Protein AF-A0AAV2RZF0-F1 (afdb_monomer)

Mean predicted aligned error: 20.47 Å

InterPro domains:
  IPR000504 RNA recognition motif domain [PF00076] (10-71)
  IPR000504 RNA recognition motif domain [PF00076] (107-175)
  IPR000504 RNA recognition motif domain [PS50102] (8-84)
  IPR000504 RNA recognition motif domain [PS50102] (105-182)
  IPR000504 RNA recognition motif domain [SM00360] (9-81)
  IPR000504 RNA recognition motif domain [SM00360] (106-178)
  IPR001296 Glycosyl transferase, family 1 [PF00534] (540-657)
  IPR012677 Nucleotide-binding alpha-beta plait domain superfamily [G3DSA:3.30.70.330] (6-86)
  IPR012677 Nucleotide-binding alpha-beta plait domain superfamily [G3DSA:3.30.70.330] (102-191)
  IPR022701 tRNA-queuosine alpha-mannosyltransferase, N-terminal [PF12038] (355-526)
  IPR035979 RNA-binding domain superfamily [SSF54928] (6-91)
  IPR035979 RNA-binding domain superfamily [SSF54928] (98-195)
  IPR051862 Glycosyltransferase-like domain-containing protein 1 [PTHR13615] (354-534)

Sequence (709 aa):
MWAPIHMRKIFVGGIDYTTSDDSLKTHFSQWGEVVDAVVKKDPSTSRSRGFGFVTFMNPDHVDAVQRARPHKVDGSLVETKRAVPRCDTNASILPPNNHPDGTHTRIFVGGLPQDVKEDDLESYFGHFGKVTCVNIMYDKNTGRHRGFAFVDFNDYDPVDKILLTHNHSIKGRPIDVKKAISKSDISKIKTLMTGVVGGQETAFLSSPGGSGSNADAPATTLIPPGSTATITTSNAGGSTNIVSPVTPLPHPFFAHLPLAGLPGFSAQLGSGWQYSVSGNAEVLRNTAGAVSSRPSGAPVITAASPVIAATKIVGSIESDGDSDASAEDAVMDTEDSVAWGVSGVEDNCPPGAHLLIIEPFYGGSHKQLIQAIRNDESLIENSSTAILTLPSKKWHWRARTAALYFYQKVPKTHEFKVLFASSTLNLCELMGLRPDLLPLRKILYFHENQLVYPIRKQKDRDFQYGYNQIMSSLAADVIVFNSQYNLDSFLREIPRYLKLQPDHRPDTLSIVETIRDKSKVLYFPIYISHLTRSPKDALEPLQIIWPHRWEHDKDPDTFFQVLFQLAEAGLNFRLTVLGEQYQDNPPIFNEASQKLANFITHWGFCENKDKYWELLHSGDVVVSTAHHEFFGVAMLEAVGAGCYPLCPNRLVYPEIFPQECLYNTTNQLQKSLAQWCSRPQVVRSKKVNLDLNTFSWKSLKQHYASLLT

pLDDT: mean 73.72, std 27.09, range [22.06, 98.69]

Solvent-accessible surface area (backbone atoms only — not comparable to full-atom values): 44119 Å² total; per-residue (Å²): 138,76,70,60,65,62,65,19,22,33,33,38,36,48,42,49,69,82,62,43,40,64,58,53,39,59,64,55,38,81,50,39,64,59,76,46,45,46,56,46,49,38,94,91,75,69,45,49,69,30,32,30,38,41,30,38,64,47,43,67,32,51,58,44,48,70,68,56,62,82,42,73,50,100,85,29,69,33,50,78,45,71,36,71,77,89,72,88,75,70,67,83,78,57,76,96,69,96,61,96,76,81,67,59,30,34,36,31,40,34,62,51,62,98,83,72,53,61,69,60,50,48,60,61,52,43,78,60,35,62,65,72,47,71,47,74,44,61,36,92,88,76,75,46,65,72,32,36,33,38,41,32,38,82,47,41,66,32,51,52,56,50,65,73,45,84,80,44,68,60,97,89,40,67,45,49,74,44,80,50,76,51,74,72,52,54,48,51,55,46,54,70,65,52,77,81,70,81,86,86,88,83,80,92,88,87,87,89,84,86,91,87,87,86,86,88,83,85,89,85,89,90,82,85,85,88,80,90,89,85,87,83,89,87,83,88,89,82,90,87,81,90,88,87,89,91,85,88,87,88,89,89,91,89,89,82,89,91,91,87,82,89,87,87,84,87,87,87,88,79,90,87,84,86,88,87,81,91,81,89,82,88,87,84,84,80,89,82,89,80,89,83,82,87,83,91,88,84,87,88,87,86,84,84,86,81,91,83,91,82,84,93,76,92,78,86,67,78,56,86,84,79,80,93,73,83,80,62,93,74,80,59,71,76,93,76,94,74,91,74,79,85,79,68,75,57,83,69,64,44,81,75,15,33,37,37,38,44,34,46,49,46,35,75,69,53,35,50,50,55,48,55,60,60,72,36,63,92,66,41,57,77,63,31,45,23,57,48,65,34,65,64,60,66,61,80,51,25,49,74,44,35,32,76,54,43,62,74,67,53,70,97,71,78,61,55,48,28,35,40,31,39,52,51,38,30,48,40,59,29,41,72,74,30,70,86,58,60,84,32,50,32,34,36,35,30,84,65,60,65,67,73,58,88,63,99,47,83,83,79,55,71,67,60,60,40,47,34,38,53,46,19,48,68,65,31,63,36,35,36,18,37,25,66,50,42,46,54,48,40,56,64,36,48,55,61,54,55,60,69,48,92,66,90,62,72,71,47,62,65,51,40,50,63,38,51,80,33,46,44,71,53,65,62,67,48,80,69,67,84,75,81,64,75,90,72,66,69,82,52,59,26,26,40,29,35,62,47,52,48,42,72,52,38,27,57,61,67,48,49,57,42,52,50,56,38,52,76,70,69,50,53,47,35,33,36,37,40,24,58,78,65,92,83,49,53,70,60,58,65,55,43,58,64,78,41,48,95,30,55,78,46,80,42,64,64,95,48,68,66,61,45,48,55,55,30,37,62,28,40,34,34,50,48,61,48,77,60,59,43,74,53,64,54,58,53,42,27,40,53,34,62,16,44,61,40,32,45,69,50,71,32,43,66,80,72,45,55,70,94,32,43,32,88,46,71,69,50,50,42,50,53,50,51,54,27,34,78,37,30,50,64,53,71,67,57,79,79,90,62,74,64,61,74,37,20,46,88,64,41,46,66,60,53,33,70,67,71,107

Secondary structure (DSSP, 8-state):
-PPPGGGSEEEEES--TT--HHHHHHHHGGGS-EEEEEEEE-TTT--EEEEEEEEESSHHHHHHHHHSPSEEETTEEEEEEE------SSGGGS-----S-----EEEEE---TT--HHHHHHHHHTTS-EEEEEEEE-TTT-SEEEEEEEEESSSHHHHHHHT---EEETTEEEEEEEPPPHHHHHHHHHHHHTT-----------------------------------------------------------------------------PPP------------------------------------------------SS----------------------PPTT--EEEEEEEESHHHHHHHHHHHH-TTT--GGGEEEEEEESS-HHHHHHHHHHHHHHHS-SS----EEEEETTS-HHHHHHH-GGGTTSEEEEEES--TTS---SSGGG--HHHHHHHHHHHHH-SEEEESSHHHHHHHHHHHHHHGGGSSSS---HHHHHHHHHHTEEE-PPPB------PPPPPTTSPEEEEE---SSGGG-HHHHHHHHHHHHHTT--EEEEE-----SS--THHHHHHHHTGGGEEEES--SSHHHHHHHHHT-SEEE---S--SS-HHHHHHHHTTPEEEEESSTTHHHHS-GGGEESSHHHHHHHHHHHHH-HHHHHT------GGGGBHHHHHHHHHHHH-

Radius of gyration: 36.19 Å; Cα contacts (8 Å, |Δi|>4): 977; chains: 1; bounding box: 106×86×114 Å

Organism: Meganyctiphanes norvegica (NCBI:txid48144)

Foldseek 3Di:
DFDDQLLQKKKKAQADQPDDQVLQLVQLCVLHAWPGKDFDADPVPRTGPRMIMTGHRHSVSVVSVVVPPQDAGPRTTMDMDRNQPDDPPPPVVDDPDPDPDPQLQKKKKAQADQPDDQVQVCVQLVVLAHWPDKAFDADPPPRTTPRMIMIGGPGSRSVSVVSVVCFDDGPRHTMDMDRDDDPVVVVVVVVVVPVPDDDDDDDDDDDDDDDDDDDDDDDDDDDDDDDDDDDDDDDDDDDDDDDDDDDDDDDDDDDDDDDDDDDDDDDDDDDDDDDDDDDDDDDDDDDDDDDDDDDDDDDDDDDDDDDDDDDDDDDDDWDDDDDDLPDDDDGDDDDDDDDDDCPDFPLDDAAQAAEEEEELACDDLNVVQVCLCQVPCVQDPNNHYDHGYDYRPPLVCSLPCVLVVVLVSPDLDGNYQAYEYELSDLQLSNCVSCVVCLNHQFEYEYPAAPLPDDDPDPVSDDLSSNVSSLNNLLSHQAYEYQAPLRLCSNLVRQVVSLPVPPDPRDPSVVSSVSSVVRYDYFHRAADADPDDQDDDDQPDFAEEEEAEAQDVQQPVVLVLVLVLVLVVVVFAHAYAYEHAYDPDGDPVLVVSCVSCVVRYDYDYYDPDVVVVLVSLLVHAAYETPGNDDRHPNRQLRSVSSPHQAAYAPDRCCVVAFPPVNYDPDSVRVSVVSSVCSVGVVVSSPDDTPGDSVSNHSVNRVVVVSVVRD

Structure (mmCIF, N/CA/C/O backbone):
data_AF-A0AAV2RZF0-F1
#
_entry.id   AF-A0AAV2RZF0-F1
#
loop_
_atom_site.group_PDB
_atom_site.id
_atom_site.type_symbol
_atom_site.label_atom_id
_atom_site.label_alt_id
_atom_site.label_comp_id
_atom_site.label_asym_id
_atom_site.label_entity_id
_atom_site.label_seq_id
_atom_site.pdbx_PDB_ins_code
_atom_site.Cartn_x
_atom_site.Cartn_y
_atom_site.Cartn_z
_atom_site.occupancy
_atom_site.B_iso_or_equiv
_atom_site.auth_seq_id
_atom_site.auth_comp_id
_atom_site.auth_asym_id
_atom_site.auth_atom_id
_atom_site.pdbx_PDB_model_num
ATOM 1 N N . MET A 1 1 ? -29.059 -18.189 12.328 1.00 44.75 1 MET A N 1
ATOM 2 C CA . MET A 1 1 ? -27.593 -18.132 12.141 1.00 44.75 1 MET A CA 1
ATOM 3 C C . MET A 1 1 ? -27.118 -19.558 11.917 1.00 44.75 1 MET A C 1
ATOM 5 O O . MET A 1 1 ? -27.482 -20.406 12.719 1.00 44.75 1 MET A O 1
ATOM 9 N N . TRP A 1 2 ? -26.419 -19.850 10.819 1.00 45.06 2 TRP A N 1
ATOM 10 C CA . TRP A 1 2 ? -25.909 -21.202 10.539 1.00 45.06 2 TRP A CA 1
ATOM 11 C C . TRP A 1 2 ? -24.512 -21.399 11.132 1.00 45.06 2 TRP A C 1
ATOM 13 O O . TRP A 1 2 ? -23.759 -20.436 11.267 1.00 45.06 2 TRP A O 1
ATOM 23 N N . ALA A 1 3 ? -24.150 -22.647 11.437 1.00 59.59 3 ALA A N 1
ATOM 24 C CA . ALA A 1 3 ? -22.780 -22.985 11.811 1.00 59.59 3 ALA A CA 1
ATOM 25 C C . ALA A 1 3 ? -21.808 -22.788 10.620 1.00 59.59 3 ALA A C 1
ATOM 27 O O . ALA A 1 3 ? -22.224 -22.937 9.459 1.00 59.59 3 ALA A O 1
ATOM 28 N N . PRO A 1 4 ? -20.516 -22.497 10.875 1.00 70.12 4 PRO A N 1
ATOM 29 C CA . PRO A 1 4 ? -19.495 -22.408 9.832 1.00 70.12 4 PRO A CA 1
ATOM 30 C C . PRO A 1 4 ? -19.451 -23.660 8.950 1.00 70.12 4 PRO A C 1
ATOM 32 O O . PRO A 1 4 ? -19.607 -24.780 9.439 1.00 70.12 4 PRO A O 1
ATOM 35 N N . ILE A 1 5 ? -19.212 -23.483 7.645 1.00 71.50 5 ILE A N 1
ATOM 36 C CA . ILE A 1 5 ? -19.307 -24.567 6.648 1.00 71.50 5 ILE A CA 1
ATOM 37 C C . ILE A 1 5 ? -18.414 -25.763 7.023 1.00 71.50 5 ILE A C 1
ATOM 39 O O . ILE A 1 5 ? -18.870 -26.900 6.953 1.00 71.50 5 ILE A O 1
ATOM 43 N N . HIS A 1 6 ? -17.196 -25.525 7.520 1.00 71.00 6 HIS A N 1
ATOM 44 C CA . HIS A 1 6 ? -16.270 -26.582 7.956 1.00 71.00 6 HIS A CA 1
ATOM 45 C C . HIS A 1 6 ? -16.772 -27.423 9.149 1.00 71.00 6 HIS A C 1
ATOM 47 O O . HIS A 1 6 ? -16.322 -28.551 9.324 1.00 71.00 6 HIS A O 1
ATOM 53 N N . MET A 1 7 ? -17.719 -26.927 9.957 1.00 73.00 7 MET A N 1
ATOM 54 C CA . MET A 1 7 ? -18.328 -27.698 11.056 1.00 73.00 7 MET A CA 1
ATOM 55 C C . MET A 1 7 ? -19.499 -28.578 10.595 1.00 73.00 7 MET A C 1
ATOM 57 O O . MET A 1 7 ? -19.859 -29.527 11.286 1.00 73.00 7 MET A O 1
ATOM 61 N N . ARG A 1 8 ? -20.089 -28.271 9.431 1.00 84.44 8 ARG A N 1
ATOM 62 C CA . ARG A 1 8 ? -21.244 -28.973 8.843 1.00 84.44 8 ARG A CA 1
ATOM 63 C C . ARG A 1 8 ? -20.928 -29.678 7.516 1.00 84.44 8 ARG A C 1
ATOM 65 O O . ARG A 1 8 ? -21.843 -30.125 6.830 1.00 84.44 8 ARG A O 1
ATOM 72 N N . LYS A 1 9 ? -19.645 -29.796 7.156 1.00 86.94 9 LYS A N 1
ATOM 73 C CA . LYS A 1 9 ? -19.163 -30.460 5.936 1.00 86.94 9 LYS A CA 1
ATOM 74 C C . LYS A 1 9 ? -18.389 -31.735 6.271 1.00 86.94 9 LYS A C 1
ATOM 76 O O . LYS A 1 9 ? -17.581 -31.773 7.200 1.00 86.94 9 LYS A O 1
ATOM 81 N N . ILE A 1 10 ? -18.637 -32.784 5.497 1.00 88.38 10 ILE A N 1
ATOM 82 C CA . ILE A 1 10 ? -18.018 -34.103 5.623 1.00 88.38 10 ILE A CA 1
ATOM 83 C C . ILE A 1 10 ? -17.345 -34.476 4.294 1.00 88.38 10 ILE A C 1
ATOM 85 O O . ILE A 1 10 ? -17.828 -34.127 3.218 1.00 88.38 10 ILE A O 1
ATOM 89 N N . PHE A 1 11 ? -16.207 -35.153 4.375 1.00 87.88 11 PHE A N 1
ATOM 90 C CA . PHE A 1 11 ? -15.528 -35.821 3.270 1.00 87.88 11 PHE A CA 1
ATOM 91 C C . PHE A 1 11 ? -16.028 -37.266 3.179 1.00 87.88 11 PHE A C 1
ATOM 93 O O . PHE A 1 11 ? -16.171 -37.934 4.207 1.00 87.88 11 PHE A O 1
ATOM 100 N N . VAL A 1 12 ? -16.251 -37.745 1.955 1.00 87.75 12 VAL A N 1
ATOM 101 C CA . VAL A 1 12 ? -16.672 -39.118 1.656 1.00 87.75 12 VAL A CA 1
ATOM 102 C C . VAL A 1 12 ? -15.684 -39.726 0.660 1.00 87.75 12 VAL A C 1
ATOM 104 O O . VAL A 1 12 ? -15.615 -39.283 -0.483 1.00 87.75 12 VAL A O 1
ATOM 107 N N . GLY A 1 13 ? -14.905 -40.720 1.085 1.00 85.75 13 GLY A N 1
ATOM 108 C CA . GLY A 1 13 ? -13.943 -41.445 0.245 1.00 85.75 13 GLY A CA 1
ATOM 109 C C . GLY A 1 13 ? -14.394 -42.876 -0.047 1.00 85.75 13 GLY A C 1
ATOM 110 O O . GLY A 1 13 ? -15.144 -43.455 0.733 1.00 85.75 13 GLY A O 1
ATOM 111 N N . GLY A 1 14 ? -13.937 -43.461 -1.156 1.00 82.19 14 GLY A N 1
ATOM 112 C CA . GLY A 1 14 ? -14.291 -44.837 -1.540 1.00 82.19 14 GLY A CA 1
ATOM 113 C C . GLY A 1 14 ? -15.643 -44.974 -2.253 1.00 82.19 14 GLY A C 1
ATOM 114 O O . GLY A 1 14 ? -16.168 -46.079 -2.358 1.00 82.19 14 GLY A O 1
ATOM 115 N N . ILE A 1 15 ? -16.210 -43.867 -2.744 1.00 87.94 15 ILE A N 1
ATOM 116 C CA . ILE A 1 15 ? -17.364 -43.898 -3.659 1.00 87.94 15 ILE A CA 1
ATOM 117 C C . ILE A 1 15 ? -16.970 -44.528 -5.002 1.00 87.94 15 ILE A C 1
ATOM 119 O O . ILE A 1 15 ? -15.806 -44.455 -5.405 1.00 87.94 15 ILE A O 1
ATOM 123 N N . ASP A 1 16 ? -17.936 -45.118 -5.708 1.00 85.00 16 ASP A N 1
ATOM 124 C CA . ASP A 1 16 ? -17.670 -45.711 -7.019 1.00 85.00 16 ASP A CA 1
ATOM 125 C C . ASP A 1 16 ? -17.422 -44.628 -8.089 1.00 85.00 16 ASP A C 1
ATOM 127 O O . ASP A 1 16 ? -17.812 -43.464 -7.958 1.00 85.00 16 ASP A O 1
ATOM 131 N N . TYR A 1 17 ? -16.784 -45.013 -9.192 1.00 83.06 17 TYR A N 1
ATOM 132 C CA . TYR A 1 17 ? -16.523 -44.135 -10.329 1.00 83.06 17 TYR A CA 1
ATOM 133 C C . TYR A 1 17 ? -17.802 -43.657 -11.031 1.00 83.06 17 TYR A C 1
ATOM 135 O O . TYR A 1 17 ? -17.755 -42.641 -11.725 1.00 83.06 17 TYR A O 1
ATOM 143 N N . THR A 1 18 ? -18.920 -44.365 -10.842 1.00 82.50 18 THR A N 1
ATOM 144 C CA . THR A 1 18 ? -20.258 -44.029 -11.356 1.00 82.50 18 THR A CA 1
ATOM 145 C C . THR A 1 18 ? -21.150 -43.300 -10.348 1.00 82.50 18 THR A C 1
ATOM 147 O O . THR A 1 18 ? -22.243 -42.884 -10.727 1.00 82.50 18 THR A O 1
ATOM 150 N N . THR A 1 19 ? -20.725 -43.129 -9.088 1.00 83.69 19 THR A N 1
ATOM 151 C CA . THR A 1 19 ? -21.487 -42.359 -8.090 1.00 83.69 19 THR A CA 1
ATOM 152 C C . THR A 1 19 ? -21.633 -40.909 -8.546 1.00 83.69 19 THR A C 1
ATOM 154 O O . THR A 1 19 ? -20.660 -40.257 -8.934 1.00 83.69 19 THR A O 1
ATOM 157 N N . SER A 1 20 ? -22.865 -40.411 -8.489 1.00 86.69 20 SER A N 1
ATOM 158 C CA . SER A 1 20 ? -23.236 -39.059 -8.903 1.00 86.69 20 SER A CA 1
ATOM 159 C C . SER A 1 20 ? -23.397 -38.134 -7.701 1.00 86.69 20 SER A C 1
ATOM 161 O O . SER A 1 20 ? -23.531 -38.572 -6.558 1.00 86.69 20 SER A O 1
ATOM 163 N N . ASP A 1 21 ? -23.412 -36.836 -7.972 1.00 88.06 21 ASP A N 1
ATOM 164 C CA . ASP A 1 21 ? -23.657 -35.797 -6.975 1.00 88.06 21 ASP A CA 1
ATOM 165 C C . ASP A 1 21 ? -25.058 -35.970 -6.339 1.00 88.06 21 ASP A C 1
ATOM 167 O O . ASP A 1 21 ? -25.208 -35.881 -5.117 1.00 88.06 21 ASP A O 1
ATOM 171 N N . ASP A 1 22 ? -26.054 -36.372 -7.140 1.00 86.44 22 ASP A N 1
ATOM 172 C CA . ASP A 1 22 ? -27.421 -36.676 -6.700 1.00 86.44 22 ASP A CA 1
ATOM 173 C C . ASP A 1 22 ? -27.548 -37.983 -5.902 1.00 86.44 22 ASP A C 1
ATOM 175 O O . ASP A 1 22 ? -28.279 -38.015 -4.908 1.00 86.44 22 ASP A O 1
ATOM 179 N N . SER A 1 23 ? -26.847 -39.065 -6.276 1.00 87.38 23 SER A N 1
ATOM 180 C CA . SER A 1 23 ? -26.878 -40.315 -5.491 1.00 87.38 23 SER A CA 1
ATOM 181 C C . SER A 1 23 ? -26.192 -40.129 -4.136 1.00 87.38 23 SER A C 1
ATOM 183 O O . SER A 1 23 ? -26.718 -40.571 -3.109 1.00 87.38 23 SER A O 1
ATOM 185 N N . LEU A 1 24 ? -25.101 -39.354 -4.099 1.00 88.62 24 LEU A N 1
ATOM 186 C CA . LEU A 1 24 ? -24.447 -38.928 -2.865 1.00 88.62 24 LEU A CA 1
ATOM 187 C C . LEU A 1 24 ? -25.386 -38.069 -1.994 1.00 88.62 24 LEU A C 1
ATOM 189 O O . LEU A 1 24 ? -25.558 -38.361 -0.807 1.00 88.62 24 LEU A O 1
ATOM 193 N N . LYS A 1 25 ? -26.054 -37.058 -2.575 1.00 90.00 25 LYS A N 1
ATOM 194 C CA . LYS A 1 25 ? -27.036 -36.213 -1.868 1.00 90.00 25 LYS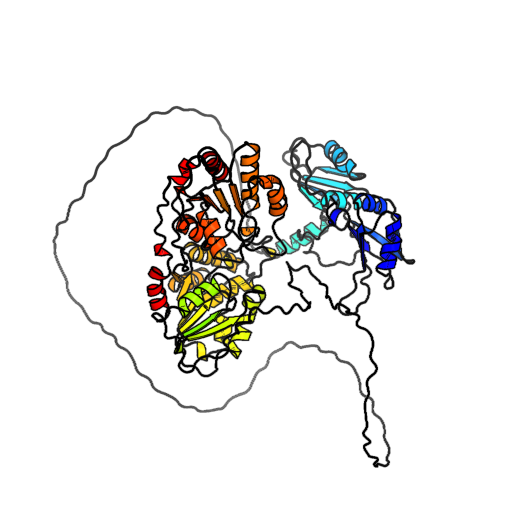 A CA 1
ATOM 195 C C . LYS A 1 25 ? -28.200 -37.031 -1.308 1.00 90.00 25 LYS A C 1
ATOM 197 O O . LYS A 1 25 ? -28.558 -36.872 -0.139 1.00 90.00 25 LYS A O 1
ATOM 202 N N . THR A 1 26 ? -28.753 -37.933 -2.114 1.00 89.62 26 THR A N 1
ATOM 203 C CA . THR A 1 26 ? -29.881 -38.800 -1.744 1.00 89.62 26 THR A CA 1
ATOM 204 C C . THR A 1 26 ? -29.509 -39.726 -0.589 1.00 89.62 26 THR A C 1
ATOM 206 O O . THR A 1 26 ? -30.248 -39.801 0.391 1.00 89.62 26 THR A O 1
ATOM 209 N N . HIS A 1 27 ? -28.341 -40.378 -0.648 1.00 88.00 27 HIS A N 1
ATOM 210 C CA . HIS A 1 27 ? -27.893 -41.275 0.419 1.00 88.00 27 HIS A CA 1
ATOM 211 C C . HIS A 1 27 ? -27.688 -40.540 1.749 1.00 88.00 27 HIS A C 1
ATOM 213 O O . HIS A 1 27 ? -28.144 -41.016 2.788 1.00 88.00 27 HIS A O 1
ATOM 219 N N . PHE A 1 28 ? -27.029 -39.379 1.743 1.00 89.62 28 PHE A N 1
ATOM 220 C CA . PHE A 1 28 ? -26.703 -38.676 2.987 1.00 89.62 28 PHE A CA 1
ATOM 221 C C . PHE A 1 28 ? -27.865 -37.872 3.590 1.00 89.62 28 PHE A C 1
ATOM 223 O O . PHE A 1 28 ? -27.852 -37.615 4.794 1.00 89.62 28 PHE A O 1
ATOM 230 N N . SER A 1 29 ? -28.914 -37.573 2.814 1.00 89.19 29 SER A N 1
ATOM 231 C CA . SER A 1 29 ? -30.120 -36.882 3.305 1.00 89.19 29 SER A CA 1
ATOM 232 C C . SER A 1 29 ? -30.884 -37.647 4.399 1.00 89.19 29 SER A C 1
ATOM 234 O O . SER A 1 29 ? -31.645 -37.039 5.149 1.00 89.19 29 SER A O 1
ATOM 236 N N . GLN A 1 30 ? -30.666 -38.961 4.557 1.00 88.94 30 GLN A N 1
ATOM 237 C CA . GLN A 1 30 ? -31.332 -39.765 5.596 1.00 88.94 30 GLN A CA 1
ATOM 238 C C . GLN A 1 30 ? -30.905 -39.416 7.040 1.00 88.94 30 GLN A C 1
ATOM 240 O O . GLN A 1 30 ? -31.610 -39.772 7.982 1.00 88.94 30 GLN A O 1
ATOM 245 N N . TRP A 1 31 ? -29.781 -38.710 7.228 1.00 87.19 31 TRP A N 1
ATOM 246 C CA . TRP A 1 31 ? -29.303 -38.243 8.544 1.00 87.19 31 TRP A CA 1
ATOM 247 C C . TRP A 1 31 ? -29.543 -36.748 8.801 1.00 87.19 31 TRP A C 1
ATOM 249 O O . TRP A 1 31 ? -29.134 -36.229 9.841 1.00 87.19 31 TRP A O 1
ATOM 259 N N . GLY A 1 32 ? -30.212 -36.058 7.875 1.00 87.00 32 GLY A N 1
ATOM 260 C CA . GLY A 1 32 ? -30.580 -34.650 7.992 1.00 87.00 32 GLY A CA 1
ATOM 261 C C . GLY A 1 32 ? -30.388 -33.878 6.689 1.00 87.00 32 GLY A C 1
ATOM 262 O O . GLY A 1 32 ? -29.783 -34.361 5.736 1.00 87.00 32 GLY A O 1
ATOM 263 N N . GLU A 1 33 ? -30.902 -32.650 6.656 1.00 87.06 33 GLU A N 1
ATOM 264 C CA . GLU A 1 33 ? -30.939 -31.823 5.447 1.00 87.06 33 GLU A CA 1
ATOM 265 C C . GLU A 1 33 ? -29.536 -31.541 4.875 1.00 87.06 33 GLU A C 1
ATOM 267 O O . GLU A 1 33 ? -28.674 -30.955 5.547 1.00 87.06 33 GLU A O 1
ATOM 272 N N . VAL A 1 34 ? -29.332 -31.964 3.621 1.00 88.88 34 VAL A N 1
ATOM 273 C CA . VAL A 1 34 ? -28.126 -31.741 2.815 1.00 88.88 34 VAL A CA 1
ATOM 274 C C . VAL A 1 34 ? -28.330 -30.520 1.923 1.00 88.88 34 VAL A C 1
ATOM 276 O O . VAL A 1 34 ? -29.128 -30.539 0.985 1.00 88.88 34 VAL A O 1
ATOM 279 N N . VAL A 1 35 ? -27.548 -29.473 2.177 1.00 86.56 35 VAL A N 1
ATOM 280 C CA . VAL A 1 35 ? -27.512 -28.263 1.346 1.00 86.56 35 VAL A CA 1
ATOM 281 C C . VAL A 1 35 ? -26.830 -28.584 0.013 1.00 86.56 35 VAL A C 1
ATOM 283 O O . VAL A 1 35 ? -27.401 -28.376 -1.056 1.00 86.56 35 VAL A O 1
ATOM 286 N N . ASP A 1 36 ? -25.641 -29.178 0.083 1.00 85.81 36 ASP A N 1
ATOM 287 C CA . ASP A 1 36 ? -24.705 -29.346 -1.033 1.00 85.81 36 ASP A CA 1
ATOM 288 C C . ASP A 1 36 ? -24.035 -30.734 -0.986 1.00 85.81 36 ASP A C 1
ATOM 290 O O . ASP A 1 36 ? -23.783 -31.265 0.096 1.00 85.81 36 ASP A O 1
ATOM 294 N N . ALA A 1 37 ? -23.756 -31.327 -2.148 1.00 89.19 37 ALA A N 1
ATOM 295 C CA . ALA A 1 37 ? -23.027 -32.586 -2.291 1.00 89.19 37 ALA A CA 1
ATOM 296 C C . ALA A 1 37 ? -22.276 -32.593 -3.632 1.00 89.19 37 ALA A C 1
ATOM 298 O O . ALA A 1 37 ? -22.890 -32.379 -4.672 1.00 89.19 37 ALA A O 1
ATOM 299 N N . VAL A 1 38 ? -20.962 -32.844 -3.609 1.00 88.75 38 VAL A N 1
ATOM 300 C CA . VAL A 1 38 ? -20.092 -32.761 -4.799 1.00 88.75 38 VAL A CA 1
ATOM 301 C C . VAL A 1 38 ? -19.105 -33.921 -4.842 1.00 88.75 38 VAL A C 1
ATOM 303 O O . VAL A 1 38 ? -18.230 -34.040 -3.980 1.00 88.75 38 VAL A O 1
ATOM 306 N N . VAL A 1 39 ? -19.187 -34.731 -5.894 1.00 87.81 39 VAL A N 1
ATOM 307 C CA . VAL A 1 39 ? -18.194 -35.734 -6.294 1.00 87.81 39 VAL A CA 1
ATOM 308 C C . VAL A 1 39 ? -17.072 -35.030 -7.053 1.00 87.81 39 VAL A C 1
ATOM 310 O O . VAL A 1 39 ? -17.281 -34.488 -8.142 1.00 87.81 39 VAL A O 1
ATOM 313 N N . LYS A 1 40 ? -15.846 -35.036 -6.513 1.00 87.12 40 LYS A N 1
ATOM 314 C CA . LYS A 1 40 ? -14.719 -34.381 -7.190 1.00 87.12 40 LYS A CA 1
ATOM 315 C C . LYS A 1 40 ? -14.214 -35.265 -8.332 1.00 87.12 40 LYS A C 1
ATOM 317 O O . LYS A 1 40 ? -13.674 -36.352 -8.128 1.00 87.12 40 LYS A O 1
ATOM 322 N N . LYS A 1 41 ? -14.392 -34.762 -9.551 1.00 85.62 41 LYS A N 1
ATOM 323 C CA . LYS A 1 41 ? -13.906 -35.347 -10.805 1.00 85.62 41 LYS A CA 1
ATOM 324 C C . LYS A 1 41 ? -12.531 -34.760 -11.164 1.00 85.62 41 LYS A C 1
ATOM 326 O O . LYS A 1 41 ? -12.094 -33.771 -10.575 1.00 85.62 41 LYS A O 1
ATOM 331 N N . ASP A 1 42 ? -11.809 -35.416 -12.060 1.00 77.12 42 ASP A N 1
ATOM 332 C CA . ASP A 1 42 ? -10.567 -34.919 -12.661 1.00 77.12 42 ASP A CA 1
ATOM 333 C C . ASP A 1 42 ? -10.904 -33.871 -13.743 1.00 77.12 42 ASP A C 1
ATOM 335 O O . ASP A 1 42 ? -11.635 -34.216 -14.674 1.00 77.12 42 ASP A O 1
ATOM 339 N N . PRO A 1 43 ? -10.395 -32.623 -13.669 1.00 72.19 43 PRO A N 1
ATOM 340 C CA . PRO A 1 43 ? -10.673 -31.591 -14.673 1.00 72.19 43 PRO A CA 1
ATOM 341 C C . PRO A 1 43 ? -10.272 -31.975 -16.105 1.00 72.19 43 PRO A C 1
ATOM 343 O O . PRO A 1 43 ? -10.870 -31.484 -17.055 1.00 72.19 43 PRO A O 1
ATOM 346 N N . SER A 1 44 ? -9.277 -32.854 -16.270 1.00 71.25 44 SER A N 1
ATOM 347 C CA . SER A 1 44 ? -8.723 -33.226 -17.579 1.00 71.25 44 SER A CA 1
ATOM 348 C C . SER A 1 44 ? -9.407 -34.426 -18.242 1.00 71.25 44 SER A C 1
ATOM 350 O O . SER A 1 44 ? -9.363 -34.555 -19.464 1.00 71.25 44 SER A O 1
ATOM 352 N N . THR A 1 45 ? -10.053 -35.300 -17.460 1.00 78.75 45 THR A N 1
ATOM 353 C CA . THR A 1 45 ? -10.706 -36.530 -17.962 1.00 78.75 45 THR A CA 1
ATOM 354 C C . THR A 1 45 ? -12.186 -36.653 -17.587 1.00 78.75 45 THR A C 1
ATOM 356 O O . THR A 1 45 ? -12.834 -37.628 -17.963 1.00 78.75 45 THR A O 1
ATOM 359 N N . SER A 1 46 ? -12.719 -35.710 -16.801 1.00 73.69 46 SER A N 1
ATOM 360 C CA . SER A 1 46 ? -14.066 -35.706 -16.198 1.00 73.69 46 SER A CA 1
ATOM 361 C C . SER A 1 46 ? -14.427 -36.945 -15.358 1.00 73.69 46 SER A C 1
ATOM 363 O O . SER A 1 46 ? -15.549 -37.054 -14.862 1.00 73.69 46 SER A O 1
ATOM 365 N N . ARG A 1 47 ? -13.486 -37.871 -15.133 1.00 77.00 47 ARG A N 1
ATOM 366 C CA . ARG A 1 47 ? -13.695 -39.098 -14.359 1.00 77.00 47 ARG A CA 1
ATOM 367 C C . ARG A 1 47 ? -13.727 -38.798 -12.858 1.00 77.00 47 ARG A C 1
ATOM 369 O O . ARG A 1 47 ? -12.919 -38.014 -12.364 1.00 77.00 47 ARG A O 1
ATOM 376 N N . SER A 1 48 ? -14.625 -39.450 -12.114 1.00 81.06 48 SER A N 1
ATOM 377 C CA . SER A 1 48 ? -14.649 -39.389 -10.642 1.00 81.06 48 SER A CA 1
ATOM 378 C C . SER A 1 48 ? -13.288 -39.776 -10.046 1.00 81.06 48 SER A C 1
ATOM 380 O O . SER A 1 48 ? -12.663 -40.747 -10.478 1.00 81.06 48 SER A O 1
ATOM 382 N N . ARG A 1 49 ? -12.832 -39.038 -9.026 1.00 80.38 49 ARG A N 1
ATOM 383 C CA . ARG A 1 49 ? -11.582 -39.322 -8.298 1.00 80.38 49 ARG A CA 1
ATOM 384 C C . ARG A 1 49 ? -11.777 -40.300 -7.130 1.00 80.38 49 ARG A C 1
ATOM 386 O O . ARG A 1 49 ? -10.855 -40.474 -6.339 1.00 80.38 49 ARG A O 1
ATOM 393 N N . GLY A 1 50 ? -12.959 -40.913 -6.998 1.00 82.44 50 GLY A N 1
ATOM 394 C CA . GLY A 1 50 ? -13.287 -41.841 -5.906 1.00 82.44 50 GLY A CA 1
ATOM 395 C C . GLY A 1 50 ? -13.546 -41.162 -4.553 1.00 82.44 50 GLY A C 1
ATOM 396 O O . GLY A 1 50 ? -13.522 -41.824 -3.514 1.00 82.44 50 GLY A O 1
ATOM 397 N N . PHE A 1 51 ? -13.777 -39.843 -4.541 1.00 87.75 51 PHE A N 1
ATOM 398 C CA . PHE A 1 51 ? -14.171 -39.100 -3.342 1.00 87.75 51 PHE A CA 1
ATOM 399 C C . PHE A 1 51 ? -15.068 -37.895 -3.657 1.00 87.75 51 PHE A C 1
ATOM 401 O O . PHE A 1 51 ? -15.058 -37.343 -4.760 1.00 87.75 51 PHE A O 1
ATOM 408 N N . GLY A 1 52 ? -15.814 -37.459 -2.648 1.00 89.19 52 GLY A N 1
ATOM 409 C CA . GLY A 1 52 ? -16.648 -36.267 -2.680 1.00 89.19 52 GLY A CA 1
ATOM 410 C C . GLY A 1 52 ? -16.766 -35.602 -1.312 1.00 89.19 52 GLY A C 1
ATOM 411 O O . GLY A 1 52 ? -16.126 -36.002 -0.337 1.00 89.19 52 GLY A O 1
ATOM 412 N N . PHE A 1 53 ? -17.604 -34.575 -1.244 1.00 91.31 53 PHE A N 1
ATOM 413 C CA . PHE A 1 53 ? -17.961 -33.879 -0.014 1.00 91.31 53 PHE A CA 1
ATOM 414 C C . PHE A 1 53 ? -19.474 -33.715 0.085 1.00 91.31 53 PHE A C 1
ATOM 416 O O . PHE A 1 53 ? -20.139 -33.561 -0.936 1.00 91.31 53 PHE A O 1
ATOM 423 N N . VAL A 1 54 ? -20.000 -33.682 1.308 1.00 90.38 54 VAL A N 1
ATOM 424 C CA . VAL A 1 54 ? -21.409 -33.375 1.591 1.00 90.38 54 VAL A CA 1
ATOM 425 C C . VAL A 1 54 ? -21.480 -32.291 2.665 1.00 90.38 54 VAL A C 1
ATOM 427 O O . VAL A 1 54 ? -20.772 -32.358 3.670 1.00 90.38 54 VAL A O 1
ATOM 430 N N . THR A 1 55 ? -22.316 -31.280 2.450 1.00 88.44 55 THR A N 1
ATOM 431 C CA . THR A 1 55 ? -22.500 -30.122 3.329 1.00 88.44 55 THR A CA 1
ATOM 432 C C . THR A 1 55 ? -23.937 -30.107 3.857 1.00 88.44 55 THR A C 1
ATOM 434 O O . THR A 1 55 ? -24.888 -29.889 3.107 1.00 88.44 55 THR A O 1
ATOM 437 N N . PHE A 1 56 ? -24.104 -30.312 5.161 1.00 88.75 56 PHE A N 1
ATOM 438 C CA . PHE A 1 56 ? -25.395 -30.309 5.850 1.00 88.75 56 PHE A CA 1
ATOM 439 C C . PHE A 1 56 ? -25.827 -28.900 6.273 1.00 88.75 56 PHE A C 1
ATOM 441 O O . PHE A 1 56 ? -25.023 -27.963 6.300 1.00 88.75 56 PHE A O 1
ATOM 448 N N . MET A 1 57 ? -27.099 -28.743 6.645 1.00 82.50 57 MET A N 1
ATOM 449 C CA . MET A 1 57 ? -27.606 -27.505 7.249 1.00 82.50 57 MET A CA 1
ATOM 450 C C . MET A 1 57 ? -27.074 -27.293 8.679 1.00 82.50 57 MET A C 1
ATOM 452 O O . MET A 1 57 ? -26.598 -26.203 9.000 1.00 82.50 57 MET A O 1
ATOM 456 N N . ASN A 1 58 ? -27.086 -28.345 9.508 1.00 81.00 58 ASN A N 1
ATOM 457 C CA . ASN A 1 58 ? -26.689 -28.310 10.922 1.00 81.00 58 ASN A CA 1
ATOM 458 C C . ASN A 1 58 ? -25.471 -29.216 11.192 1.00 81.00 58 ASN A C 1
ATOM 460 O O . ASN A 1 58 ? -25.333 -30.256 10.540 1.00 81.00 58 ASN A O 1
ATOM 464 N N . PRO A 1 59 ? -24.602 -28.879 12.166 1.00 82.75 59 PRO A N 1
ATOM 465 C CA . PRO A 1 59 ? -23.458 -29.718 12.533 1.00 82.75 59 PRO A CA 1
ATOM 466 C C . PRO A 1 59 ? -23.889 -31.046 13.181 1.00 82.75 59 PRO A C 1
ATOM 468 O O . PRO A 1 59 ? -23.206 -32.055 13.021 1.00 82.75 59 PRO A O 1
ATOM 471 N N . ASP A 1 60 ? -25.052 -31.088 13.837 1.00 84.50 60 ASP A N 1
ATOM 472 C CA . ASP A 1 60 ? -25.581 -32.292 14.494 1.00 84.50 60 ASP A CA 1
ATOM 473 C C . ASP A 1 60 ? -25.876 -33.431 13.504 1.00 84.50 60 ASP A C 1
ATOM 475 O O . ASP A 1 60 ? -25.791 -34.608 13.858 1.00 84.50 60 ASP A O 1
ATOM 479 N N . HIS A 1 61 ? -26.151 -33.094 12.237 1.00 87.38 61 HIS A N 1
ATOM 480 C CA . HIS A 1 61 ? -26.316 -34.075 11.161 1.00 87.38 61 HIS A CA 1
ATOM 481 C C . HIS A 1 61 ? -24.978 -34.785 10.861 1.00 87.38 61 HIS A C 1
ATOM 483 O O . HIS A 1 61 ? -24.956 -35.994 10.642 1.00 87.38 61 HIS A O 1
ATOM 489 N N . VAL A 1 62 ? -23.839 -34.079 10.943 1.00 84.75 62 VAL A N 1
ATOM 490 C CA . VAL A 1 62 ? -22.497 -34.683 10.797 1.00 84.75 62 VAL A CA 1
ATOM 491 C C . VAL A 1 62 ? -22.209 -35.639 11.959 1.00 84.75 62 VAL A C 1
ATOM 493 O O . VAL A 1 62 ? -21.714 -36.741 11.735 1.00 84.75 62 VAL A O 1
ATOM 496 N N . ASP A 1 63 ? -22.579 -35.266 13.187 1.00 83.88 63 ASP A N 1
ATOM 497 C CA . ASP A 1 63 ? -22.495 -36.145 14.362 1.00 83.88 63 ASP A CA 1
ATOM 498 C C . ASP A 1 63 ? -23.405 -37.385 14.237 1.00 83.88 63 ASP A C 1
ATOM 500 O O . ASP A 1 63 ? -23.050 -38.460 14.725 1.00 83.88 63 ASP A O 1
ATOM 504 N N . ALA A 1 64 ? -24.558 -37.274 13.568 1.00 84.81 64 ALA A N 1
ATOM 505 C CA . ALA A 1 64 ? -25.427 -38.410 13.260 1.00 84.81 64 ALA A CA 1
ATOM 506 C C . ALA A 1 64 ? -24.805 -39.352 12.213 1.00 84.81 64 ALA A C 1
ATOM 508 O O . ALA A 1 64 ? -24.719 -40.556 12.462 1.00 84.81 64 ALA A O 1
ATOM 509 N N . VAL A 1 65 ? -24.288 -38.814 11.101 1.00 87.38 65 VAL A N 1
ATOM 510 C CA . VAL A 1 65 ? -23.575 -39.591 10.068 1.00 87.38 65 VAL A CA 1
ATOM 511 C C . VAL A 1 65 ? -22.359 -40.305 10.657 1.00 87.38 65 VAL A C 1
ATOM 513 O O . VAL A 1 65 ? -22.179 -41.504 10.444 1.00 87.38 65 VAL A O 1
ATOM 516 N N . GLN A 1 66 ? -21.535 -39.616 11.449 1.00 84.75 66 GLN A N 1
ATOM 517 C CA . GLN A 1 66 ? -20.324 -40.208 12.029 1.00 84.75 66 GLN A CA 1
ATOM 518 C C . GLN A 1 66 ? -20.628 -41.287 13.081 1.00 84.75 66 GLN A C 1
ATOM 520 O O . GLN A 1 66 ? -19.802 -42.179 13.284 1.00 84.75 66 GLN A O 1
ATOM 525 N N . ARG A 1 67 ? -21.820 -41.276 13.692 1.00 82.56 67 ARG A N 1
ATOM 526 C CA . ARG A 1 67 ? -22.313 -42.353 14.569 1.00 82.56 67 ARG A CA 1
ATOM 527 C C . ARG A 1 67 ? -22.858 -43.563 13.798 1.00 82.56 67 ARG A C 1
ATOM 529 O O . ARG A 1 67 ? -22.873 -44.658 14.346 1.00 82.56 67 ARG A O 1
ATOM 536 N N . ALA A 1 68 ? -23.284 -43.373 12.550 1.00 84.00 68 ALA A N 1
ATOM 537 C CA . ALA A 1 68 ? -23.894 -44.400 11.701 1.00 84.00 68 ALA A CA 1
ATOM 538 C C . ALA A 1 68 ? -22.906 -45.127 10.759 1.00 84.00 68 ALA A C 1
ATOM 540 O O . ALA A 1 68 ? -23.337 -45.905 9.912 1.00 84.00 68 ALA A O 1
ATOM 541 N N . ARG A 1 69 ? -21.589 -44.902 10.899 1.00 84.75 69 ARG A N 1
ATOM 542 C CA . ARG A 1 69 ? -20.548 -45.664 10.178 1.00 84.75 69 ARG A CA 1
ATOM 543 C C . ARG A 1 69 ? -20.634 -47.171 10.513 1.00 84.75 69 ARG A C 1
ATOM 545 O O . ARG A 1 69 ? -20.893 -47.504 11.670 1.00 84.75 69 ARG A O 1
ATOM 552 N N . PRO A 1 70 ? -20.313 -48.083 9.572 1.00 81.81 70 PRO A N 1
ATOM 553 C CA . PRO A 1 70 ? -19.835 -47.829 8.211 1.00 81.81 70 PRO A CA 1
ATOM 554 C C . PRO A 1 70 ? -20.967 -47.567 7.204 1.00 81.81 70 PRO A C 1
ATOM 556 O O . PRO A 1 70 ? -22.046 -48.147 7.293 1.00 81.81 70 PRO A O 1
ATOM 559 N N . HIS A 1 71 ? -20.683 -46.731 6.204 1.00 84.25 71 HIS A N 1
ATOM 560 C CA . HIS A 1 71 ? -21.647 -46.302 5.183 1.00 84.25 71 HIS A CA 1
ATOM 561 C C . HIS A 1 71 ? -21.495 -47.080 3.875 1.00 84.25 71 HIS A C 1
ATOM 563 O O . HIS A 1 71 ? -20.408 -47.568 3.557 1.00 84.25 71 HIS A O 1
ATOM 569 N N . LYS A 1 72 ? -22.576 -47.174 3.089 1.00 85.75 72 LYS A N 1
ATOM 570 C CA . LYS A 1 72 ? -22.582 -47.899 1.809 1.00 85.75 72 LYS A CA 1
ATOM 571 C C . LYS A 1 72 ? -23.363 -47.148 0.725 1.00 85.75 72 LYS A C 1
ATOM 573 O O . LYS A 1 72 ? -24.591 -47.190 0.712 1.00 85.75 72 LYS A O 1
ATOM 578 N N . VAL A 1 73 ? -22.645 -46.503 -0.194 1.00 84.75 73 VAL A N 1
ATOM 579 C CA . VAL A 1 73 ? -23.193 -45.697 -1.303 1.00 84.75 73 VAL A CA 1
ATOM 580 C C . VAL A 1 73 ? -23.069 -46.490 -2.601 1.00 84.75 73 VAL A C 1
ATOM 582 O O . VAL A 1 73 ? -22.008 -47.038 -2.878 1.00 84.75 73 VAL A O 1
ATOM 585 N N . ASP A 1 74 ? -24.152 -46.583 -3.375 1.00 80.50 74 ASP A N 1
ATOM 586 C CA . ASP A 1 74 ? -24.214 -47.208 -4.712 1.00 80.50 74 ASP A CA 1
ATOM 587 C C . ASP A 1 74 ? -23.652 -48.648 -4.821 1.00 80.50 74 ASP A C 1
ATOM 589 O O . ASP A 1 74 ? -23.375 -49.146 -5.905 1.00 80.50 74 ASP A O 1
ATOM 593 N N . GLY A 1 75 ? -23.518 -49.353 -3.691 1.00 77.00 75 GLY A N 1
ATOM 594 C CA . GLY A 1 75 ? -22.934 -50.698 -3.608 1.00 77.00 75 GLY A CA 1
ATOM 595 C C . GLY A 1 75 ? -21.527 -50.746 -2.998 1.00 77.00 75 GLY A C 1
ATOM 596 O O . GLY A 1 75 ? -21.150 -51.789 -2.457 1.00 77.00 75 GLY A O 1
ATOM 597 N N . SER A 1 76 ? -20.807 -49.625 -2.983 1.00 80.62 76 SER A N 1
ATOM 598 C CA . SER A 1 76 ? -19.452 -49.480 -2.438 1.00 80.62 76 SER A CA 1
ATOM 599 C C . SER A 1 76 ? -19.450 -49.077 -0.962 1.00 80.62 76 SER A C 1
ATOM 601 O O . SER A 1 76 ? -20.325 -48.350 -0.493 1.00 80.62 76 SER A O 1
ATOM 603 N N . LEU A 1 77 ? -18.463 -49.569 -0.209 1.00 83.88 77 LEU A N 1
ATOM 604 C CA . LEU A 1 77 ? -18.239 -49.212 1.195 1.00 83.88 77 LEU A CA 1
ATOM 605 C C . LEU A 1 77 ? -17.482 -47.879 1.258 1.00 83.88 77 LEU A C 1
ATOM 607 O O . LEU A 1 77 ? -16.388 -47.791 0.705 1.00 83.88 77 LEU A O 1
ATOM 611 N N . VAL A 1 78 ? -18.037 -46.866 1.929 1.00 86.31 78 VAL A N 1
ATOM 612 C CA . VAL A 1 78 ? -17.457 -45.511 1.935 1.00 86.31 78 VAL A CA 1
ATOM 613 C C . VAL A 1 78 ? -16.950 -45.088 3.312 1.00 86.31 78 VAL A C 1
ATOM 615 O O . VAL A 1 78 ? -17.576 -45.339 4.345 1.00 86.31 78 VAL A O 1
ATOM 618 N N . GLU A 1 79 ? -15.815 -44.396 3.321 1.00 81.12 79 GLU A N 1
ATOM 619 C CA . GLU A 1 79 ? -15.248 -43.760 4.505 1.00 81.12 79 GLU A CA 1
ATOM 620 C C . GLU A 1 79 ? -15.789 -42.342 4.673 1.00 81.12 79 GLU A C 1
ATOM 622 O O . GLU A 1 79 ? -15.645 -41.511 3.775 1.00 81.12 79 GLU A O 1
ATOM 627 N N . THR A 1 80 ? -16.318 -42.021 5.854 1.00 86.00 80 THR A N 1
ATOM 628 C CA . THR A 1 80 ? -16.732 -40.657 6.204 1.00 86.00 80 THR A CA 1
ATOM 629 C C . THR A 1 80 ? -15.796 -40.040 7.248 1.00 86.00 80 THR A C 1
ATOM 631 O O . THR A 1 80 ? -15.484 -40.641 8.283 1.00 86.00 80 THR A O 1
ATOM 634 N N . LYS A 1 81 ? -15.302 -38.832 6.957 1.00 84.00 81 LYS A N 1
ATOM 635 C CA . LYS A 1 81 ? -14.334 -38.064 7.768 1.00 84.00 81 LYS A CA 1
ATOM 636 C C . LYS A 1 81 ? -14.785 -36.602 7.811 1.00 84.00 81 LYS A C 1
ATOM 638 O O . LYS A 1 81 ? -15.286 -36.105 6.807 1.00 84.00 81 LYS A O 1
ATOM 643 N N . ARG A 1 82 ? -14.649 -35.886 8.933 1.00 83.19 82 ARG A N 1
ATOM 644 C CA . ARG A 1 82 ? -15.051 -34.460 8.976 1.00 83.19 82 ARG A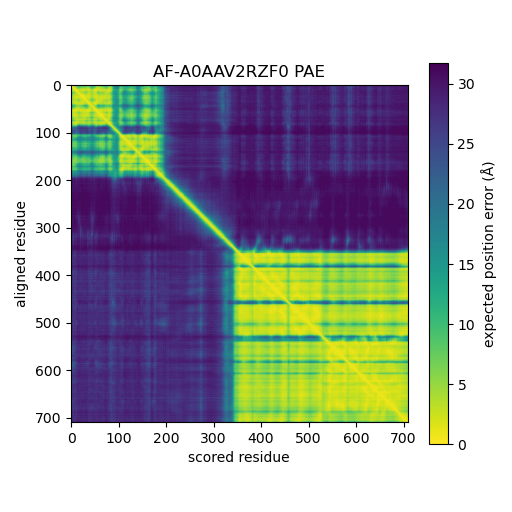 CA 1
ATOM 645 C C . ARG A 1 82 ? -14.172 -33.649 8.023 1.00 83.19 82 ARG A C 1
ATOM 647 O O . ARG A 1 82 ? -12.983 -33.935 7.891 1.00 83.19 82 ARG A O 1
ATOM 654 N N . ALA A 1 83 ? -14.733 -32.642 7.356 1.00 73.75 83 ALA A N 1
ATOM 655 C CA . ALA A 1 83 ? -13.987 -31.821 6.403 1.00 73.75 83 ALA A CA 1
ATOM 656 C C . ALA A 1 83 ? -13.113 -30.777 7.125 1.00 73.75 83 ALA A C 1
ATOM 658 O O . ALA A 1 83 ? -13.370 -29.575 7.068 1.00 73.75 83 ALA A O 1
ATOM 659 N N . VAL A 1 84 ? -12.071 -31.249 7.816 1.00 67.38 84 VAL A N 1
ATOM 660 C CA . VAL A 1 84 ? -11.040 -30.390 8.409 1.00 67.38 84 VAL A CA 1
ATOM 661 C C . VAL A 1 84 ? -10.312 -29.649 7.276 1.00 67.38 84 VAL A C 1
ATOM 663 O O . VAL A 1 84 ? -9.800 -30.312 6.366 1.00 67.38 84 VAL A O 1
ATOM 666 N N . PRO A 1 85 ? -10.238 -28.304 7.300 1.00 57.12 85 PRO A N 1
ATOM 667 C CA . PRO A 1 85 ? -9.443 -27.548 6.338 1.00 57.12 85 PRO A CA 1
ATOM 668 C C . PRO A 1 85 ? -7.982 -28.010 6.343 1.00 57.12 85 PRO A C 1
ATOM 670 O O . PRO A 1 85 ? -7.431 -28.356 7.392 1.00 57.12 85 PRO A O 1
ATOM 673 N N . ARG A 1 86 ? -7.321 -27.998 5.181 1.00 49.31 86 ARG A N 1
ATOM 674 C CA . ARG A 1 86 ? -5.887 -28.301 5.104 1.00 49.31 86 ARG A CA 1
ATOM 675 C C . ARG A 1 86 ? -5.085 -27.156 5.719 1.00 49.31 86 ARG A C 1
ATOM 677 O O . ARG A 1 86 ? -4.733 -26.199 5.047 1.00 49.31 86 ARG A O 1
ATOM 684 N N . CYS A 1 87 ? -4.767 -27.262 7.004 1.00 37.81 87 CYS A N 1
ATOM 685 C CA . CYS A 1 87 ? -3.712 -26.444 7.588 1.00 37.81 87 CYS A CA 1
ATOM 686 C C . CYS A 1 87 ? -2.353 -26.915 7.046 1.00 37.81 87 CYS A C 1
ATOM 688 O O . CYS A 1 87 ? -1.973 -28.065 7.263 1.00 37.81 87 CYS A O 1
ATOM 690 N N . ASP A 1 88 ? -1.582 -26.017 6.426 1.00 37.34 88 ASP A N 1
ATOM 691 C CA . ASP A 1 88 ? -0.236 -26.290 5.880 1.00 37.34 88 ASP A CA 1
ATOM 692 C C . ASP A 1 88 ? 0.851 -26.456 6.967 1.00 37.34 88 ASP A C 1
ATOM 694 O O . ASP A 1 88 ? 2.014 -26.067 6.813 1.00 37.34 88 ASP A O 1
ATOM 698 N N . THR A 1 89 ? 0.486 -27.021 8.117 1.00 33.41 89 THR A N 1
ATOM 699 C CA . THR A 1 89 ? 1.314 -27.163 9.317 1.00 33.41 89 THR A CA 1
ATOM 700 C C . THR A 1 89 ? 2.306 -28.323 9.196 1.00 33.41 89 THR A C 1
ATOM 702 O O . THR A 1 89 ? 2.286 -29.288 9.953 1.00 33.41 89 THR A O 1
ATOM 705 N N . ASN A 1 90 ? 3.240 -28.190 8.249 1.00 34.09 90 ASN A N 1
ATOM 706 C CA . ASN A 1 90 ? 4.486 -28.962 8.102 1.00 34.09 90 ASN A CA 1
ATOM 707 C C . ASN A 1 90 ? 4.378 -30.494 7.916 1.00 34.09 90 ASN A C 1
ATOM 709 O O . ASN A 1 90 ? 5.410 -31.138 7.740 1.00 34.09 90 ASN A O 1
ATOM 713 N N . ALA A 1 91 ? 3.180 -31.084 7.865 1.00 37.69 91 ALA A N 1
ATOM 714 C CA . ALA A 1 91 ? 2.998 -32.508 7.554 1.00 37.69 91 ALA A CA 1
ATOM 715 C C . ALA A 1 91 ? 3.359 -32.862 6.092 1.00 37.69 91 ALA A C 1
ATOM 717 O O . ALA A 1 91 ? 3.817 -33.969 5.818 1.00 37.69 91 ALA A O 1
ATOM 718 N N . SER A 1 92 ? 3.241 -31.903 5.164 1.00 36.84 92 SER A N 1
ATOM 719 C CA . SER A 1 92 ? 3.506 -32.073 3.720 1.00 36.84 92 SER A CA 1
ATOM 720 C C . SER A 1 92 ? 4.996 -32.209 3.334 1.00 36.84 92 SER A C 1
ATOM 722 O O . SER A 1 92 ? 5.350 -32.029 2.173 1.00 36.84 92 SER A O 1
ATOM 724 N N . ILE A 1 93 ? 5.882 -32.492 4.296 1.00 38.62 93 ILE A N 1
ATOM 725 C CA . ILE A 1 93 ? 7.299 -32.827 4.052 1.00 38.62 93 ILE A CA 1
ATOM 726 C C . ILE A 1 93 ? 7.471 -34.340 3.796 1.00 38.62 93 ILE A C 1
ATOM 728 O O . ILE A 1 93 ? 8.496 -34.774 3.274 1.00 38.62 93 ILE A O 1
ATOM 732 N N . LEU A 1 94 ? 6.463 -35.156 4.122 1.00 34.97 94 LEU A N 1
ATOM 733 C CA . LEU A 1 94 ? 6.424 -36.564 3.731 1.00 34.97 94 LEU A CA 1
ATOM 734 C C . LEU A 1 94 ? 5.911 -36.706 2.283 1.00 34.97 94 LEU A C 1
ATOM 736 O O . LEU A 1 94 ? 4.930 -36.046 1.933 1.00 34.97 94 LEU A O 1
ATOM 740 N N . PRO A 1 95 ? 6.505 -37.587 1.454 1.00 27.17 95 PRO A N 1
ATOM 741 C CA . PRO A 1 95 ? 5.897 -37.977 0.185 1.00 27.17 95 PRO A CA 1
ATOM 742 C C . PRO A 1 95 ? 4.558 -38.705 0.424 1.00 27.17 95 PRO A C 1
ATOM 744 O O . PRO A 1 95 ? 4.356 -39.272 1.505 1.00 27.17 95 PRO A O 1
ATOM 747 N N . PRO A 1 96 ? 3.647 -38.734 -0.569 1.00 30.02 96 PRO A N 1
ATOM 748 C CA . PRO A 1 96 ? 2.370 -39.439 -0.473 1.00 30.02 96 PRO A CA 1
ATOM 749 C C . PRO A 1 96 ? 2.586 -40.962 -0.496 1.00 30.02 96 PRO A C 1
ATOM 751 O O . PRO A 1 96 ? 2.460 -41.619 -1.527 1.00 30.02 96 PRO A O 1
ATOM 754 N N . ASN A 1 97 ? 2.950 -41.530 0.653 1.00 29.64 97 ASN A N 1
ATOM 755 C CA . ASN A 1 97 ? 3.164 -42.964 0.801 1.00 29.64 97 ASN A CA 1
ATOM 756 C C . ASN A 1 97 ? 1.833 -43.726 0.793 1.00 29.64 97 ASN A C 1
ATOM 758 O O . ASN A 1 97 ? 0.941 -43.447 1.594 1.00 29.64 97 ASN A O 1
ATOM 762 N N . ASN A 1 98 ? 1.756 -44.756 -0.051 1.00 30.61 98 ASN A N 1
ATOM 763 C CA . ASN A 1 98 ? 0.622 -45.673 -0.155 1.00 30.61 98 ASN A CA 1
ATOM 764 C C . ASN A 1 98 ? 0.503 -46.585 1.084 1.00 30.61 98 ASN A C 1
ATOM 766 O O . ASN A 1 98 ? 0.876 -47.756 1.040 1.00 30.61 98 ASN A O 1
ATOM 770 N N . HIS A 1 99 ? -0.041 -46.059 2.181 1.00 32.06 99 HIS A N 1
ATOM 771 C CA . HIS A 1 99 ? -0.606 -46.848 3.278 1.00 32.06 99 HIS A CA 1
ATOM 772 C C . HIS A 1 99 ? -2.104 -46.521 3.413 1.00 32.06 99 HIS A C 1
ATOM 774 O O . HIS A 1 99 ? -2.439 -45.337 3.443 1.00 32.06 99 HIS A O 1
ATOM 780 N N . PRO A 1 100 ? -3.008 -47.516 3.533 1.00 30.95 100 PRO A N 1
ATOM 781 C CA . PRO A 1 100 ? -4.454 -47.256 3.612 1.00 30.95 100 PRO A CA 1
ATOM 782 C C . PRO A 1 100 ? -4.922 -46.511 4.874 1.00 30.95 100 PRO A C 1
ATOM 784 O O . PRO A 1 100 ? -6.059 -46.061 4.933 1.00 30.95 100 PRO A O 1
ATOM 787 N N . ASP A 1 101 ? -4.069 -46.401 5.894 1.00 37.88 101 ASP A N 1
ATOM 788 C CA . ASP A 1 101 ? -4.486 -46.227 7.289 1.00 37.88 101 ASP A CA 1
ATOM 789 C C . ASP A 1 101 ? -4.054 -44.867 7.876 1.00 37.88 101 ASP A C 1
ATOM 791 O O . ASP A 1 101 ? -3.309 -44.760 8.848 1.00 37.88 101 ASP A O 1
ATOM 795 N N . GLY A 1 102 ? -4.481 -43.782 7.222 1.00 46.41 102 GLY A N 1
ATOM 796 C CA . GLY A 1 102 ? -4.153 -42.396 7.598 1.00 46.41 102 GLY A CA 1
ATOM 797 C C . GLY A 1 102 ? -4.905 -41.848 8.824 1.00 46.41 102 GLY A C 1
ATOM 798 O O . GLY A 1 102 ? -4.974 -40.629 9.011 1.00 46.41 102 GLY A O 1
ATOM 799 N N . THR A 1 103 ? -5.533 -42.699 9.637 1.00 51.97 103 THR A N 1
ATOM 800 C CA . THR A 1 103 ? -6.371 -42.287 10.774 1.00 51.97 103 THR A CA 1
ATOM 801 C C . THR A 1 103 ? -5.537 -42.024 12.026 1.00 51.97 103 THR A C 1
ATOM 803 O O . THR A 1 103 ? -5.401 -42.872 12.904 1.00 51.97 103 THR A O 1
ATOM 806 N N . HIS A 1 104 ? -4.993 -40.810 12.137 1.00 63.09 104 HIS A N 1
ATOM 807 C CA . HIS A 1 104 ? -4.326 -40.339 13.355 1.00 63.09 104 HIS A CA 1
ATOM 808 C C . HIS A 1 104 ? -5.3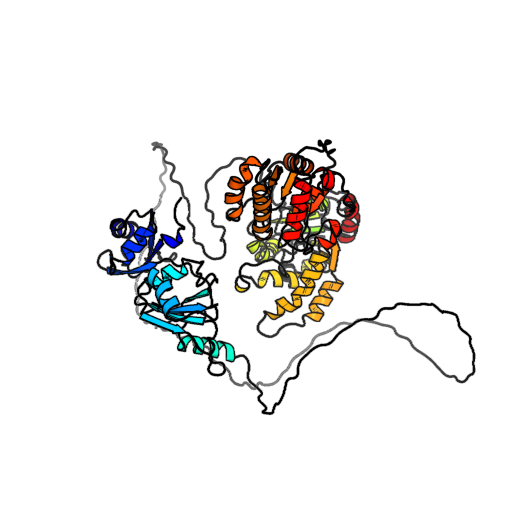28 -40.208 14.521 1.00 63.09 104 HIS A C 1
ATOM 810 O O . HIS A 1 104 ? -5.911 -39.145 14.717 1.00 63.09 104 HIS A O 1
ATOM 816 N N . THR A 1 105 ? -5.487 -41.260 15.328 1.00 77.19 105 THR A N 1
ATOM 817 C CA . THR A 1 105 ? -6.311 -41.266 16.557 1.00 77.19 105 THR A CA 1
ATOM 818 C C . THR A 1 105 ? -5.646 -40.575 17.759 1.00 77.19 105 THR A C 1
ATOM 820 O O . THR A 1 105 ? -6.221 -40.532 18.845 1.00 77.19 105 THR A O 1
ATOM 823 N N . ARG A 1 106 ? -4.441 -40.012 17.581 1.00 81.06 106 ARG A N 1
ATOM 824 C CA . ARG A 1 106 ? -3.648 -39.347 18.626 1.00 81.06 106 ARG A CA 1
ATOM 825 C C . ARG A 1 106 ? -3.530 -37.841 18.391 1.00 81.06 106 ARG A C 1
ATOM 827 O O . ARG A 1 106 ? -3.095 -37.409 17.318 1.00 81.06 106 ARG A O 1
ATOM 834 N N . ILE A 1 107 ? -3.787 -37.051 19.433 1.00 86.69 107 ILE A N 1
ATOM 835 C CA . ILE A 1 107 ? -3.445 -35.621 19.488 1.00 86.69 107 ILE A CA 1
ATOM 836 C C . ILE A 1 107 ? -2.177 -35.365 20.307 1.00 86.69 107 ILE A C 1
ATOM 838 O O . ILE A 1 107 ? -1.835 -36.104 21.230 1.00 86.69 107 ILE A O 1
ATOM 842 N N . PHE A 1 108 ? -1.494 -34.281 19.959 1.00 85.94 108 PHE A N 1
ATOM 843 C CA . PHE A 1 108 ? -0.524 -33.579 20.788 1.00 85.94 108 PHE A CA 1
ATOM 844 C C . PHE A 1 108 ? -1.225 -32.381 21.436 1.00 85.94 108 PHE A C 1
ATOM 846 O O . PHE A 1 108 ? -1.902 -31.623 20.739 1.00 85.94 108 PHE A O 1
ATOM 853 N N . VAL A 1 109 ? -1.030 -32.198 22.741 1.00 86.44 109 VAL A N 1
ATOM 854 C CA . VAL A 1 109 ? -1.571 -31.076 23.519 1.00 86.44 109 VAL A CA 1
ATOM 855 C C . VAL A 1 109 ? -0.410 -30.333 24.172 1.00 86.44 109 VAL A C 1
ATOM 857 O O . VAL A 1 109 ? 0.295 -30.906 24.998 1.00 86.44 109 VAL A O 1
ATOM 860 N N . GLY A 1 110 ? -0.199 -29.071 23.805 1.00 85.25 110 GLY A N 1
ATOM 861 C CA . GLY A 1 110 ? 0.864 -28.203 24.311 1.00 85.25 110 GLY A CA 1
ATOM 862 C C . GLY A 1 110 ? 0.344 -27.014 25.123 1.00 85.25 110 GLY A C 1
ATOM 863 O O . GLY A 1 110 ? -0.815 -26.619 25.020 1.00 85.25 110 GLY A O 1
ATOM 864 N N . GLY A 1 111 ? 1.223 -26.422 25.935 1.00 82.38 111 GLY A N 1
ATOM 865 C CA . GLY A 1 111 ? 0.907 -25.256 26.772 1.00 82.38 111 GLY A CA 1
ATOM 866 C C . GLY A 1 111 ? 0.299 -25.592 28.140 1.00 82.38 111 GLY A C 1
ATOM 867 O O . GLY A 1 111 ? -0.162 -24.682 28.831 1.00 82.38 111 GLY A O 1
ATOM 868 N N . LEU A 1 112 ? 0.317 -26.870 28.539 1.00 85.50 112 LEU A N 1
ATOM 869 C CA . LEU A 1 112 ? -0.282 -27.357 29.786 1.00 85.50 112 LEU A CA 1
ATOM 870 C C . LEU A 1 112 ? 0.313 -26.648 31.024 1.00 85.50 112 LEU A C 1
ATOM 872 O O . LEU A 1 112 ? 1.542 -26.650 31.181 1.00 85.50 112 LEU A O 1
ATOM 876 N N . PRO A 1 113 ? -0.515 -26.053 31.910 1.00 82.06 113 PRO A N 1
ATOM 877 C CA . PRO A 1 113 ? -0.041 -25.468 33.161 1.00 82.06 113 PRO A CA 1
ATOM 878 C C . PRO A 1 113 ? 0.441 -26.543 34.147 1.00 82.06 113 PRO A C 1
ATOM 880 O O . PRO A 1 113 ? 0.106 -27.715 34.012 1.00 82.06 113 PRO A O 1
ATOM 883 N N . GLN A 1 114 ? 1.276 -26.132 35.110 1.00 79.50 114 GLN A N 1
ATOM 884 C CA . GLN A 1 114 ? 2.122 -27.016 35.935 1.00 79.50 114 GLN A CA 1
ATOM 885 C C . GLN A 1 114 ? 1.356 -27.943 36.905 1.00 79.50 114 GLN A C 1
ATOM 887 O O . GLN A 1 114 ? 1.965 -28.779 37.568 1.00 79.50 114 GLN A O 1
ATOM 892 N N . ASP A 1 115 ? 0.043 -27.766 37.004 1.00 81.56 115 ASP A N 1
ATOM 893 C CA . ASP A 1 115 ? -0.890 -28.392 37.937 1.00 81.56 115 ASP A CA 1
ATOM 894 C C . ASP A 1 115 ? -1.868 -29.378 37.265 1.00 81.56 115 ASP A C 1
ATOM 896 O O . ASP A 1 115 ? -2.793 -29.870 37.915 1.00 81.56 115 ASP A O 1
ATOM 900 N N . VAL A 1 116 ? -1.702 -29.664 35.969 1.00 84.38 116 VAL A N 1
ATOM 901 C CA . VAL A 1 116 ? -2.538 -30.619 35.219 1.00 84.38 116 VAL A CA 1
ATOM 902 C C . VAL A 1 116 ? -2.087 -32.062 35.452 1.00 84.38 116 VAL A C 1
ATOM 904 O O . VAL A 1 116 ? -0.906 -32.393 35.333 1.00 84.38 116 VAL A O 1
ATOM 907 N N . LYS A 1 117 ? -3.057 -32.929 35.752 1.00 85.62 117 LYS A N 1
ATOM 908 C CA . LYS A 1 117 ? -2.927 -34.387 35.835 1.00 85.62 117 LYS A CA 1
ATOM 909 C C . LYS A 1 117 ? -3.557 -35.067 34.623 1.00 85.62 117 LYS A C 1
ATOM 911 O O . LYS A 1 117 ? -4.247 -34.439 33.824 1.00 85.62 117 LYS A O 1
ATOM 916 N N . GLU A 1 118 ? -3.340 -36.372 34.511 1.00 83.06 118 GLU A N 1
ATOM 917 C CA . GLU A 1 118 ? -3.905 -37.189 33.434 1.00 83.06 118 GLU A CA 1
ATOM 918 C C . GLU A 1 118 ? -5.443 -37.243 33.533 1.00 83.06 118 GLU A C 1
ATOM 920 O O . GLU A 1 118 ? -6.113 -37.017 32.527 1.00 83.06 118 GLU A O 1
ATOM 925 N N . ASP A 1 119 ? -5.990 -37.340 34.753 1.00 83.94 119 ASP A N 1
ATOM 926 C CA . ASP A 1 119 ? -7.428 -37.257 35.067 1.00 83.94 119 ASP A CA 1
ATOM 927 C C . ASP A 1 119 ? -8.102 -35.980 34.511 1.00 83.94 119 ASP A C 1
ATOM 929 O O . ASP A 1 119 ? -9.229 -36.023 34.013 1.00 83.94 119 ASP A O 1
ATOM 933 N N . ASP A 1 120 ? -7.416 -34.827 34.575 1.00 85.75 120 ASP A N 1
ATOM 934 C CA . ASP A 1 120 ? -7.937 -33.546 34.069 1.00 85.75 120 ASP A CA 1
ATOM 935 C C . ASP A 1 120 ? -8.067 -33.564 32.536 1.00 85.75 120 ASP A C 1
ATOM 937 O O . ASP A 1 120 ? -9.010 -33.002 31.973 1.00 85.75 120 ASP A O 1
ATOM 941 N N . LEU A 1 121 ? -7.108 -34.206 31.857 1.00 84.56 121 LEU A N 1
ATOM 942 C CA . LEU A 1 121 ? -7.086 -34.341 30.402 1.00 84.56 121 LEU A CA 1
ATOM 943 C C . LEU A 1 121 ? -8.117 -35.369 29.928 1.00 84.56 121 LEU A C 1
ATOM 945 O O . LEU A 1 121 ? -8.828 -35.099 28.963 1.00 84.56 121 LEU A O 1
ATOM 949 N N . GLU A 1 122 ? -8.231 -36.512 30.609 1.00 86.00 122 GLU A N 1
ATOM 950 C CA . GLU A 1 122 ? -9.238 -37.532 30.298 1.00 86.00 122 GLU A CA 1
ATOM 951 C C . GLU A 1 122 ? -10.657 -36.981 30.487 1.00 86.00 122 GLU A C 1
ATOM 953 O O . GLU A 1 122 ? -11.490 -37.117 29.592 1.00 86.00 122 GLU A O 1
ATOM 958 N N . SER A 1 123 ? -10.911 -36.266 31.589 1.00 84.50 123 SER A N 1
ATOM 959 C CA . SER A 1 123 ? -12.193 -35.600 31.843 1.00 84.50 123 SER A CA 1
ATOM 960 C C . SER A 1 123 ? -12.521 -34.545 30.778 1.00 84.50 123 SER A C 1
ATOM 962 O O . SER A 1 123 ? -13.610 -34.562 30.201 1.00 84.50 123 SER A O 1
ATOM 964 N N . TYR A 1 124 ? -11.577 -33.657 30.436 1.00 86.75 124 TYR A N 1
ATOM 965 C CA . TYR A 1 124 ? -11.810 -32.630 29.415 1.00 86.75 124 TYR A CA 1
ATOM 966 C C . TYR A 1 124 ? -12.052 -33.238 28.025 1.00 86.75 124 TYR A C 1
ATOM 968 O O . TYR A 1 124 ? -13.072 -32.963 27.392 1.00 86.75 124 TYR A O 1
ATOM 976 N N . PHE A 1 125 ? -11.151 -34.103 27.552 1.00 86.25 125 PHE A N 1
ATOM 977 C CA . PHE A 1 125 ? -11.235 -34.666 26.204 1.00 86.25 125 PHE A CA 1
ATOM 978 C C . PHE A 1 125 ? -12.297 -35.767 26.056 1.00 86.25 125 PHE A C 1
ATOM 980 O O . PHE A 1 125 ? -12.802 -35.964 24.949 1.00 86.25 125 PHE A O 1
ATOM 987 N N . GLY A 1 126 ? -12.728 -36.397 27.154 1.00 81.94 126 GLY A N 1
ATOM 988 C CA . GLY A 1 126 ? -13.845 -37.345 27.191 1.00 81.94 126 GLY A CA 1
ATOM 989 C C . GLY A 1 126 ? -15.172 -36.775 26.669 1.00 81.94 126 GLY A C 1
ATOM 990 O O . GLY A 1 126 ? -15.995 -37.519 26.140 1.00 81.94 126 GLY A O 1
ATOM 991 N N . HIS A 1 127 ? -15.353 -35.449 26.719 1.00 80.44 127 HIS A N 1
ATOM 992 C CA . HIS A 1 127 ? -16.510 -34.753 26.138 1.00 80.44 127 HIS A CA 1
ATOM 993 C C . HIS A 1 127 ? -16.567 -34.832 24.599 1.00 80.44 127 HIS A C 1
ATOM 995 O O . HIS A 1 127 ? -17.636 -34.660 24.012 1.00 80.44 127 HIS A O 1
ATOM 1001 N N . PHE A 1 128 ? -15.434 -35.082 23.933 1.00 80.81 128 PHE A N 1
ATOM 1002 C CA . PHE A 1 128 ? -15.337 -35.172 22.471 1.00 80.81 128 PHE A CA 1
ATOM 1003 C C . PHE A 1 128 ? -15.374 -36.620 21.961 1.00 80.81 128 PHE A C 1
ATOM 1005 O O . PHE A 1 128 ? -15.745 -36.848 20.811 1.00 80.81 128 PHE A O 1
ATOM 1012 N N . GLY A 1 129 ? -15.008 -37.595 22.798 1.00 80.81 129 GLY A N 1
ATOM 1013 C CA . GLY A 1 129 ? -15.033 -39.019 22.472 1.00 80.81 129 GLY A CA 1
ATOM 1014 C C . GLY A 1 129 ? -14.279 -39.870 23.491 1.00 80.81 129 GLY A C 1
ATOM 1015 O O . GLY A 1 129 ? -13.681 -39.351 24.431 1.00 80.81 129 GLY A O 1
ATOM 1016 N N . LYS A 1 130 ? -14.290 -41.196 23.313 1.00 81.12 130 LYS A N 1
ATOM 1017 C CA . LYS A 1 130 ? -13.679 -42.113 24.280 1.00 81.12 130 LYS A CA 1
ATOM 1018 C C . LYS A 1 130 ? -12.149 -42.080 24.184 1.00 81.12 130 LYS A C 1
ATOM 1020 O O . LYS A 1 130 ? -11.542 -42.665 23.283 1.00 81.12 130 LYS A O 1
ATOM 1025 N N . VAL A 1 131 ? -11.534 -41.424 25.164 1.00 84.44 131 VAL A N 1
ATOM 1026 C CA . VAL A 1 131 ? -10.095 -41.501 25.424 1.00 84.44 131 VAL A CA 1
ATOM 1027 C C . VAL A 1 131 ? -9.711 -42.959 25.721 1.00 84.44 131 VAL A C 1
ATOM 1029 O O . VAL A 1 131 ? -10.459 -43.714 26.339 1.00 84.44 131 VAL A O 1
ATOM 1032 N N . THR A 1 132 ? -8.560 -43.372 25.200 1.00 80.81 132 THR A N 1
ATOM 1033 C CA . THR A 1 132 ? -7.970 -44.712 25.350 1.00 80.81 132 THR A CA 1
ATOM 1034 C C . THR A 1 132 ? -6.690 -44.667 26.184 1.00 80.81 132 THR A C 1
ATOM 1036 O O . THR A 1 132 ? -6.400 -45.614 26.908 1.00 80.81 132 THR A O 1
ATOM 1039 N N . CYS A 1 133 ? -5.924 -43.575 26.099 1.00 75.44 133 CYS A N 1
ATOM 1040 C CA . CYS A 1 133 ? -4.748 -43.335 26.932 1.00 75.44 133 CYS A CA 1
ATOM 1041 C C . CYS A 1 133 ? -4.431 -41.833 26.986 1.00 75.44 133 CYS A C 1
ATOM 1043 O O . CYS A 1 133 ? -4.561 -41.130 25.982 1.00 75.44 133 CYS A O 1
ATOM 1045 N N . VAL A 1 134 ? -3.969 -41.356 28.140 1.00 84.94 134 VAL A N 1
ATOM 1046 C CA . VAL A 1 134 ? -3.304 -40.059 28.305 1.00 84.94 134 VAL A CA 1
ATOM 1047 C C . VAL A 1 134 ? -1.837 -40.331 28.641 1.00 84.94 134 VAL A C 1
ATOM 1049 O O . VAL A 1 134 ? -1.525 -41.309 29.315 1.00 84.94 134 VAL A O 1
ATOM 1052 N N . ASN A 1 135 ? -0.926 -39.500 28.136 1.00 82.00 135 ASN A N 1
ATOM 1053 C CA . ASN A 1 135 ? 0.502 -39.615 28.415 1.00 82.00 135 ASN A CA 1
ATOM 1054 C C . ASN A 1 135 ? 1.127 -38.222 28.570 1.00 82.00 135 ASN A C 1
ATOM 1056 O O . ASN A 1 135 ? 1.428 -37.551 27.575 1.00 82.00 135 ASN A O 1
ATOM 1060 N N . ILE A 1 136 ? 1.313 -37.768 29.811 1.00 84.75 136 ILE A N 1
ATOM 1061 C CA . ILE A 1 136 ? 2.022 -36.515 30.108 1.00 84.75 136 ILE A CA 1
ATOM 1062 C C . ILE A 1 136 ? 3.538 -36.762 30.059 1.00 84.75 136 ILE A C 1
ATOM 1064 O O . ILE A 1 136 ? 4.071 -37.654 30.718 1.00 84.75 136 ILE A O 1
ATOM 1068 N N . MET A 1 137 ? 4.277 -35.957 29.286 1.00 81.81 137 MET A N 1
ATOM 1069 C CA . MET A 1 137 ? 5.719 -36.171 29.122 1.00 81.81 137 MET A CA 1
ATOM 1070 C C . MET A 1 137 ? 6.523 -35.466 30.223 1.00 81.81 137 MET A C 1
ATOM 1072 O O . MET A 1 137 ? 6.722 -34.249 30.182 1.00 81.81 137 MET A O 1
ATOM 1076 N N . TYR A 1 138 ? 7.059 -36.233 31.171 1.00 82.19 138 TYR A N 1
ATOM 1077 C CA . TYR A 1 138 ? 7.913 -35.722 32.250 1.00 82.19 138 TYR A CA 1
ATOM 1078 C C . TYR A 1 138 ? 9.377 -35.521 31.826 1.00 82.19 138 TYR A C 1
ATOM 1080 O O . TYR A 1 138 ? 9.911 -36.236 30.971 1.00 82.19 138 TYR A O 1
ATOM 1088 N N . ASP A 1 139 ? 10.029 -34.513 32.408 1.00 76.81 139 ASP A N 1
ATOM 1089 C CA . ASP A 1 139 ? 11.475 -34.323 32.320 1.00 76.81 139 ASP A CA 1
ATOM 1090 C C . ASP A 1 139 ? 12.194 -35.193 33.361 1.00 76.81 139 ASP A C 1
ATOM 1092 O O . ASP A 1 139 ? 11.878 -35.162 34.551 1.00 76.81 139 ASP A O 1
ATOM 1096 N N . LYS A 1 140 ? 13.195 -35.950 32.902 1.00 71.38 140 LYS A N 1
ATOM 1097 C CA . LYS A 1 140 ? 13.922 -36.932 33.716 1.00 71.38 140 LYS A CA 1
ATOM 1098 C C . LYS A 1 140 ? 14.811 -36.296 34.784 1.00 71.38 140 LYS A C 1
ATOM 1100 O O . LYS A 1 140 ? 15.119 -36.964 35.764 1.00 71.38 140 LYS A O 1
ATOM 1105 N N . ASN A 1 141 ? 15.215 -35.039 34.597 1.00 72.75 141 ASN A N 1
ATOM 1106 C CA . ASN A 1 141 ? 16.166 -34.369 35.484 1.00 72.75 141 ASN A CA 1
ATOM 1107 C C . ASN A 1 141 ? 15.477 -33.526 36.568 1.00 72.75 141 ASN A C 1
ATOM 1109 O O . ASN A 1 141 ? 16.053 -33.324 37.633 1.00 72.75 141 ASN A O 1
ATOM 1113 N N . THR A 1 142 ? 14.265 -33.023 36.308 1.00 74.81 142 THR A N 1
ATOM 1114 C CA . THR A 1 142 ? 13.549 -32.106 37.219 1.00 74.81 142 THR A CA 1
ATOM 1115 C C . THR A 1 142 ? 12.231 -32.651 37.771 1.00 74.81 142 THR A C 1
ATOM 1117 O O . THR A 1 142 ? 11.634 -32.014 38.638 1.00 74.81 142 THR A O 1
ATOM 1120 N N . GLY A 1 143 ? 11.734 -33.786 37.263 1.00 68.06 143 GLY A N 1
ATOM 1121 C CA . GLY A 1 143 ? 10.450 -34.379 37.665 1.00 68.06 143 GLY A CA 1
ATOM 1122 C C . GLY A 1 143 ? 9.208 -33.581 37.239 1.00 68.06 143 GLY A C 1
ATOM 1123 O O . GLY A 1 143 ? 8.085 -34.020 37.471 1.00 68.06 143 GLY A O 1
ATOM 1124 N N . ARG A 1 144 ? 9.379 -32.418 36.598 1.00 74.31 144 ARG A N 1
ATOM 1125 C CA . ARG A 1 144 ? 8.281 -31.579 36.098 1.00 74.31 144 ARG A CA 1
ATOM 1126 C C . ARG A 1 144 ? 7.836 -32.051 34.718 1.00 74.31 144 ARG A C 1
ATOM 1128 O O . ARG A 1 144 ? 8.649 -32.511 33.916 1.00 74.31 144 ARG A O 1
ATOM 1135 N N . HIS A 1 145 ? 6.551 -31.906 34.400 1.00 81.06 145 HIS A N 1
ATOM 1136 C CA . HIS A 1 145 ? 6.084 -32.172 33.040 1.00 81.06 145 HIS A CA 1
ATOM 1137 C C . HIS A 1 145 ? 6.560 -31.096 32.059 1.00 81.06 145 HIS A C 1
ATOM 1139 O O . HIS A 1 145 ? 6.570 -29.904 32.372 1.00 81.06 145 HIS A O 1
ATOM 1145 N N . ARG A 1 146 ? 6.895 -31.501 30.832 1.00 77.06 146 ARG A N 1
ATOM 1146 C CA . ARG A 1 146 ? 7.521 -30.663 29.791 1.00 77.06 146 ARG A CA 1
ATOM 1147 C C . ARG A 1 146 ? 6.561 -29.683 29.096 1.00 77.06 146 ARG A C 1
ATOM 1149 O O . ARG A 1 146 ? 6.869 -29.176 28.023 1.00 77.06 146 ARG A O 1
ATOM 1156 N N . GLY A 1 147 ? 5.396 -29.437 29.695 1.00 80.25 147 GLY A N 1
ATOM 1157 C CA . GLY A 1 147 ? 4.352 -28.539 29.188 1.00 80.25 147 GLY A CA 1
ATOM 1158 C C . GLY A 1 147 ? 3.521 -29.119 28.039 1.00 80.25 147 GLY A C 1
ATOM 1159 O O . GLY A 1 147 ? 2.799 -28.369 27.382 1.00 80.25 147 GLY A O 1
ATOM 1160 N N . PHE A 1 148 ? 3.626 -30.427 27.780 1.00 85.94 148 PHE A N 1
ATOM 1161 C CA . PHE A 1 148 ? 2.844 -31.118 26.759 1.00 85.94 148 PHE A CA 1
ATOM 1162 C C . PHE A 1 148 ? 2.490 -32.561 27.144 1.00 85.94 148 PHE A C 1
ATOM 1164 O O . PHE A 1 148 ? 3.182 -33.198 27.945 1.00 85.94 148 PHE A O 1
ATOM 1171 N N . ALA A 1 149 ? 1.434 -33.069 26.515 1.00 86.81 149 ALA A N 1
ATOM 1172 C CA . ALA A 1 149 ? 0.954 -34.440 26.613 1.00 86.81 149 ALA A CA 1
ATOM 1173 C C . ALA A 1 149 ? 0.555 -34.986 25.235 1.00 86.81 149 ALA A C 1
ATOM 1175 O O . ALA A 1 149 ? 0.368 -34.233 24.274 1.00 86.81 149 ALA A O 1
ATOM 1176 N N . PHE A 1 150 ? 0.380 -36.301 25.164 1.00 87.06 150 PHE A N 1
ATOM 1177 C CA . PHE A 1 150 ? -0.342 -36.967 24.086 1.00 87.06 150 PHE A CA 1
ATOM 1178 C C . PHE A 1 150 ? -1.636 -37.570 24.634 1.00 87.06 150 PHE A C 1
ATOM 1180 O O . PHE A 1 150 ? -1.659 -38.051 25.767 1.00 87.06 150 PHE A O 1
ATOM 1187 N N . VAL A 1 151 ? -2.697 -37.553 23.828 1.00 85.81 151 VAL A N 1
ATOM 1188 C CA . VAL A 1 151 ? -3.975 -38.209 24.146 1.00 85.81 151 VAL A CA 1
ATOM 1189 C C . VAL A 1 151 ? -4.366 -39.088 22.963 1.00 85.81 151 VAL A C 1
ATOM 1191 O O . VAL A 1 151 ? -4.382 -38.621 21.823 1.00 85.81 151 VAL A O 1
ATOM 1194 N N . ASP A 1 152 ? -4.636 -40.359 23.243 1.00 82.50 152 ASP A N 1
ATOM 1195 C CA . ASP A 1 152 ? -5.112 -41.369 22.299 1.00 82.50 152 ASP A CA 1
ATOM 1196 C C . ASP A 1 152 ? -6.625 -41.542 22.424 1.00 82.50 152 ASP A C 1
ATOM 1198 O O . ASP A 1 152 ? -7.140 -41.699 23.532 1.00 82.50 152 ASP A O 1
ATOM 1202 N N . PHE A 1 153 ? -7.328 -41.591 21.295 1.00 84.50 153 PHE A N 1
ATOM 1203 C CA . PHE A 1 153 ? -8.754 -41.907 21.210 1.00 84.50 153 PHE A CA 1
ATOM 1204 C C . PHE A 1 153 ? -8.988 -43.281 20.576 1.00 84.50 153 PHE A C 1
ATOM 1206 O O . PHE A 1 153 ? -8.119 -43.847 19.914 1.00 84.50 153 PHE A O 1
ATOM 1213 N N . ASN A 1 154 ? -10.204 -43.797 20.744 1.00 79.50 154 ASN A N 1
ATOM 1214 C CA . ASN A 1 154 ? -10.657 -45.034 20.105 1.00 79.50 154 ASN A CA 1
ATOM 1215 C C . ASN A 1 154 ? -11.016 -44.878 18.609 1.00 79.50 154 ASN A C 1
ATOM 1217 O O . ASN A 1 154 ? -11.342 -45.867 17.960 1.00 79.50 154 ASN A O 1
ATOM 1221 N N . ASP A 1 155 ? -11.045 -43.646 18.095 1.00 78.88 155 ASP A N 1
ATOM 1222 C CA . ASP A 1 155 ? -11.579 -43.253 16.786 1.00 78.88 155 ASP A CA 1
ATOM 1223 C C . ASP A 1 155 ? -10.875 -41.958 16.323 1.00 78.88 155 ASP A C 1
ATOM 1225 O O . ASP A 1 155 ? -10.281 -41.239 17.130 1.00 78.88 155 ASP A O 1
ATOM 1229 N N . TYR A 1 156 ? -10.934 -41.642 15.030 1.00 79.75 156 TYR A N 1
ATOM 1230 C CA . TYR A 1 156 ? -10.431 -40.387 14.465 1.00 79.75 156 TYR A CA 1
ATOM 1231 C C . TYR A 1 156 ? -11.461 -39.247 14.538 1.00 79.75 156 TYR A C 1
ATOM 1233 O O . TYR A 1 156 ? -11.073 -38.079 14.532 1.00 79.75 156 TYR A O 1
ATOM 1241 N N . ASP A 1 157 ? -12.760 -39.550 14.644 1.00 80.75 157 ASP A N 1
ATOM 1242 C CA . ASP A 1 157 ? -13.801 -38.512 14.689 1.00 80.75 157 ASP A CA 1
ATOM 1243 C C . ASP A 1 157 ? -13.656 -37.509 15.860 1.00 80.75 157 ASP A C 1
ATOM 1245 O O . ASP A 1 157 ? -13.780 -36.304 15.615 1.00 80.75 157 ASP A O 1
ATOM 1249 N N . PRO A 1 158 ? -13.303 -37.932 17.097 1.00 83.19 158 PRO A N 1
ATOM 1250 C CA . PRO A 1 158 ? -13.010 -37.009 18.195 1.00 83.19 158 PRO A CA 1
ATOM 1251 C C . PRO A 1 158 ? -11.831 -36.085 17.882 1.00 83.19 158 PRO A C 1
ATOM 1253 O O . PRO A 1 158 ? -11.893 -34.893 18.171 1.00 83.19 158 PRO A O 1
ATOM 1256 N N . VAL A 1 159 ? -10.778 -36.610 17.242 1.00 82.31 159 VAL A N 1
ATOM 1257 C CA . VAL A 1 159 ? -9.577 -35.847 16.866 1.00 82.31 159 VAL A CA 1
ATOM 1258 C C . VAL A 1 159 ? -9.926 -34.729 15.886 1.00 82.31 159 VAL A C 1
ATOM 1260 O O . VAL A 1 159 ? -9.502 -33.590 16.077 1.00 82.31 159 VAL A O 1
ATOM 1263 N N . ASP A 1 160 ? -10.731 -35.022 14.865 1.00 79.38 160 ASP A N 1
ATOM 1264 C CA . ASP A 1 160 ? -11.171 -34.009 13.905 1.00 79.38 160 ASP A CA 1
ATOM 1265 C C . ASP A 1 160 ? -12.146 -32.997 14.538 1.00 79.38 160 ASP A C 1
ATOM 1267 O O . ASP A 1 160 ? -12.044 -31.798 14.272 1.00 79.38 160 ASP A O 1
ATOM 1271 N N . LYS A 1 161 ? -13.048 -33.441 15.429 1.00 80.31 161 LYS A N 1
ATOM 1272 C CA . LYS A 1 161 ? -13.987 -32.566 16.161 1.00 80.31 161 LYS A CA 1
ATOM 1273 C C . LYS A 1 161 ? -13.270 -31.585 17.101 1.00 80.31 161 LYS A C 1
ATOM 1275 O O . LYS A 1 161 ? -13.652 -30.417 17.183 1.00 80.31 161 LYS A O 1
ATOM 1280 N N . ILE A 1 162 ? -12.210 -32.044 17.763 1.00 84.00 162 ILE A N 1
ATOM 1281 C CA . ILE A 1 162 ? -11.295 -31.231 18.575 1.00 84.00 162 ILE A CA 1
ATOM 1282 C C . ILE A 1 162 ? -10.611 -30.175 17.696 1.00 84.00 162 ILE A C 1
ATOM 1284 O O . ILE A 1 162 ? -10.718 -28.988 17.968 1.00 84.00 162 ILE A O 1
ATOM 1288 N N . LEU A 1 163 ? -9.998 -30.561 16.574 1.00 79.44 163 LEU A N 1
ATOM 1289 C CA . LEU A 1 163 ? -9.245 -29.622 15.723 1.00 79.44 163 LEU A CA 1
ATOM 1290 C C . LEU A 1 163 ? -10.108 -28.556 15.024 1.00 79.44 163 LEU A C 1
ATOM 1292 O O . LEU A 1 163 ? -9.603 -27.482 14.700 1.00 79.44 163 LEU A O 1
ATOM 1296 N N . LEU A 1 164 ? -11.401 -28.828 14.821 1.00 75.25 164 LEU A N 1
ATOM 1297 C CA . LEU A 1 164 ? -12.399 -27.845 14.372 1.00 75.25 164 LEU A CA 1
ATOM 1298 C C . LEU A 1 164 ? -12.819 -26.857 15.482 1.00 75.25 164 LEU A C 1
ATOM 1300 O O . LEU A 1 164 ? -13.427 -25.828 15.190 1.00 75.25 164 LEU A O 1
ATOM 1304 N N . THR A 1 165 ? -12.500 -27.151 16.745 1.00 76.81 165 THR A N 1
ATOM 1305 C CA . THR A 1 165 ? -12.828 -26.348 17.932 1.00 76.81 165 THR A CA 1
ATOM 1306 C C . THR A 1 165 ? -11.614 -25.503 18.337 1.00 76.81 165 THR A C 1
ATOM 1308 O O . THR A 1 165 ? -10.950 -25.768 19.330 1.00 76.81 165 THR A O 1
ATOM 1311 N N . HIS A 1 166 ? -11.300 -24.465 17.554 1.00 63.78 166 HIS A N 1
ATOM 1312 C CA . HIS A 1 166 ? -10.023 -23.728 17.636 1.00 63.78 166 HIS A CA 1
ATOM 1313 C C . HIS A 1 166 ? -9.631 -23.137 19.011 1.00 63.78 166 HIS A C 1
ATOM 1315 O O . HIS A 1 166 ? -8.457 -22.829 19.206 1.00 63.78 166 HIS A O 1
ATOM 1321 N N . ASN A 1 167 ? -10.564 -22.998 19.959 1.00 73.56 167 ASN A N 1
ATOM 1322 C CA . ASN A 1 167 ? -10.293 -22.525 21.318 1.00 73.56 167 ASN A CA 1
ATOM 1323 C C . ASN A 1 167 ? -10.494 -23.648 22.348 1.00 73.56 167 ASN A C 1
ATOM 1325 O O . ASN A 1 167 ? -11.624 -23.962 22.723 1.00 73.56 167 ASN A O 1
ATOM 1329 N N . HIS A 1 168 ? -9.390 -24.182 22.873 1.00 83.19 168 HIS A N 1
ATOM 1330 C CA . HIS A 1 168 ? -9.381 -25.100 24.011 1.00 83.19 168 HIS A CA 1
ATOM 1331 C C . HIS A 1 168 ? -8.752 -24.445 25.244 1.00 83.19 168 HIS A C 1
ATOM 1333 O O . HIS A 1 168 ? -7.741 -23.746 25.147 1.00 83.19 168 HIS A O 1
ATOM 1339 N N . SER A 1 169 ? -9.320 -24.704 26.423 1.00 82.50 169 SER A N 1
ATOM 1340 C CA . SER A 1 169 ? -8.780 -24.230 27.696 1.00 82.50 169 SER A CA 1
ATOM 1341 C C . SER A 1 169 ? -8.968 -25.265 28.797 1.00 82.50 169 SER A C 1
ATOM 1343 O O . SER A 1 169 ? -10.040 -25.851 28.927 1.00 82.50 169 SER A O 1
ATOM 1345 N N . ILE A 1 170 ? -7.920 -25.463 29.599 1.00 83.25 170 ILE A N 1
ATOM 1346 C CA . ILE A 1 170 ? -7.904 -26.360 30.757 1.00 83.25 170 ILE A CA 1
ATOM 1347 C C . ILE A 1 170 ? -7.409 -25.549 31.959 1.00 83.25 170 ILE A C 1
ATOM 1349 O O . ILE A 1 170 ? -6.422 -24.818 31.860 1.00 83.25 170 ILE A O 1
ATOM 1353 N N . LYS A 1 171 ? -8.148 -25.619 33.076 1.00 79.12 171 LYS A N 1
ATOM 1354 C CA . LYS A 1 171 ? -7.923 -24.825 34.306 1.00 79.12 171 LYS A CA 1
ATOM 1355 C C . LYS A 1 171 ? -7.746 -23.314 34.050 1.00 79.12 171 LYS A C 1
ATOM 1357 O O . LYS A 1 171 ? -6.933 -22.648 34.681 1.00 79.12 171 LYS A O 1
ATOM 1362 N N . GLY A 1 172 ? -8.504 -22.773 33.092 1.00 74.94 172 GLY A N 1
ATOM 1363 C CA . GLY A 1 172 ? -8.495 -21.348 32.732 1.00 74.94 172 GLY A CA 1
ATOM 1364 C C . GLY A 1 172 ? -7.307 -20.889 31.877 1.00 74.94 172 GLY A C 1
ATOM 1365 O O . GLY A 1 172 ? -7.227 -19.710 31.540 1.00 74.94 172 GLY A O 1
ATOM 1366 N N . ARG A 1 173 ? -6.391 -21.789 31.489 1.00 80.00 173 ARG A N 1
ATOM 1367 C CA . ARG A 1 173 ? -5.282 -21.487 30.570 1.00 80.00 173 ARG A CA 1
ATOM 1368 C C . ARG A 1 173 ? -5.600 -22.001 29.160 1.00 80.00 173 ARG A C 1
ATOM 1370 O O . ARG A 1 173 ? -6.102 -23.122 29.053 1.00 80.00 173 ARG A O 1
ATOM 1377 N N . PRO A 1 174 ? -5.349 -21.235 28.082 1.00 83.62 174 PRO A N 1
ATOM 1378 C CA . PRO A 1 174 ? -5.488 -21.741 26.718 1.00 83.62 174 PRO A CA 1
ATOM 1379 C C . PRO A 1 174 ? -4.412 -22.791 26.408 1.00 83.62 174 PRO A C 1
ATOM 1381 O O .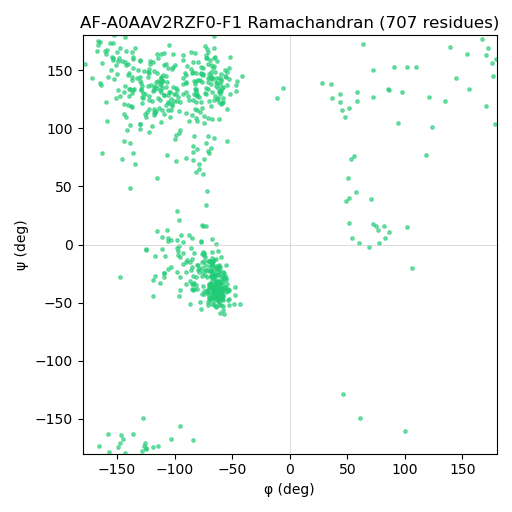 PRO A 1 174 ? -3.275 -22.674 26.874 1.00 83.62 174 PRO A O 1
ATOM 1384 N N . ILE A 1 175 ? -4.774 -23.802 25.617 1.00 87.19 175 ILE A N 1
ATOM 1385 C CA . ILE A 1 175 ? -3.896 -24.909 25.206 1.00 87.19 175 ILE A CA 1
ATOM 1386 C C . ILE A 1 175 ? -3.883 -25.069 23.677 1.00 87.19 175 ILE A C 1
ATOM 1388 O O . ILE A 1 175 ? -4.862 -24.774 22.998 1.00 87.19 175 ILE A O 1
ATOM 1392 N N . ASP A 1 176 ? -2.759 -25.538 23.140 1.00 82.19 176 ASP A N 1
ATOM 1393 C CA . ASP A 1 176 ? -2.492 -25.703 21.704 1.00 82.19 176 ASP A CA 1
ATOM 1394 C C . ASP A 1 176 ? -2.630 -27.183 21.314 1.00 82.19 176 ASP A C 1
ATOM 1396 O O . ASP A 1 176 ? -1.928 -28.027 21.872 1.00 82.19 176 ASP A O 1
ATOM 1400 N N . VAL A 1 177 ? -3.530 -27.517 20.382 1.00 85.00 177 VAL A N 1
ATOM 1401 C CA . VAL A 1 177 ? -3.871 -28.913 20.042 1.00 85.00 177 VAL A CA 1
ATOM 1402 C C . VAL A 1 177 ? -3.633 -29.202 18.561 1.00 85.00 177 VAL A C 1
ATOM 1404 O O . VAL A 1 177 ? -4.110 -28.479 17.689 1.00 85.00 177 VAL A O 1
ATOM 1407 N N . LYS A 1 178 ? -2.882 -30.273 18.267 1.00 84.38 178 LYS A N 1
ATOM 1408 C CA . LYS A 1 178 ? -2.426 -30.655 16.913 1.00 84.38 178 LYS A CA 1
ATOM 1409 C C . LYS A 1 178 ? -2.500 -32.173 16.709 1.00 84.38 178 LYS A C 1
ATOM 1411 O O . LYS A 1 178 ? -2.401 -32.926 17.674 1.00 84.38 178 LYS A O 1
ATOM 1416 N N . LYS A 1 179 ? -2.615 -32.653 15.461 1.00 81.81 179 LYS A N 1
ATOM 1417 C CA . LYS A 1 179 ? -2.476 -34.096 15.155 1.00 81.81 179 LYS A CA 1
ATOM 1418 C C . LYS A 1 179 ? -1.068 -34.572 15.520 1.00 81.81 179 LYS A C 1
ATOM 1420 O O . LYS A 1 179 ? -0.087 -33.902 15.195 1.00 81.81 179 LYS A O 1
ATOM 1425 N N . ALA A 1 180 ? -0.953 -35.718 16.190 1.00 73.19 180 ALA A N 1
ATOM 1426 C CA . ALA A 1 180 ? 0.347 -36.243 16.587 1.00 73.19 180 ALA A CA 1
ATOM 1427 C C . ALA A 1 180 ? 1.068 -36.923 15.411 1.00 73.19 180 ALA A C 1
ATOM 1429 O O . ALA A 1 180 ? 0.548 -37.841 14.773 1.00 73.19 180 ALA A O 1
ATOM 1430 N N . ILE A 1 181 ? 2.305 -36.487 15.167 1.00 73.69 181 ILE A N 1
ATOM 1431 C CA . ILE A 1 181 ? 3.218 -37.061 14.172 1.00 73.69 181 ILE A CA 1
ATOM 1432 C C . ILE A 1 181 ? 3.924 -38.281 14.791 1.00 73.69 181 ILE A C 1
ATOM 1434 O O . ILE A 1 181 ? 4.295 -38.260 15.968 1.00 73.69 181 ILE A O 1
ATOM 1438 N N . SER A 1 182 ? 4.119 -39.358 14.021 1.00 62.56 182 SER A N 1
ATOM 1439 C CA . SER A 1 182 ? 4.759 -40.579 14.531 1.00 62.56 182 SER A CA 1
ATOM 1440 C C . SER A 1 182 ? 6.251 -40.363 14.849 1.00 62.56 182 SER A C 1
ATOM 1442 O O . SER A 1 182 ? 6.921 -39.532 14.234 1.00 62.56 182 SER A O 1
ATOM 1444 N N . LYS A 1 183 ? 6.824 -41.151 15.773 1.00 56.84 183 LYS A N 1
ATOM 1445 C CA . LYS A 1 183 ? 8.271 -41.091 16.090 1.00 56.84 183 LYS A CA 1
ATOM 1446 C C . LYS A 1 183 ? 9.152 -41.408 14.867 1.00 56.84 183 LYS A C 1
ATOM 1448 O O . LYS A 1 183 ? 10.229 -40.831 14.712 1.00 56.84 183 LYS A O 1
ATOM 1453 N N . SER A 1 184 ? 8.680 -42.289 13.988 1.00 50.88 184 SER A N 1
ATOM 1454 C CA . SER A 1 184 ? 9.290 -42.627 12.694 1.00 50.88 184 SER A CA 1
ATOM 1455 C C . SER A 1 184 ? 9.271 -41.464 11.698 1.00 50.88 184 SER A C 1
ATOM 1457 O O . SER A 1 184 ? 10.220 -41.290 10.942 1.00 50.88 184 SER A O 1
ATOM 1459 N N . ASP A 1 185 ? 8.238 -40.625 11.708 1.00 59.25 185 ASP A N 1
ATOM 1460 C CA . ASP A 1 185 ? 8.165 -39.471 10.805 1.00 59.25 185 ASP A CA 1
ATOM 1461 C C . ASP A 1 185 ? 8.912 -38.264 11.375 1.00 59.25 185 ASP A C 1
ATOM 1463 O O . ASP A 1 185 ? 9.600 -37.568 10.636 1.00 59.25 185 ASP A O 1
ATOM 1467 N N . ILE A 1 186 ? 8.910 -38.088 12.701 1.00 58.66 186 ILE A N 1
ATOM 1468 C CA . ILE A 1 186 ? 9.796 -37.140 13.393 1.00 58.66 186 ILE A CA 1
ATOM 1469 C C . ILE A 1 186 ? 11.272 -37.468 13.110 1.00 58.66 186 ILE A C 1
ATOM 1471 O O . ILE A 1 186 ? 12.066 -36.551 12.915 1.00 58.66 186 ILE A O 1
ATOM 1475 N N . SER A 1 187 ? 11.656 -38.749 13.040 1.00 50.09 187 SER A N 1
ATOM 1476 C CA . SER A 1 187 ? 13.026 -39.128 12.659 1.00 50.09 187 SER A CA 1
ATOM 1477 C C . SER A 1 187 ? 13.319 -38.882 11.176 1.00 50.09 187 SER A C 1
ATOM 1479 O O . SER A 1 187 ? 14.368 -38.312 10.899 1.00 50.09 187 SER A O 1
ATOM 1481 N N . LYS A 1 188 ? 12.399 -39.165 10.239 1.00 52.34 188 LYS A N 1
ATOM 1482 C CA . LYS A 1 188 ? 12.553 -38.768 8.817 1.00 52.34 188 LYS A CA 1
ATOM 1483 C C . LYS A 1 188 ? 12.721 -37.252 8.656 1.00 52.34 188 LYS A C 1
ATOM 1485 O O . LYS A 1 188 ? 13.651 -36.810 7.990 1.00 52.34 188 LYS A O 1
ATOM 1490 N N . ILE A 1 189 ? 11.864 -36.460 9.308 1.00 56.25 189 ILE A N 1
ATOM 1491 C CA . ILE A 1 189 ? 11.941 -34.989 9.331 1.00 56.25 189 ILE A CA 1
ATOM 1492 C C . ILE A 1 189 ? 13.284 -34.541 9.919 1.00 56.25 189 ILE A C 1
ATOM 1494 O O . ILE A 1 189 ? 13.929 -33.654 9.365 1.00 56.25 189 ILE A O 1
ATOM 1498 N N . LYS A 1 190 ? 13.755 -35.182 10.998 1.00 47.78 190 LYS A N 1
ATOM 1499 C CA . LYS A 1 190 ? 15.063 -34.872 11.583 1.00 47.78 190 LYS A CA 1
ATOM 1500 C C . LYS A 1 190 ? 16.212 -35.215 10.632 1.00 47.78 190 LYS A C 1
ATOM 1502 O O . LYS A 1 190 ? 17.088 -34.378 10.476 1.00 47.78 190 LYS A O 1
ATOM 1507 N N . THR A 1 191 ? 16.192 -36.366 9.956 1.00 46.50 191 THR A N 1
ATOM 1508 C CA . THR A 1 191 ? 17.199 -36.746 8.947 1.00 46.50 191 THR A CA 1
ATOM 1509 C C . THR A 1 191 ? 17.238 -35.752 7.783 1.00 46.50 191 THR A C 1
ATOM 1511 O O . THR A 1 191 ? 18.322 -35.314 7.401 1.00 46.50 191 THR A O 1
ATOM 1514 N N . LEU A 1 192 ? 16.069 -35.327 7.286 1.00 48.97 192 LEU A N 1
ATOM 1515 C CA . LEU A 1 192 ? 15.935 -34.276 6.267 1.00 48.97 192 LEU A CA 1
ATOM 1516 C C . LEU A 1 192 ? 16.479 -32.915 6.740 1.00 48.97 192 LEU A C 1
ATOM 1518 O O . LEU A 1 192 ? 17.004 -32.159 5.931 1.00 48.97 192 LEU A O 1
ATOM 1522 N N . MET A 1 193 ? 16.402 -32.608 8.040 1.00 42.56 193 MET A N 1
ATOM 1523 C CA . MET A 1 193 ? 16.974 -31.386 8.623 1.00 42.56 193 MET A CA 1
ATOM 1524 C C . MET A 1 193 ? 18.469 -31.496 8.969 1.00 42.56 193 MET A C 1
ATOM 1526 O O . MET A 1 193 ? 19.159 -30.481 8.975 1.00 42.56 193 MET A O 1
ATOM 1530 N N . THR A 1 194 ? 18.999 -32.691 9.251 1.00 41.78 194 THR A N 1
ATOM 1531 C CA . THR A 1 194 ? 20.421 -32.884 9.601 1.00 41.78 194 THR A CA 1
ATOM 1532 C C . THR A 1 194 ? 21.349 -33.022 8.396 1.00 41.78 194 THR A C 1
ATOM 1534 O O . THR A 1 194 ? 22.557 -32.917 8.566 1.00 41.78 194 THR A O 1
ATOM 1537 N N . GLY A 1 195 ? 20.825 -33.205 7.179 1.00 34.47 195 GLY A N 1
ATOM 1538 C CA . GLY A 1 195 ? 21.630 -33.319 5.952 1.00 34.47 195 GLY A CA 1
ATOM 1539 C C . GLY A 1 195 ? 22.376 -32.045 5.515 1.00 34.47 195 GLY A C 1
ATOM 1540 O O . GLY A 1 195 ? 22.974 -32.043 4.446 1.00 34.47 195 GLY A O 1
ATOM 1541 N N . VAL A 1 196 ? 22.322 -30.965 6.305 1.00 38.31 196 VAL A N 1
ATOM 1542 C CA . VAL A 1 196 ? 22.819 -29.618 5.954 1.00 38.31 196 VAL A CA 1
ATOM 1543 C C . VAL A 1 196 ? 24.063 -29.205 6.768 1.00 38.31 196 VAL A C 1
ATOM 1545 O O . VAL A 1 196 ? 24.644 -28.158 6.502 1.00 38.31 196 VAL A O 1
ATOM 1548 N N . VAL A 1 197 ? 24.523 -30.013 7.736 1.00 35.75 197 VAL A N 1
ATOM 1549 C CA . VAL A 1 197 ? 25.749 -29.724 8.513 1.00 35.75 197 VAL A CA 1
ATOM 1550 C C . VAL A 1 197 ? 26.605 -30.981 8.681 1.00 35.75 197 VAL A C 1
ATOM 1552 O O . VAL A 1 197 ? 26.185 -31.940 9.324 1.00 35.75 197 VAL A O 1
ATOM 1555 N N . GLY A 1 198 ? 27.829 -30.951 8.148 1.00 27.16 198 GLY A N 1
ATOM 1556 C CA . GLY A 1 198 ? 28.845 -31.988 8.336 1.00 27.16 198 GLY A CA 1
ATOM 1557 C C . GLY A 1 198 ? 30.231 -31.371 8.537 1.00 27.16 198 GLY A C 1
ATOM 1558 O O . GLY A 1 198 ? 30.666 -30.565 7.720 1.00 27.16 198 GLY A O 1
ATOM 1559 N N . GLY A 1 199 ? 30.917 -31.765 9.616 1.00 26.97 199 GLY A N 1
ATOM 1560 C CA . GLY A 1 199 ? 32.189 -31.176 10.062 1.00 26.97 199 GLY A CA 1
ATOM 1561 C C . GLY A 1 199 ? 31.986 -29.939 10.959 1.00 26.97 199 GLY A C 1
ATOM 1562 O O . GLY A 1 199 ? 31.184 -29.073 10.632 1.00 26.97 199 GLY A O 1
ATOM 1563 N N . GLN A 1 200 ? 32.646 -29.791 12.111 1.00 27.75 200 GLN A N 1
ATOM 1564 C CA . GLN A 1 200 ? 33.592 -30.672 12.821 1.00 27.75 200 GLN A CA 1
ATOM 1565 C C . GLN A 1 200 ? 33.266 -30.702 14.327 1.00 27.75 200 GLN A C 1
ATOM 1567 O O . GLN A 1 200 ? 32.612 -29.799 14.845 1.00 27.75 200 GLN A O 1
ATOM 1572 N N . GLU A 1 201 ? 33.731 -31.737 15.030 1.00 26.58 201 GLU A N 1
ATOM 1573 C CA . GLU A 1 201 ? 33.471 -31.967 16.457 1.00 26.58 201 GLU A CA 1
ATOM 1574 C C . GLU A 1 201 ? 34.790 -32.059 17.244 1.00 26.58 201 GLU A C 1
ATOM 1576 O O . GLU A 1 201 ? 35.636 -32.895 16.931 1.00 26.58 201 GLU A O 1
ATOM 1581 N N . THR A 1 202 ? 34.956 -31.233 18.286 1.00 25.95 202 THR A N 1
ATOM 1582 C CA . THR A 1 202 ? 36.068 -31.331 19.254 1.00 25.95 202 THR A CA 1
ATOM 1583 C C . THR A 1 202 ? 35.624 -30.974 20.683 1.00 25.95 202 THR A C 1
ATOM 1585 O O . THR A 1 202 ? 35.685 -29.820 21.091 1.00 25.95 202 THR A O 1
ATOM 1588 N N . ALA A 1 203 ? 35.167 -31.999 21.410 1.00 24.52 203 ALA A N 1
ATOM 1589 C CA . ALA A 1 203 ? 35.439 -32.312 22.826 1.00 24.52 203 ALA A CA 1
ATOM 1590 C C . ALA A 1 203 ? 35.586 -31.199 23.911 1.00 24.52 203 ALA A C 1
ATOM 1592 O O . ALA A 1 203 ? 36.496 -30.387 23.842 1.00 24.52 203 ALA A O 1
ATOM 1593 N N . PHE A 1 204 ? 34.786 -31.336 24.994 1.00 23.22 204 PHE A N 1
ATOM 1594 C CA . PHE A 1 204 ? 35.166 -31.351 26.441 1.00 23.22 204 PHE A CA 1
ATOM 1595 C C . PHE A 1 204 ? 36.194 -30.304 26.972 1.00 23.22 204 PHE A C 1
ATOM 1597 O O . PHE A 1 204 ? 37.303 -30.232 26.467 1.00 23.22 204 PHE A O 1
ATOM 1604 N N . LEU A 1 205 ? 36.013 -29.522 28.057 1.00 24.75 205 LEU A N 1
ATOM 1605 C CA . LEU A 1 205 ? 35.262 -29.582 29.348 1.00 24.75 205 LEU A CA 1
ATOM 1606 C C . LEU A 1 205 ? 35.263 -28.140 29.979 1.00 24.75 205 LEU A C 1
ATOM 1608 O O . LEU A 1 205 ? 35.938 -27.279 29.425 1.00 24.75 205 LEU A O 1
ATOM 1612 N N . SER A 1 206 ? 34.622 -27.726 31.094 1.00 22.06 206 SER A N 1
ATOM 1613 C CA . SER A 1 206 ? 33.728 -28.301 32.135 1.00 22.06 206 SER A CA 1
ATOM 1614 C C . SER A 1 206 ? 32.901 -27.181 32.852 1.00 22.06 206 SER A C 1
ATOM 1616 O O . SER A 1 206 ? 32.788 -26.058 32.369 1.00 22.06 206 SER A O 1
ATOM 1618 N N . SER A 1 207 ? 32.318 -27.478 34.025 1.00 25.05 207 SER A N 1
ATOM 1619 C CA . SER A 1 207 ? 31.864 -26.548 35.100 1.00 25.05 207 SER A CA 1
ATOM 1620 C C . SER A 1 207 ? 32.546 -26.986 36.436 1.00 25.05 207 SER A C 1
ATOM 1622 O O . SER A 1 207 ? 33.342 -27.929 36.328 1.00 25.05 207 SER A O 1
ATOM 1624 N N . PRO A 1 208 ? 32.330 -26.437 37.672 1.00 33.66 208 PRO A N 1
ATOM 1625 C CA . PRO A 1 208 ? 31.253 -25.585 38.251 1.00 33.66 208 PRO A CA 1
ATOM 1626 C C . PRO A 1 208 ? 31.781 -24.266 38.907 1.00 33.66 208 PRO A C 1
ATOM 1628 O O . PRO A 1 208 ? 32.958 -23.962 38.768 1.00 33.66 208 PRO A O 1
ATOM 1631 N N . GLY A 1 209 ? 31.029 -23.427 39.644 1.00 23.48 209 GLY A N 1
ATOM 1632 C CA . GLY A 1 209 ? 29.579 -23.307 39.907 1.00 23.48 209 GLY A CA 1
ATOM 1633 C C . GLY A 1 209 ? 29.258 -22.619 41.262 1.00 23.48 209 GLY A C 1
ATOM 1634 O O . GLY A 1 209 ? 30.121 -22.536 42.128 1.00 23.48 209 GLY A O 1
ATOM 1635 N N . GLY A 1 210 ? 28.007 -22.165 41.447 1.00 24.03 210 GLY A N 1
ATOM 1636 C CA . GLY A 1 210 ? 27.480 -21.514 42.671 1.00 24.03 210 GLY A CA 1
ATOM 1637 C C . GLY A 1 210 ? 27.469 -19.971 42.599 1.00 24.03 210 GLY A C 1
ATOM 1638 O O . GLY A 1 210 ? 28.423 -19.393 42.099 1.00 24.03 210 GLY A O 1
ATOM 1639 N N . SER A 1 211 ? 26.415 -19.198 42.913 1.00 24.25 211 SER A N 1
ATOM 1640 C CA . SER A 1 211 ? 25.311 -19.239 43.907 1.00 24.25 211 SER A CA 1
ATOM 1641 C C . SER A 1 211 ? 25.608 -18.461 45.202 1.00 24.25 211 SER A C 1
ATOM 1643 O O . SER A 1 211 ? 26.311 -18.956 46.077 1.00 24.25 211 SER A O 1
ATOM 1645 N N . GLY A 1 212 ? 25.001 -17.279 45.348 1.00 25.09 212 GLY A N 1
ATOM 1646 C CA . GLY A 1 212 ? 25.027 -16.439 46.553 1.00 25.09 212 GLY A CA 1
ATOM 1647 C C . GLY A 1 212 ? 24.052 -15.265 46.399 1.00 25.09 212 GLY A C 1
ATOM 1648 O O . GLY A 1 212 ? 23.869 -14.780 45.283 1.00 25.09 212 GLY A O 1
ATOM 1649 N N . SER A 1 213 ? 23.370 -14.859 47.472 1.00 24.70 213 SER A N 1
ATOM 1650 C CA . SER A 1 213 ? 22.200 -13.969 47.409 1.00 24.70 213 SER A CA 1
ATOM 1651 C C . SER A 1 213 ? 22.219 -12.836 48.441 1.00 24.70 213 SER A C 1
ATOM 1653 O O . SER A 1 213 ? 22.950 -12.898 49.425 1.00 24.70 213 SER A O 1
ATOM 1655 N N . ASN A 1 214 ? 21.281 -11.902 48.240 1.00 25.69 214 ASN A N 1
ATOM 1656 C CA . ASN A 1 214 ? 20.752 -10.880 49.157 1.00 25.69 214 ASN A CA 1
ATOM 1657 C C . ASN A 1 214 ? 21.267 -9.442 48.999 1.00 25.69 214 ASN A C 1
ATOM 1659 O O . ASN A 1 214 ? 22.323 -9.166 48.437 1.00 25.69 214 ASN A O 1
ATOM 1663 N N . ALA A 1 215 ? 20.380 -8.539 49.416 1.00 26.42 215 ALA A N 1
ATOM 1664 C CA . ALA A 1 215 ? 20.416 -7.101 49.209 1.00 26.42 215 ALA A CA 1
ATOM 1665 C C . ALA A 1 215 ? 21.310 -6.374 50.223 1.00 26.42 215 ALA A C 1
ATOM 1667 O O . ALA A 1 215 ? 21.576 -6.900 51.298 1.00 26.42 215 ALA A O 1
ATOM 1668 N N . ASP A 1 216 ? 21.648 -5.121 49.912 1.00 24.89 216 ASP A N 1
ATOM 1669 C CA . ASP A 1 216 ? 21.080 -4.005 50.678 1.00 24.89 216 ASP A CA 1
ATOM 1670 C C . ASP A 1 216 ? 21.135 -2.683 49.886 1.00 24.89 216 ASP A C 1
ATOM 1672 O O . ASP A 1 216 ? 21.773 -2.585 48.836 1.00 24.89 216 ASP A O 1
ATOM 1676 N N . ALA A 1 217 ? 20.414 -1.677 50.380 1.00 25.00 217 ALA A N 1
ATOM 1677 C CA . ALA A 1 217 ? 20.409 -0.284 49.917 1.00 25.00 217 ALA A CA 1
ATOM 1678 C C . ALA A 1 217 ? 20.592 0.626 51.162 1.00 25.00 217 ALA A C 1
ATOM 1680 O O . ALA A 1 217 ? 20.290 0.158 52.262 1.00 25.00 217 ALA A O 1
ATOM 1681 N N . PRO A 1 218 ? 21.058 1.896 51.063 1.00 36.75 218 PRO A N 1
ATOM 1682 C CA . PRO A 1 218 ? 20.309 2.942 50.357 1.00 36.75 218 PRO A CA 1
ATOM 1683 C C . PRO A 1 218 ? 21.169 4.019 49.643 1.00 36.75 218 PRO A C 1
ATOM 1685 O O . PRO A 1 218 ? 22.379 3.901 49.477 1.00 36.75 218 PRO A O 1
ATOM 1688 N N . ALA A 1 219 ? 20.489 5.070 49.173 1.00 24.98 219 ALA A N 1
ATOM 1689 C CA . ALA A 1 219 ? 20.995 6.167 48.344 1.00 24.98 219 ALA A CA 1
ATOM 1690 C C . ALA A 1 219 ? 21.917 7.187 49.048 1.00 24.98 219 ALA A C 1
ATOM 1692 O O . ALA A 1 219 ? 21.904 7.310 50.270 1.00 24.98 219 ALA A O 1
ATOM 1693 N N . THR A 1 220 ? 22.577 8.041 48.248 1.00 25.69 220 THR A N 1
ATOM 1694 C CA . THR A 1 220 ? 22.667 9.506 48.469 1.00 25.69 220 THR A CA 1
ATOM 1695 C C . THR A 1 220 ? 22.935 10.242 47.137 1.00 25.69 220 THR A C 1
ATOM 1697 O O . THR A 1 220 ? 23.496 9.679 46.200 1.00 25.69 220 THR A O 1
ATOM 1700 N N . THR A 1 221 ? 22.455 11.485 47.040 1.00 25.91 221 THR A N 1
ATOM 1701 C CA . THR A 1 221 ? 22.421 12.389 45.868 1.00 25.91 221 THR A CA 1
ATOM 1702 C C . THR A 1 221 ? 23.731 13.172 45.648 1.00 25.91 221 THR A C 1
ATOM 1704 O O . THR A 1 221 ? 24.406 13.447 46.634 1.00 25.91 221 THR A O 1
ATOM 1707 N N . LEU A 1 222 ? 24.023 13.644 44.414 1.00 26.83 222 LEU A N 1
ATOM 1708 C CA . LEU A 1 222 ? 24.329 15.063 44.053 1.00 26.83 222 LEU A CA 1
ATOM 1709 C C . LEU A 1 222 ? 24.849 15.252 42.598 1.00 26.83 222 LEU A C 1
ATOM 1711 O O . LEU A 1 222 ? 25.222 14.291 41.933 1.00 26.83 222 LEU A O 1
ATOM 1715 N N . ILE A 1 223 ? 24.814 16.502 42.100 1.00 27.42 223 ILE A N 1
ATOM 1716 C CA . ILE A 1 223 ? 25.177 16.985 40.738 1.00 27.42 223 ILE A CA 1
ATOM 1717 C C . ILE A 1 223 ? 25.538 18.503 40.835 1.00 27.42 223 ILE A C 1
ATOM 1719 O O . ILE A 1 223 ? 25.115 19.108 41.823 1.00 27.42 223 ILE A O 1
ATOM 1723 N N . PRO A 1 224 ? 26.037 19.204 39.783 1.00 50.41 224 PRO A N 1
ATOM 1724 C CA . PRO A 1 224 ? 27.320 19.152 39.043 1.00 50.41 224 PRO A CA 1
ATOM 1725 C C . PRO A 1 224 ? 28.337 20.211 39.607 1.00 50.41 224 PRO A C 1
ATOM 1727 O O . PRO A 1 224 ? 28.196 20.521 40.790 1.00 50.41 224 PRO A O 1
ATOM 1730 N N . PRO A 1 225 ? 29.386 20.738 38.904 1.00 40.09 225 PRO A N 1
ATOM 1731 C CA . PRO A 1 225 ? 29.385 21.522 37.632 1.00 40.09 225 PRO A CA 1
ATOM 1732 C C . PRO A 1 225 ? 30.174 20.803 36.492 1.00 40.09 225 PRO A C 1
ATOM 1734 O O . PRO A 1 225 ? 30.496 19.633 36.651 1.00 40.09 225 PRO A O 1
ATOM 1737 N N . GLY A 1 226 ? 30.447 21.312 35.274 1.00 25.22 226 GLY A N 1
ATOM 1738 C CA . GLY A 1 226 ? 30.746 22.680 34.791 1.00 25.22 226 GLY A CA 1
ATOM 1739 C C . GLY A 1 226 ? 32.256 22.998 34.947 1.00 25.22 226 GLY A C 1
ATOM 1740 O O . GLY A 1 226 ? 32.806 22.705 35.999 1.00 25.22 226 GLY A O 1
ATOM 1741 N N . SER A 1 227 ? 33.005 23.565 33.989 1.00 26.34 227 SER A N 1
ATOM 1742 C CA . SER A 1 227 ? 32.650 24.174 32.693 1.00 26.34 227 SER A CA 1
ATOM 1743 C C . SER A 1 227 ? 33.842 24.263 31.705 1.00 26.34 227 SER A C 1
ATOM 1745 O O . SER A 1 227 ? 34.997 24.137 32.089 1.00 26.34 227 SER A O 1
ATOM 1747 N N . THR A 1 228 ? 33.507 24.537 30.440 1.00 25.84 228 THR A N 1
ATOM 1748 C CA . THR A 1 228 ? 34.271 25.078 29.289 1.00 25.84 228 THR A CA 1
ATOM 1749 C C . THR A 1 228 ? 35.727 25.561 29.463 1.00 25.84 228 THR A C 1
ATOM 1751 O O . THR A 1 228 ? 35.991 26.443 30.275 1.00 25.84 228 THR A O 1
ATOM 1754 N N . ALA A 1 229 ? 36.608 25.172 28.524 1.00 26.16 229 ALA A N 1
ATOM 1755 C CA . ALA A 1 229 ? 37.708 26.022 28.034 1.00 26.16 229 ALA A CA 1
ATOM 1756 C C . ALA A 1 229 ? 38.129 25.672 26.585 1.00 26.16 229 ALA A C 1
ATOM 1758 O O . ALA A 1 229 ? 38.176 24.513 26.186 1.00 26.16 229 ALA A O 1
ATOM 1759 N N . THR A 1 230 ? 38.465 26.688 25.794 1.00 23.69 230 THR A N 1
ATOM 1760 C CA . THR A 1 230 ? 39.110 26.635 24.462 1.00 23.69 230 THR A CA 1
ATOM 1761 C C . THR A 1 230 ? 40.123 27.781 24.431 1.00 23.69 230 THR A C 1
ATOM 1763 O O . THR A 1 230 ? 39.799 28.782 25.063 1.00 23.69 230 THR A O 1
ATOM 1766 N N . ILE A 1 231 ? 41.276 27.674 23.730 1.00 25.05 231 ILE A N 1
ATOM 1767 C CA . ILE A 1 231 ? 41.971 28.775 22.991 1.00 25.05 231 ILE A CA 1
ATOM 1768 C C . ILE A 1 231 ? 43.399 28.401 22.484 1.00 25.05 231 ILE A C 1
ATOM 1770 O O . ILE A 1 231 ? 44.294 28.071 23.250 1.00 25.05 231 ILE A O 1
ATOM 1774 N N . THR A 1 232 ? 43.548 28.460 21.152 1.00 23.78 232 THR A N 1
ATOM 1775 C CA . THR A 1 232 ? 44.684 28.882 20.280 1.00 23.78 232 THR A CA 1
ATOM 1776 C C . THR A 1 232 ? 46.173 28.500 20.500 1.00 23.78 232 THR A C 1
ATOM 1778 O O . THR A 1 232 ? 46.823 28.947 21.436 1.00 23.78 232 THR A O 1
ATOM 1781 N N . THR A 1 233 ? 46.743 27.866 19.460 1.00 26.84 233 THR A N 1
ATOM 1782 C CA . THR A 1 233 ? 47.972 28.211 18.677 1.00 26.84 233 THR A CA 1
ATOM 1783 C C . THR A 1 233 ? 49.233 28.844 19.309 1.00 26.84 233 THR A C 1
ATOM 1785 O O . THR A 1 233 ? 49.174 29.921 19.894 1.00 26.84 233 THR A O 1
ATOM 1788 N N . SER A 1 234 ? 50.413 28.355 18.894 1.00 25.34 234 SER A N 1
ATOM 1789 C CA . SER A 1 234 ? 51.495 29.167 18.268 1.00 25.34 234 SER A CA 1
ATOM 1790 C C . SER A 1 234 ? 52.556 28.249 17.602 1.00 25.34 234 SER A C 1
ATOM 1792 O O . SER A 1 234 ? 52.269 27.068 17.417 1.00 25.34 234 SER A O 1
ATOM 1794 N N . ASN A 1 235 ? 53.681 28.781 17.089 1.00 25.91 235 ASN A N 1
ATOM 1795 C CA . ASN A 1 235 ? 54.369 28.242 15.895 1.00 25.91 235 ASN A CA 1
ATOM 1796 C C . ASN A 1 235 ? 55.927 28.275 15.954 1.00 25.91 235 ASN A C 1
ATOM 1798 O O . ASN A 1 235 ? 56.484 29.038 16.737 1.00 25.91 235 ASN A O 1
ATOM 1802 N N . ALA A 1 236 ? 56.583 27.553 15.022 1.00 28.19 236 ALA A N 1
ATOM 1803 C CA . ALA A 1 236 ? 58.028 27.535 14.666 1.00 28.19 236 ALA A CA 1
ATOM 1804 C C . ALA A 1 236 ? 59.045 26.878 15.650 1.00 28.19 236 ALA A C 1
ATOM 1806 O O . ALA A 1 236 ? 58.847 26.889 16.858 1.00 28.19 236 ALA A O 1
ATOM 1807 N N . GLY A 1 237 ? 60.179 26.303 15.190 1.00 25.42 237 GLY A N 1
ATOM 1808 C CA . GLY A 1 237 ? 60.614 26.030 13.799 1.00 25.42 237 GLY A CA 1
ATOM 1809 C C . GLY A 1 237 ? 62.073 25.514 13.642 1.00 25.42 237 GLY A C 1
ATOM 1810 O O . GLY A 1 237 ? 62.851 25.577 14.589 1.00 25.42 237 GLY A O 1
ATOM 1811 N N . GLY A 1 238 ? 62.439 25.043 12.432 1.00 24.36 238 GLY A N 1
ATOM 1812 C CA . GLY A 1 238 ? 63.790 24.581 12.007 1.00 24.36 238 GLY A CA 1
ATOM 1813 C C . GLY A 1 238 ? 63.797 23.132 11.455 1.00 24.36 238 GLY A C 1
ATOM 1814 O O . GLY A 1 238 ? 63.592 22.212 12.234 1.00 24.36 238 GLY A O 1
ATOM 1815 N N . SER A 1 239 ? 63.826 22.849 10.135 1.00 27.67 239 SER A N 1
ATOM 1816 C CA . SER A 1 239 ? 64.932 22.985 9.137 1.00 27.67 239 SER A CA 1
ATOM 1817 C C . SER A 1 239 ? 66.037 21.921 9.324 1.00 27.67 239 SER A C 1
ATOM 1819 O O . SER A 1 239 ? 66.564 21.824 10.423 1.00 27.67 239 SER A O 1
ATOM 1821 N N . THR A 1 240 ? 66.489 21.098 8.356 1.00 28.81 240 THR A N 1
ATOM 1822 C CA . THR A 1 240 ? 66.426 21.028 6.858 1.00 28.81 240 THR A CA 1
ATOM 1823 C C . THR A 1 240 ? 66.281 19.537 6.402 1.00 28.81 240 THR A C 1
ATOM 1825 O O . THR A 1 240 ? 66.193 18.687 7.280 1.00 28.81 240 THR A O 1
ATOM 1828 N N . ASN A 1 241 ? 66.210 19.054 5.140 1.00 27.44 241 ASN A N 1
ATOM 1829 C CA . ASN A 1 241 ? 66.461 19.539 3.755 1.00 27.44 241 ASN A CA 1
ATOM 1830 C C . ASN A 1 241 ? 65.231 19.265 2.818 1.00 27.44 241 ASN A C 1
ATOM 1832 O O . ASN A 1 241 ? 64.189 18.905 3.353 1.00 27.44 241 ASN A O 1
ATOM 1836 N N . ILE A 1 242 ? 65.113 19.534 1.495 1.00 29.86 242 ILE A N 1
ATOM 1837 C CA . ILE A 1 242 ? 65.896 19.350 0.225 1.00 29.86 242 ILE A CA 1
ATOM 1838 C C . ILE A 1 242 ? 66.232 17.860 -0.090 1.00 29.86 242 ILE A C 1
ATOM 1840 O O . ILE A 1 242 ? 66.819 17.204 0.759 1.00 29.86 242 ILE A O 1
ATOM 1844 N N . VAL A 1 243 ? 65.897 17.211 -1.231 1.00 26.72 243 VAL A N 1
ATOM 1845 C CA . VAL A 1 243 ? 65.549 17.617 -2.628 1.00 26.72 243 VAL A CA 1
ATOM 1846 C C . VAL A 1 243 ? 64.328 16.823 -3.190 1.00 26.72 243 VAL A C 1
ATOM 1848 O O . VAL A 1 243 ? 63.990 15.752 -2.695 1.00 26.72 243 VAL A O 1
ATOM 1851 N N . SER A 1 244 ? 63.670 17.324 -4.246 1.00 27.58 244 SER A N 1
ATOM 1852 C CA . SER A 1 244 ? 62.611 16.677 -5.081 1.00 27.58 244 SER A CA 1
ATOM 1853 C C . SER A 1 244 ? 62.788 17.151 -6.556 1.00 27.58 244 SER A C 1
ATOM 1855 O O . SER A 1 244 ? 63.807 17.808 -6.785 1.00 27.58 244 SER A O 1
ATOM 1857 N N . PRO A 1 245 ? 61.879 16.979 -7.559 1.00 52.19 245 PRO A N 1
ATOM 1858 C CA . PRO A 1 245 ? 60.621 16.205 -7.686 1.00 52.19 245 PRO A CA 1
ATOM 1859 C C . PRO A 1 245 ? 60.487 15.439 -9.050 1.00 52.19 245 PRO A C 1
ATOM 1861 O O . PRO A 1 245 ? 61.475 15.288 -9.761 1.00 52.19 245 PRO A O 1
ATOM 1864 N N . VAL A 1 246 ? 59.269 14.991 -9.430 1.00 26.98 246 VAL A N 1
ATOM 1865 C CA . VAL A 1 246 ? 58.547 15.253 -10.724 1.00 26.98 246 VAL A CA 1
ATOM 1866 C C . VAL A 1 246 ? 57.513 14.150 -11.065 1.00 26.98 246 VAL A C 1
ATOM 1868 O O . VAL A 1 246 ? 57.811 12.961 -11.027 1.00 26.98 246 VAL A O 1
ATOM 1871 N N . THR A 1 247 ? 56.307 14.569 -11.469 1.00 33.34 247 THR A N 1
ATOM 1872 C CA . THR A 1 247 ? 55.241 13.794 -12.156 1.00 33.34 247 THR A CA 1
ATOM 1873 C C . THR A 1 247 ? 54.926 14.477 -13.506 1.00 33.34 247 THR A C 1
ATOM 1875 O O . THR A 1 247 ? 55.223 15.671 -13.621 1.00 33.34 247 THR A O 1
ATOM 1878 N N . P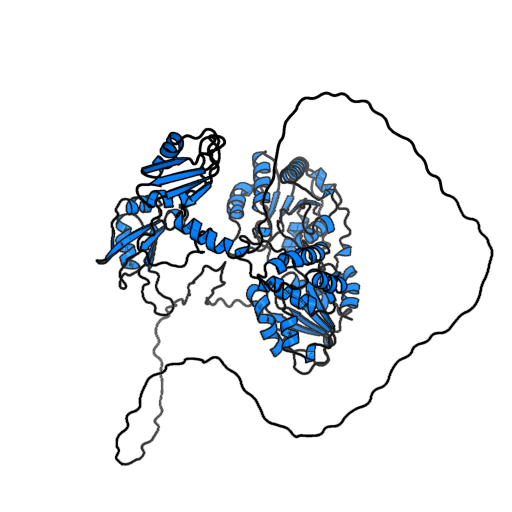RO A 1 248 ? 54.396 13.788 -14.551 1.00 38.16 248 PRO A N 1
ATOM 1879 C CA . PRO A 1 248 ? 52.926 13.724 -14.741 1.00 38.16 248 PRO A CA 1
ATOM 1880 C C . PRO A 1 248 ? 52.373 12.516 -15.567 1.00 38.16 248 PRO A C 1
ATOM 1882 O O . PRO A 1 248 ? 53.116 11.663 -16.044 1.00 38.16 248 PRO A O 1
ATOM 1885 N N . LEU A 1 249 ? 51.043 12.486 -15.766 1.00 31.59 249 LEU A N 1
ATOM 1886 C CA . LEU A 1 249 ? 50.284 11.682 -16.760 1.00 31.59 249 LEU A CA 1
ATOM 1887 C C . LEU A 1 249 ? 50.072 12.493 -18.070 1.00 31.59 249 LEU A C 1
ATOM 1889 O O . LEU A 1 249 ? 50.155 13.723 -17.993 1.00 31.59 249 LEU A O 1
ATOM 1893 N N . PRO A 1 250 ? 49.801 11.880 -19.256 1.00 40.31 250 PRO A N 1
ATOM 1894 C CA . PRO A 1 250 ? 48.405 11.597 -19.680 1.00 40.31 250 PRO A CA 1
ATOM 1895 C C . PRO A 1 250 ? 48.175 10.380 -20.640 1.00 40.31 250 PRO A C 1
ATOM 1897 O O . PRO A 1 250 ? 49.099 9.681 -21.043 1.00 40.31 250 PRO A O 1
ATOM 1900 N N . HIS A 1 251 ? 46.901 10.152 -21.003 1.00 32.56 251 HIS A N 1
ATOM 1901 C CA . HIS A 1 251 ? 46.345 9.214 -22.017 1.00 32.56 251 HIS A CA 1
ATOM 1902 C C . HIS A 1 251 ? 46.363 9.801 -23.467 1.00 32.56 251 HIS A C 1
ATOM 1904 O O . HIS A 1 251 ? 46.808 10.941 -23.607 1.00 32.56 251 HIS A O 1
ATOM 1910 N N . PRO A 1 252 ? 45.694 9.218 -24.506 1.00 58.59 252 PRO A N 1
ATOM 1911 C CA . PRO A 1 252 ? 45.527 7.820 -25.005 1.00 58.59 252 PRO A CA 1
ATOM 1912 C C . PRO A 1 252 ? 45.898 7.683 -26.523 1.00 58.59 252 PRO A C 1
ATOM 1914 O O . PRO A 1 252 ? 46.295 8.674 -27.115 1.00 58.59 252 PRO A O 1
ATOM 1917 N N . PHE A 1 253 ? 45.688 6.525 -27.195 1.00 25.30 253 PHE A N 1
ATOM 1918 C CA . PHE A 1 253 ? 45.254 6.447 -28.627 1.00 25.30 253 PHE A CA 1
ATOM 1919 C C . PHE A 1 253 ? 44.789 5.031 -29.089 1.00 25.30 253 PHE A C 1
ATOM 1921 O O . PHE A 1 253 ? 44.995 4.046 -28.385 1.00 25.30 253 PHE A O 1
ATOM 1928 N N . PHE A 1 254 ? 44.139 4.950 -30.266 1.00 28.78 254 PHE A N 1
ATOM 1929 C CA . PHE A 1 254 ? 43.500 3.775 -30.917 1.00 28.78 254 PHE A CA 1
ATOM 1930 C C . PHE A 1 254 ? 44.291 3.235 -32.138 1.00 28.78 254 PHE A C 1
ATOM 1932 O O . PHE A 1 254 ? 44.928 4.025 -32.831 1.00 28.78 254 PHE A O 1
ATOM 1939 N N . ALA A 1 255 ? 44.132 1.944 -32.491 1.00 26.81 255 ALA A N 1
ATOM 1940 C CA . ALA A 1 255 ? 44.409 1.370 -33.830 1.00 26.81 255 ALA A CA 1
ATOM 1941 C C . ALA A 1 255 ? 43.675 0.013 -34.058 1.00 26.81 255 ALA A C 1
ATOM 1943 O O . ALA A 1 255 ? 43.207 -0.593 -33.097 1.00 26.81 255 ALA A O 1
ATOM 1944 N N . HIS A 1 256 ? 43.564 -0.468 -35.311 1.00 28.39 256 HIS A N 1
ATOM 1945 C CA . HIS A 1 256 ? 42.710 -1.605 -35.737 1.00 28.39 256 HIS A CA 1
ATOM 1946 C C . HIS A 1 256 ? 43.443 -2.684 -36.580 1.00 28.39 256 HIS A C 1
ATOM 1948 O O . HIS A 1 256 ? 44.101 -2.316 -37.547 1.00 28.39 256 HIS A O 1
ATOM 1954 N N . LEU A 1 257 ? 43.118 -3.976 -36.340 1.00 30.31 257 LEU A N 1
ATOM 1955 C CA . LEU A 1 257 ? 43.054 -5.104 -37.323 1.00 30.31 257 LEU A CA 1
ATOM 1956 C C . LEU A 1 257 ? 44.378 -5.529 -38.044 1.00 30.31 257 LEU A C 1
ATOM 1958 O O . LEU A 1 257 ? 45.387 -4.856 -37.850 1.00 30.31 257 LEU A O 1
ATOM 1962 N N . PRO A 1 258 ? 44.451 -6.637 -38.845 1.00 40.47 258 PRO A N 1
ATOM 1963 C CA . PRO A 1 258 ? 43.409 -7.569 -39.327 1.00 40.47 258 PRO A CA 1
ATOM 1964 C C . PRO A 1 258 ? 43.687 -9.088 -39.072 1.00 40.47 258 PRO A C 1
ATOM 1966 O O . PRO A 1 258 ? 44.272 -9.458 -38.061 1.00 40.47 258 PRO A O 1
ATOM 1969 N N . LEU A 1 259 ? 43.186 -9.972 -39.956 1.00 29.81 259 LEU A N 1
ATOM 1970 C CA . LEU A 1 259 ? 42.881 -11.404 -39.755 1.00 29.81 259 LEU A CA 1
ATOM 1971 C C . LEU A 1 259 ? 43.694 -12.369 -40.665 1.00 29.81 259 LEU A C 1
ATOM 1973 O O . LEU A 1 259 ? 43.682 -12.180 -41.878 1.00 29.81 259 LEU A O 1
ATOM 1977 N N . ALA A 1 260 ? 44.298 -13.433 -40.102 1.00 29.14 260 ALA A N 1
ATOM 1978 C CA . ALA A 1 260 ? 44.720 -14.725 -40.717 1.00 29.14 260 ALA A CA 1
ATOM 1979 C C . ALA A 1 260 ? 45.403 -15.603 -39.625 1.00 29.14 260 ALA A C 1
ATOM 1981 O O . ALA A 1 260 ? 45.850 -15.042 -38.631 1.00 29.14 260 ALA A O 1
ATOM 1982 N N . GLY A 1 261 ? 45.567 -16.937 -39.679 1.00 26.31 261 GLY A N 1
ATOM 1983 C CA . GLY A 1 261 ? 45.136 -18.012 -40.594 1.00 26.31 261 GLY A CA 1
ATOM 1984 C C . GLY A 1 261 ? 45.613 -19.394 -40.053 1.00 26.31 261 GLY A C 1
ATOM 1985 O O . GLY A 1 261 ? 46.561 -19.442 -39.276 1.00 26.31 261 GLY A O 1
ATOM 1986 N N . LEU A 1 262 ? 44.944 -20.505 -40.406 1.00 30.47 262 LEU A N 1
ATOM 1987 C CA . LEU A 1 262 ? 45.250 -21.902 -39.972 1.00 30.47 262 LEU A CA 1
ATOM 1988 C C . LEU A 1 262 ? 46.514 -22.491 -40.661 1.00 30.47 262 LEU A C 1
ATOM 1990 O O . LEU A 1 262 ? 46.952 -21.869 -41.632 1.00 30.47 262 LEU A O 1
ATOM 1994 N N . PRO A 1 263 ? 47.082 -23.677 -40.281 1.00 39.25 263 PRO A N 1
ATOM 1995 C CA . PRO A 1 263 ? 46.631 -24.752 -39.353 1.00 39.25 263 PRO A CA 1
ATOM 1996 C C . PRO A 1 263 ? 47.654 -25.080 -38.219 1.00 39.25 263 PRO A C 1
ATOM 1998 O O . PRO A 1 263 ? 48.677 -24.418 -38.115 1.00 39.25 263 PRO A O 1
ATOM 2001 N N . GLY A 1 264 ? 47.514 -26.073 -37.321 1.00 26.03 264 GLY A N 1
ATOM 2002 C CA . GLY A 1 264 ? 46.459 -27.069 -37.034 1.00 26.03 264 GLY A CA 1
ATOM 2003 C C . GLY A 1 264 ? 47.035 -28.492 -36.825 1.00 26.03 264 GLY A C 1
ATOM 2004 O O . GLY A 1 264 ? 47.711 -28.993 -37.717 1.00 26.03 264 GLY A O 1
ATOM 2005 N N . PHE A 1 265 ? 46.781 -29.153 -35.679 1.00 26.08 265 PHE A N 1
ATOM 2006 C CA . PHE A 1 265 ? 47.220 -30.543 -35.412 1.00 26.08 265 PHE A CA 1
ATOM 2007 C C . PHE A 1 265 ? 46.286 -31.337 -34.468 1.00 26.08 265 PHE A C 1
ATOM 2009 O O . PHE A 1 265 ? 45.398 -30.774 -33.834 1.00 26.08 265 PHE A O 1
ATOM 2016 N N . SER A 1 266 ? 46.472 -32.664 -34.446 1.00 27.02 266 SER A N 1
ATOM 2017 C CA . SER A 1 266 ? 45.509 -33.695 -34.014 1.00 27.02 266 SER A CA 1
ATOM 2018 C C . SER A 1 266 ? 45.083 -33.724 -32.535 1.00 27.02 266 SER A C 1
ATOM 2020 O O . SER A 1 266 ? 45.865 -33.503 -31.617 1.00 27.02 266 SER A O 1
ATOM 2022 N N . ALA A 1 267 ? 43.830 -34.151 -32.364 1.00 28.52 267 ALA A N 1
ATOM 2023 C CA . ALA A 1 267 ? 43.087 -34.465 -31.148 1.00 28.52 267 ALA A CA 1
ATOM 2024 C C . ALA A 1 267 ? 43.732 -35.443 -30.144 1.00 28.52 267 ALA A C 1
ATOM 2026 O O . ALA A 1 267 ? 44.482 -36.345 -30.517 1.00 28.52 267 ALA A O 1
ATOM 2027 N N . GLN A 1 268 ? 43.213 -35.393 -28.910 1.00 27.36 268 GLN A N 1
ATOM 2028 C CA . GLN A 1 268 ? 42.956 -36.586 -28.097 1.00 27.36 268 GLN A CA 1
ATOM 2029 C C . GLN A 1 268 ? 41.610 -36.427 -27.358 1.00 27.36 268 GLN A C 1
ATOM 2031 O O . GLN A 1 268 ? 41.319 -35.357 -26.829 1.00 27.36 268 GLN A O 1
ATOM 2036 N N . LEU A 1 269 ? 40.765 -37.464 -27.370 1.00 29.75 269 LEU A N 1
ATOM 2037 C CA . LEU A 1 269 ? 39.422 -37.473 -26.764 1.00 29.75 269 LEU A CA 1
ATOM 2038 C C . LEU A 1 269 ? 39.381 -38.380 -25.528 1.00 29.75 269 LEU A C 1
ATOM 2040 O O . LEU A 1 269 ? 40.012 -39.435 -25.513 1.00 29.75 269 LEU A O 1
ATOM 2044 N N . GLY A 1 270 ? 38.583 -37.992 -24.531 1.00 26.25 270 GLY A N 1
ATOM 2045 C CA . GLY A 1 270 ? 38.302 -38.772 -23.325 1.00 26.25 270 GLY A CA 1
ATOM 2046 C C . GLY A 1 270 ? 36.815 -38.731 -22.962 1.00 26.25 270 GLY A C 1
ATOM 2047 O O . GLY A 1 270 ? 36.148 -37.722 -23.171 1.00 26.25 270 GLY A O 1
ATOM 2048 N N . SER A 1 271 ? 36.312 -39.851 -22.443 1.00 30.19 271 SER A N 1
ATOM 2049 C CA . SER A 1 271 ? 34.947 -40.093 -21.941 1.00 30.19 271 SER A CA 1
ATOM 2050 C C . SER A 1 271 ? 34.337 -38.947 -21.108 1.00 30.19 271 SER A C 1
ATOM 2052 O O . SER A 1 271 ? 35.038 -38.357 -20.294 1.00 30.19 271 SER A O 1
ATOM 2054 N N . GLY A 1 272 ? 33.033 -38.649 -21.155 1.00 25.05 272 GLY A N 1
ATOM 2055 C CA . GLY A 1 272 ? 31.926 -39.310 -21.865 1.00 25.05 272 GLY A CA 1
ATOM 2056 C C . GLY A 1 272 ? 30.815 -39.782 -20.914 1.00 25.05 272 GLY A C 1
ATOM 2057 O O . GLY A 1 272 ? 31.090 -40.523 -19.978 1.00 25.05 272 GLY A O 1
ATOM 2058 N N . TRP A 1 273 ? 29.565 -39.392 -21.187 1.00 25.64 273 TRP A N 1
ATOM 2059 C CA . TRP A 1 273 ? 28.352 -39.885 -20.519 1.00 25.64 273 TRP A CA 1
ATOM 2060 C C . TRP A 1 273 ? 27.248 -40.098 -21.562 1.00 25.64 273 TRP A C 1
ATOM 2062 O O . TRP A 1 273 ? 27.048 -39.252 -22.433 1.00 25.64 273 TRP A O 1
ATOM 2072 N N . GLN A 1 274 ? 26.560 -41.240 -21.506 1.00 25.38 274 GLN A N 1
ATOM 2073 C CA . GLN A 1 274 ? 25.555 -41.630 -22.501 1.00 25.38 274 GLN A CA 1
ATOM 2074 C C . GLN A 1 274 ? 24.146 -41.195 -22.084 1.00 25.38 274 GLN A C 1
ATOM 2076 O O . GLN A 1 274 ? 23.740 -41.413 -20.944 1.00 25.38 274 GLN A O 1
ATOM 2081 N N . TYR A 1 275 ? 23.368 -40.679 -23.036 1.00 26.30 275 TYR A N 1
ATOM 2082 C CA . TYR A 1 275 ? 21.909 -40.653 -22.925 1.00 26.30 275 TYR A CA 1
ATOM 2083 C C . TYR A 1 275 ? 21.337 -42.006 -23.359 1.00 26.30 275 TYR A C 1
ATOM 2085 O O . TYR A 1 275 ? 21.705 -42.527 -24.411 1.00 26.30 275 TYR A O 1
ATOM 2093 N N . SER A 1 276 ? 20.409 -42.550 -22.569 1.00 23.89 276 SER A N 1
ATOM 2094 C CA . SER A 1 276 ? 19.606 -43.716 -22.944 1.00 23.89 276 SER A CA 1
ATOM 2095 C C . SER A 1 276 ? 18.212 -43.261 -23.366 1.00 23.89 276 SER A C 1
ATOM 2097 O O . SER A 1 276 ? 17.486 -42.666 -22.571 1.00 23.89 276 SER A O 1
ATOM 2099 N N . VAL A 1 277 ? 17.841 -43.546 -24.615 1.00 25.95 277 VAL A N 1
ATOM 2100 C CA . VAL A 1 277 ? 16.480 -43.376 -25.140 1.00 25.95 277 VAL A CA 1
ATOM 2101 C C . VAL A 1 277 ? 16.095 -44.678 -25.831 1.00 25.95 277 VAL A C 1
ATOM 2103 O O . VAL A 1 277 ? 16.557 -44.971 -26.931 1.00 25.95 277 VAL A O 1
ATOM 2106 N N . SER A 1 278 ? 15.262 -45.478 -25.171 1.00 26.95 278 SER A N 1
ATOM 2107 C CA . SER A 1 278 ? 14.772 -46.757 -25.683 1.00 26.95 278 SER A CA 1
ATOM 2108 C C . SER A 1 278 ? 13.368 -46.600 -26.275 1.00 26.95 278 SER A C 1
ATOM 2110 O O . SER A 1 278 ? 12.374 -46.684 -25.552 1.00 26.95 278 SER A O 1
ATOM 2112 N N . GLY A 1 279 ? 13.278 -46.379 -27.587 1.00 25.16 279 GLY A N 1
ATOM 2113 C CA . GLY A 1 279 ? 12.030 -46.516 -28.341 1.00 25.16 279 GLY A CA 1
ATOM 2114 C C . GLY A 1 279 ? 12.081 -47.765 -29.220 1.00 25.16 279 GLY A C 1
ATOM 2115 O O . GLY A 1 279 ? 12.943 -47.849 -30.089 1.00 25.16 279 GLY A O 1
ATOM 2116 N N . ASN A 1 280 ? 11.159 -48.710 -29.015 1.00 26.61 280 ASN A N 1
ATOM 2117 C CA . ASN A 1 280 ? 11.050 -49.935 -29.813 1.00 26.61 280 ASN A CA 1
ATOM 2118 C C . ASN A 1 280 ? 9.744 -49.946 -30.619 1.00 26.61 280 ASN A C 1
ATOM 2120 O O . ASN A 1 280 ? 8.665 -50.010 -30.035 1.00 26.61 280 ASN A O 1
ATOM 2124 N N . ALA A 1 281 ? 9.857 -49.962 -31.948 1.00 26.31 281 ALA A N 1
ATOM 2125 C CA . ALA A 1 281 ? 8.812 -50.407 -32.870 1.00 26.31 281 ALA A CA 1
ATOM 2126 C C . ALA A 1 281 ? 9.463 -50.780 -34.215 1.00 26.31 281 ALA A C 1
ATOM 2128 O O . ALA A 1 281 ? 9.910 -49.904 -34.954 1.00 26.31 281 ALA A O 1
ATOM 2129 N N . GLU A 1 282 ? 9.564 -52.075 -34.519 1.00 26.84 282 GLU A N 1
ATOM 2130 C CA . GLU A 1 282 ? 10.125 -52.543 -35.793 1.00 26.84 282 GLU A CA 1
ATOM 2131 C C . GLU A 1 282 ? 9.136 -52.388 -36.956 1.00 26.84 282 GLU A C 1
ATOM 2133 O O . GLU A 1 282 ? 7.917 -52.450 -36.788 1.00 26.84 282 GLU A O 1
ATOM 2138 N N . VAL A 1 283 ? 9.678 -52.235 -38.167 1.00 26.55 283 VAL A N 1
ATOM 2139 C CA . VAL A 1 283 ? 8.909 -52.211 -39.417 1.00 26.55 283 VAL A CA 1
ATOM 2140 C C . VAL A 1 283 ? 9.095 -53.534 -40.150 1.00 26.55 283 VAL A C 1
ATOM 2142 O O . VAL A 1 283 ? 10.204 -53.853 -40.576 1.00 26.55 283 VAL A O 1
ATOM 2145 N N . LEU A 1 284 ? 7.995 -54.241 -40.417 1.00 27.64 284 LEU A N 1
ATOM 2146 C CA . LEU A 1 284 ? 7.952 -55.282 -41.444 1.00 27.64 284 LEU A CA 1
ATOM 2147 C C . LEU A 1 284 ? 7.174 -54.784 -42.666 1.00 27.64 284 LEU A C 1
ATOM 2149 O O . LEU A 1 284 ? 6.014 -54.387 -42.579 1.00 27.64 284 LEU A O 1
ATOM 2153 N N . ARG A 1 285 ? 7.836 -54.813 -43.825 1.00 26.00 285 ARG A N 1
ATOM 2154 C CA . ARG A 1 285 ? 7.214 -54.623 -45.142 1.00 26.00 285 ARG A CA 1
ATOM 2155 C C . ARG A 1 285 ? 6.677 -55.960 -45.646 1.00 26.00 285 ARG A C 1
ATOM 2157 O O . ARG A 1 285 ? 7.360 -56.965 -45.477 1.00 26.00 285 ARG A O 1
ATOM 2164 N N . ASN A 1 286 ? 5.616 -55.934 -46.456 1.00 26.45 286 ASN A N 1
ATOM 2165 C CA . ASN A 1 286 ? 5.748 -56.449 -47.824 1.00 26.45 286 ASN A CA 1
ATOM 2166 C C . ASN A 1 286 ? 4.628 -56.001 -48.778 1.00 26.45 286 ASN A C 1
ATOM 2168 O O . ASN A 1 286 ? 3.546 -55.643 -48.336 1.00 26.45 286 ASN A O 1
ATOM 2172 N N . THR A 1 287 ? 4.975 -56.013 -50.073 1.00 28.00 287 THR A N 1
ATOM 2173 C CA . THR A 1 287 ? 4.155 -56.171 -51.302 1.00 28.00 287 THR A CA 1
ATOM 2174 C C . THR A 1 287 ? 2.673 -55.736 -51.327 1.00 28.00 287 THR A C 1
ATOM 2176 O O . THR A 1 287 ? 1.905 -56.176 -50.486 1.00 28.00 287 THR A O 1
ATOM 2179 N N . ALA A 1 288 ? 2.082 -55.097 -52.346 1.00 26.80 288 ALA A N 1
ATOM 2180 C CA . ALA A 1 288 ? 2.446 -54.475 -53.638 1.00 26.80 288 ALA A CA 1
ATOM 2181 C C . ALA A 1 288 ? 1.283 -54.732 -54.634 1.00 26.80 288 ALA A C 1
ATOM 2183 O O . ALA A 1 288 ? 0.725 -55.825 -54.657 1.00 26.80 288 ALA A O 1
ATOM 2184 N N . GLY A 1 289 ? 0.985 -53.753 -55.501 1.00 25.17 289 GLY A N 1
ATOM 2185 C CA . GLY A 1 289 ? -0.044 -53.826 -56.557 1.00 25.17 289 GLY A CA 1
ATOM 2186 C C . GLY A 1 289 ? -1.448 -53.345 -56.129 1.00 25.17 289 GLY A C 1
ATOM 2187 O O . GLY A 1 289 ? -1.783 -53.410 -54.955 1.00 25.17 289 GLY A O 1
ATOM 2188 N N . ALA A 1 290 ? -2.319 -52.843 -57.015 1.00 26.78 290 ALA A N 1
ATOM 2189 C CA . ALA A 1 290 ? -2.110 -52.285 -58.359 1.00 26.78 290 ALA A CA 1
ATOM 2190 C C . ALA A 1 290 ? -3.359 -51.480 -58.821 1.00 26.78 290 ALA A C 1
ATOM 2192 O O . ALA A 1 290 ? -4.475 -51.952 -58.665 1.00 26.78 290 ALA A O 1
ATOM 2193 N N . VAL A 1 291 ? -3.142 -50.309 -59.440 1.00 26.75 291 VAL A N 1
ATOM 2194 C CA . VAL A 1 291 ? -3.888 -49.729 -60.592 1.00 26.75 291 VAL A CA 1
ATOM 2195 C C . VAL A 1 291 ? -5.442 -49.747 -60.611 1.00 26.75 291 VAL A C 1
ATOM 2197 O O . VAL A 1 291 ? -6.045 -50.777 -60.891 1.00 26.75 291 VAL A O 1
ATOM 2200 N N . SER A 1 292 ? -6.087 -48.561 -60.590 1.00 25.64 292 SER A N 1
ATOM 2201 C CA . SER A 1 292 ? -6.824 -48.008 -61.769 1.00 25.64 292 SER A CA 1
ATOM 2202 C C . SER A 1 292 ? -7.594 -46.675 -61.538 1.00 25.64 292 SER A C 1
ATOM 2204 O O . SER A 1 292 ? -7.954 -46.316 -60.425 1.00 25.64 292 SER A O 1
ATOM 2206 N N . SER A 1 293 ? -7.813 -45.949 -62.650 1.00 27.08 293 SER A N 1
ATOM 2207 C CA . SER A 1 293 ? -8.921 -45.011 -62.988 1.00 27.08 293 SER A CA 1
ATOM 2208 C C . SER A 1 293 ? -9.417 -43.889 -62.037 1.00 27.08 293 SER A C 1
ATOM 2210 O O . SER A 1 293 ? -10.208 -44.100 -61.124 1.00 27.08 293 SER A O 1
ATOM 2212 N N . ARG A 1 294 ? -9.118 -42.642 -62.451 1.00 26.61 294 ARG A N 1
ATOM 2213 C CA . ARG A 1 294 ? -10.015 -41.444 -62.471 1.00 26.61 294 ARG A CA 1
ATOM 2214 C C . ARG A 1 294 ? -11.192 -41.647 -63.488 1.00 26.61 294 ARG A C 1
ATOM 2216 O O . ARG A 1 294 ? -11.108 -42.662 -64.180 1.00 26.61 294 ARG A O 1
ATOM 2223 N N . PRO A 1 295 ? -12.189 -40.733 -63.722 1.00 41.16 295 PRO A N 1
ATOM 2224 C CA . PRO A 1 295 ? -12.299 -39.301 -63.336 1.00 41.16 295 PRO A CA 1
ATOM 2225 C C . PRO A 1 295 ? -13.700 -38.735 -62.922 1.00 41.16 295 PRO A C 1
ATOM 2227 O O . PRO A 1 295 ? -14.723 -39.392 -63.033 1.00 41.16 295 PRO A O 1
ATOM 2230 N N . SER A 1 296 ? -13.702 -37.433 -62.566 1.00 26.05 296 SER A N 1
ATOM 2231 C CA . SER A 1 296 ? -14.716 -36.375 -62.852 1.00 26.05 296 SER A CA 1
ATOM 2232 C C . SER A 1 296 ? -16.195 -36.486 -62.420 1.00 26.05 296 SER A C 1
ATOM 2234 O O . SER A 1 296 ? -16.905 -37.399 -62.820 1.00 26.05 296 SER A O 1
ATOM 2236 N N . GLY A 1 297 ? -16.706 -35.409 -61.796 1.00 26.23 297 GLY A N 1
ATOM 2237 C CA . GLY A 1 297 ? -18.144 -35.123 -61.659 1.00 26.23 297 GLY A CA 1
ATOM 2238 C C . GLY A 1 297 ? -18.449 -33.840 -60.862 1.00 26.23 297 GLY A C 1
ATOM 2239 O O . GLY A 1 297 ? -18.365 -33.841 -59.642 1.00 26.23 297 GLY A O 1
ATOM 2240 N N . ALA A 1 298 ? -18.810 -32.755 -61.552 1.00 26.00 298 ALA A N 1
ATOM 2241 C CA . ALA A 1 298 ? -19.425 -31.527 -61.009 1.00 26.00 298 ALA A CA 1
ATOM 2242 C C . ALA A 1 298 ? -20.862 -31.424 -61.609 1.00 26.00 298 ALA A C 1
ATOM 2244 O O . ALA A 1 298 ? -21.086 -32.136 -62.594 1.00 26.00 298 ALA A O 1
ATOM 2245 N N . PRO A 1 299 ? -21.835 -30.609 -61.116 1.00 35.47 299 PRO A N 1
ATOM 2246 C CA . PRO A 1 299 ? -21.660 -29.205 -60.711 1.00 35.47 299 PRO A CA 1
ATOM 2247 C C . PRO A 1 299 ? -22.538 -28.715 -59.522 1.00 35.47 299 PRO A C 1
ATOM 2249 O O . PRO A 1 299 ? -23.091 -29.494 -58.751 1.00 35.47 299 PRO A O 1
ATOM 2252 N N . VAL A 1 300 ? -22.626 -27.386 -59.380 1.00 27.91 300 VAL A N 1
ATOM 2253 C CA . VAL A 1 300 ? -23.368 -26.606 -58.368 1.00 27.91 300 VAL A CA 1
ATOM 2254 C C . VAL A 1 300 ? -24.880 -26.547 -58.644 1.00 27.91 300 VAL A C 1
ATOM 2256 O O . VAL A 1 300 ? -25.283 -26.422 -59.798 1.00 27.91 300 VAL A O 1
ATOM 2259 N N . ILE A 1 301 ? -25.698 -26.489 -57.582 1.00 25.31 301 ILE A N 1
ATOM 2260 C CA . ILE A 1 301 ? -27.062 -25.919 -57.592 1.00 25.31 301 ILE A CA 1
ATOM 2261 C C . ILE A 1 301 ? -27.223 -24.976 -56.382 1.00 25.31 301 ILE A C 1
ATOM 2263 O O . ILE A 1 301 ? -26.686 -25.242 -55.308 1.00 25.31 301 ILE A O 1
ATOM 2267 N N . THR A 1 302 ? -27.955 -23.875 -56.559 1.00 24.91 302 THR A N 1
ATOM 2268 C CA . THR A 1 302 ? -28.305 -22.868 -55.538 1.00 24.91 302 THR A CA 1
ATOM 2269 C C . THR A 1 302 ? -29.819 -22.834 -55.292 1.00 24.91 302 THR A C 1
ATOM 2271 O O . THR A 1 302 ? -30.564 -23.020 -56.250 1.00 24.91 302 THR A O 1
ATOM 2274 N N . ALA A 1 303 ? -30.278 -22.537 -54.060 1.00 23.92 303 ALA A N 1
ATOM 2275 C CA . ALA A 1 303 ? -31.491 -21.732 -53.778 1.00 23.92 303 ALA A CA 1
ATOM 2276 C C . ALA A 1 303 ? -31.855 -21.606 -52.273 1.00 23.92 303 ALA A C 1
ATOM 2278 O O . ALA A 1 303 ? -31.745 -22.561 -51.517 1.00 23.92 303 ALA A O 1
ATOM 2279 N N . ALA A 1 304 ? -32.384 -20.423 -51.927 1.00 23.89 304 ALA A N 1
ATOM 2280 C CA . ALA A 1 304 ? -33.481 -20.123 -50.985 1.00 23.89 304 ALA A CA 1
ATOM 2281 C C . ALA A 1 304 ? -33.512 -20.666 -49.530 1.00 23.89 304 ALA A C 1
ATOM 2283 O O . ALA A 1 304 ? -33.781 -21.836 -49.271 1.00 23.89 304 ALA A O 1
ATOM 2284 N N . SER A 1 305 ? -33.483 -19.726 -48.576 1.00 27.14 305 SER A N 1
ATOM 2285 C CA . SER A 1 305 ? -34.192 -19.815 -47.280 1.00 27.14 305 SER A CA 1
ATOM 2286 C C . SER A 1 305 ? -35.716 -19.632 -47.479 1.00 27.14 305 SER A C 1
ATOM 2288 O O . SER A 1 305 ? -36.115 -19.066 -48.502 1.00 27.14 305 SER A O 1
ATOM 2290 N N . PRO A 1 306 ? -36.584 -20.003 -46.508 1.00 30.67 306 PRO A N 1
ATOM 2291 C CA . PRO A 1 306 ? -36.963 -18.987 -45.514 1.00 30.67 306 PRO A CA 1
ATOM 2292 C C . PRO A 1 306 ? -37.273 -19.477 -44.078 1.00 30.67 306 P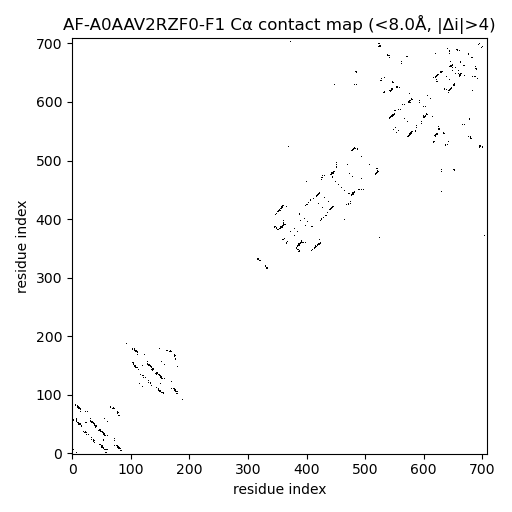RO A C 1
ATOM 2294 O O . PRO A 1 306 ? -37.608 -20.626 -43.817 1.00 30.67 306 PRO A O 1
ATOM 2297 N N . VAL A 1 307 ? -37.200 -18.498 -43.173 1.00 23.30 307 VAL A N 1
ATOM 2298 C CA . VAL A 1 307 ? -37.760 -18.364 -41.812 1.00 23.30 307 VAL A CA 1
ATOM 2299 C C . VAL A 1 307 ? -38.809 -19.397 -41.347 1.00 23.30 307 VAL A C 1
ATOM 2301 O O . VAL A 1 307 ? -39.917 -19.446 -41.875 1.00 23.30 307 VAL A O 1
ATOM 2304 N N . ILE A 1 308 ? -38.535 -20.026 -40.197 1.00 24.67 308 ILE A N 1
ATOM 2305 C CA . ILE A 1 308 ? -39.532 -20.335 -39.151 1.00 24.67 308 ILE A CA 1
ATOM 2306 C C . ILE A 1 308 ? -38.965 -19.825 -37.814 1.00 24.67 308 ILE A C 1
ATOM 2308 O O . ILE A 1 308 ? -37.765 -19.941 -37.570 1.00 24.67 308 ILE A O 1
ATOM 2312 N N . ALA A 1 309 ? -39.804 -19.223 -36.967 1.00 23.19 309 ALA A N 1
ATOM 2313 C CA . ALA A 1 309 ? -39.393 -18.653 -35.681 1.00 23.19 309 ALA A CA 1
ATOM 2314 C C . ALA A 1 309 ? -39.555 -19.652 -34.521 1.00 23.19 309 ALA A C 1
ATOM 2316 O O . ALA A 1 309 ? -40.541 -20.386 -34.471 1.00 23.19 309 ALA A O 1
ATOM 2317 N N . ALA A 1 310 ? -38.628 -19.623 -33.558 1.00 24.66 310 ALA A N 1
ATOM 2318 C CA . ALA A 1 310 ? -38.718 -20.380 -32.311 1.00 24.66 310 ALA A CA 1
ATOM 2319 C C . ALA A 1 310 ? -38.321 -19.520 -31.097 1.00 24.66 310 ALA A C 1
ATOM 2321 O O . ALA A 1 310 ? -37.325 -18.802 -31.103 1.00 24.66 310 ALA A O 1
ATOM 2322 N N . THR A 1 311 ? -39.166 -19.602 -30.076 1.00 24.12 311 THR A N 1
ATOM 2323 C CA . THR A 1 311 ? -39.233 -18.846 -28.820 1.00 24.12 311 THR A CA 1
ATOM 2324 C C . THR A 1 311 ? -37.917 -18.635 -28.055 1.00 24.12 311 THR A C 1
ATOM 2326 O O . THR A 1 311 ? -37.127 -19.551 -27.856 1.00 24.12 311 THR A O 1
ATOM 2329 N N . LYS A 1 312 ? -37.775 -17.421 -27.504 1.00 28.88 312 LYS A N 1
ATOM 2330 C CA . LYS A 1 312 ? -36.754 -16.989 -26.534 1.00 28.88 312 LYS A CA 1
ATOM 2331 C C . LYS A 1 312 ? -36.709 -17.882 -25.281 1.00 28.88 312 LYS A C 1
ATOM 2333 O O . LYS A 1 312 ? -37.634 -17.837 -24.472 1.00 28.88 312 LYS A O 1
ATOM 2338 N N . ILE A 1 313 ? -35.589 -18.571 -25.062 1.00 24.58 313 ILE A N 1
ATOM 2339 C CA . ILE A 1 313 ? -35.129 -19.025 -23.738 1.00 24.58 313 ILE A CA 1
ATOM 2340 C C . ILE A 1 313 ? -33.687 -18.538 -23.581 1.00 24.58 313 ILE A C 1
ATOM 2342 O O . ILE A 1 313 ? -32.856 -18.785 -24.451 1.00 24.58 313 ILE A O 1
ATOM 2346 N N . VAL A 1 314 ? -33.405 -17.816 -22.497 1.00 26.28 314 VAL A N 1
ATOM 2347 C CA . VAL A 1 314 ? -32.047 -17.381 -22.141 1.00 26.28 314 VAL A CA 1
ATOM 2348 C C . VAL A 1 314 ? -31.442 -18.472 -21.263 1.00 26.28 314 VAL A C 1
ATOM 2350 O O . VAL A 1 314 ? -31.944 -18.715 -20.169 1.00 26.28 314 VAL A O 1
ATOM 2353 N N . GLY A 1 315 ? -30.412 -19.153 -21.764 1.00 24.41 315 GLY A N 1
ATOM 2354 C CA . GLY A 1 315 ? -29.619 -20.110 -20.994 1.00 24.41 315 GLY A CA 1
ATOM 2355 C C . GLY A 1 315 ? -28.282 -19.484 -20.624 1.00 24.41 315 GLY A C 1
ATOM 2356 O O . GLY A 1 315 ? -27.463 -19.255 -21.511 1.00 24.41 315 GLY A O 1
ATOM 2357 N N . SER A 1 316 ? -28.082 -19.185 -19.341 1.00 22.98 316 SER A N 1
ATOM 2358 C CA . SER A 1 316 ? -26.832 -18.619 -18.828 1.00 22.98 316 SER A CA 1
ATOM 2359 C C . SER A 1 316 ? -25.666 -19.593 -19.011 1.00 22.98 316 SER A C 1
ATOM 2361 O O . SER A 1 316 ? -25.800 -20.780 -18.714 1.00 22.98 316 SER A O 1
ATOM 2363 N N . ILE A 1 317 ? -24.514 -19.082 -19.450 1.00 22.67 317 ILE A N 1
ATOM 2364 C CA . ILE A 1 317 ? -23.234 -19.801 -19.424 1.00 22.67 317 ILE A CA 1
ATOM 2365 C C . ILE A 1 317 ? -22.394 -19.180 -18.306 1.00 22.67 317 ILE A C 1
ATOM 2367 O O . ILE A 1 317 ? -21.503 -18.376 -18.550 1.00 22.67 317 ILE A O 1
ATOM 2371 N N . GLU A 1 318 ? -22.716 -19.533 -17.064 1.00 24.53 318 GLU A N 1
ATOM 2372 C CA . GLU A 1 318 ? -21.844 -19.246 -15.922 1.00 24.53 318 GLU A CA 1
ATOM 2373 C C . GLU A 1 318 ? -20.743 -20.314 -15.857 1.00 24.53 318 GLU A C 1
ATOM 2375 O O . GLU A 1 318 ? -21.008 -21.498 -16.088 1.00 24.53 318 GLU A O 1
ATOM 2380 N N . SER A 1 319 ? -19.508 -19.915 -15.536 1.00 24.72 319 SER A N 1
ATOM 2381 C CA . SER A 1 319 ? -18.431 -20.860 -15.228 1.00 24.72 319 SER A CA 1
ATOM 2382 C C . SER A 1 319 ? -17.970 -20.714 -13.783 1.00 24.72 319 SER A C 1
ATOM 2384 O O . SER A 1 319 ? -17.315 -19.730 -13.429 1.00 24.72 319 SER A O 1
ATOM 2386 N N . ASP A 1 320 ? -18.192 -21.754 -12.990 1.00 26.89 320 ASP A N 1
ATOM 2387 C CA . ASP A 1 320 ? -17.277 -22.073 -11.900 1.00 26.89 320 ASP A CA 1
ATOM 2388 C C . ASP A 1 320 ? -15.934 -22.548 -12.502 1.00 26.89 320 ASP A C 1
ATOM 2390 O O . ASP A 1 320 ? -15.894 -23.148 -13.576 1.00 26.89 320 ASP A O 1
ATOM 2394 N N . GLY A 1 321 ? -14.776 -22.326 -11.884 1.00 25.58 321 GLY A N 1
ATOM 2395 C CA . GLY A 1 321 ? -14.562 -21.899 -10.502 1.00 25.58 321 GLY A CA 1
ATOM 2396 C C . GLY A 1 321 ? -13.782 -22.979 -9.757 1.00 25.58 321 GLY A C 1
ATOM 2397 O O . GLY A 1 321 ? -14.355 -23.757 -8.996 1.00 25.58 321 GLY A O 1
ATOM 2398 N N . ASP A 1 322 ? -12.472 -23.051 -10.001 1.00 24.38 322 ASP A N 1
ATOM 2399 C CA . ASP A 1 322 ? -11.559 -23.904 -9.234 1.00 24.38 322 ASP A CA 1
ATOM 2400 C C . ASP A 1 322 ? -10.547 -23.010 -8.512 1.00 24.38 322 ASP A C 1
ATOM 2402 O O . ASP A 1 322 ? -10.066 -22.022 -9.066 1.00 24.38 322 ASP A O 1
ATOM 2406 N N . SER A 1 323 ? -10.284 -23.314 -7.243 1.00 27.47 323 SER A N 1
ATOM 2407 C CA . SER A 1 323 ? -9.500 -22.445 -6.368 1.00 27.47 323 SER A CA 1
ATOM 2408 C C . SER A 1 323 ? -8.940 -23.218 -5.176 1.00 27.47 323 SER A C 1
ATOM 2410 O O . SER A 1 323 ? -9.719 -23.742 -4.380 1.00 27.47 323 SER A O 1
ATOM 2412 N N . ASP A 1 324 ? -7.614 -23.209 -5.005 1.00 25.97 324 ASP A N 1
ATOM 2413 C CA . ASP A 1 324 ? -6.996 -22.807 -3.728 1.00 25.97 324 ASP A CA 1
ATOM 2414 C C . ASP A 1 324 ? -5.497 -22.480 -3.915 1.00 25.97 324 ASP A C 1
ATOM 2416 O O . ASP A 1 324 ? -4.607 -23.287 -3.642 1.00 25.97 324 ASP A O 1
ATOM 2420 N N . ALA A 1 325 ? -5.220 -21.281 -4.432 1.00 27.95 325 ALA A N 1
ATOM 2421 C CA . ALA A 1 325 ? -3.875 -20.708 -4.537 1.00 27.95 325 ALA A CA 1
ATOM 2422 C C . ALA A 1 325 ? -3.899 -19.209 -4.174 1.00 27.95 325 ALA A C 1
ATOM 2424 O O . ALA A 1 325 ? -3.393 -18.360 -4.904 1.00 27.95 325 ALA A O 1
ATOM 2425 N N . SER A 1 326 ? -4.536 -18.880 -3.041 1.00 33.22 326 SER A N 1
ATOM 2426 C CA . SER A 1 326 ? -4.800 -17.506 -2.571 1.00 33.22 326 SER A CA 1
ATOM 2427 C C . SER A 1 326 ? -5.515 -16.617 -3.605 1.00 33.22 326 SER A C 1
ATOM 2429 O O . SER A 1 326 ? -4.919 -15.702 -4.165 1.00 33.22 326 SER A O 1
ATOM 2431 N N . ALA A 1 327 ? -6.812 -16.884 -3.800 1.00 30.77 327 ALA A N 1
ATOM 2432 C CA . ALA A 1 327 ? -7.730 -16.126 -4.660 1.00 30.77 327 ALA A CA 1
ATOM 2433 C C . ALA A 1 327 ? -7.267 -15.992 -6.127 1.00 30.77 327 ALA A C 1
ATOM 2435 O O . ALA A 1 327 ? -6.824 -14.936 -6.583 1.00 30.77 327 ALA A O 1
ATOM 2436 N N . GLU A 1 328 ? -7.419 -17.073 -6.898 1.00 29.72 328 GLU A N 1
ATOM 2437 C CA . GLU A 1 328 ? -7.326 -16.985 -8.355 1.00 29.72 328 GLU A CA 1
ATOM 2438 C C . GLU A 1 328 ? -8.596 -16.330 -8.921 1.00 29.72 328 GLU A C 1
ATOM 2440 O O . GLU A 1 328 ? -9.672 -16.918 -8.902 1.00 29.72 328 GLU A O 1
ATOM 2445 N N . ASP A 1 329 ? -8.455 -15.101 -9.433 1.00 31.48 329 ASP A N 1
ATOM 2446 C CA . ASP A 1 329 ? -9.479 -14.374 -10.199 1.00 31.48 329 ASP A CA 1
ATOM 2447 C C . ASP A 1 329 ? -9.981 -15.213 -11.410 1.00 31.48 329 ASP A C 1
ATOM 2449 O O . ASP A 1 329 ? -9.448 -15.081 -12.523 1.00 31.48 329 ASP A O 1
ATOM 2453 N N . ALA A 1 330 ? -11.013 -16.038 -11.240 1.00 24.97 330 ALA A N 1
ATOM 2454 C CA . ALA A 1 330 ? -11.738 -16.693 -12.331 1.00 24.97 330 ALA A CA 1
ATOM 2455 C C . ALA A 1 330 ? -13.049 -15.943 -12.621 1.00 24.97 330 ALA A C 1
ATOM 2457 O O . ALA A 1 330 ? -13.813 -15.650 -11.707 1.00 24.97 330 ALA A O 1
ATOM 2458 N N . VAL A 1 331 ? -13.292 -15.617 -13.893 1.00 33.22 331 VAL A N 1
ATOM 2459 C CA . VAL A 1 331 ? -14.531 -14.993 -14.389 1.00 33.22 331 VAL A CA 1
ATOM 2460 C C . VAL A 1 331 ? -14.775 -15.508 -15.808 1.00 33.22 331 VAL A C 1
ATOM 2462 O O . VAL A 1 331 ? -13.884 -15.379 -16.650 1.00 33.22 331 VAL A O 1
ATOM 2465 N N . MET A 1 332 ? -15.972 -16.028 -16.076 1.00 26.69 332 MET A N 1
ATOM 2466 C CA . MET A 1 332 ? -16.591 -15.955 -17.405 1.00 26.69 332 MET A CA 1
ATOM 2467 C C . MET A 1 332 ? -17.804 -15.030 -17.353 1.00 26.69 332 MET A C 1
ATOM 2469 O O . MET A 1 332 ? -18.270 -14.641 -16.282 1.00 26.69 332 MET A O 1
ATOM 2473 N N . ASP A 1 333 ? -18.241 -14.626 -18.537 1.00 31.47 333 ASP A N 1
ATOM 2474 C CA . ASP A 1 333 ? -19.105 -13.481 -18.758 1.00 31.47 333 ASP A CA 1
ATOM 2475 C C . ASP A 1 333 ? -20.534 -13.651 -18.225 1.00 31.47 333 ASP A C 1
ATOM 2477 O O . ASP A 1 333 ? -21.223 -14.631 -18.504 1.00 31.47 333 ASP A O 1
ATOM 2481 N N . THR A 1 334 ? -21.043 -12.582 -17.619 1.00 25.20 334 THR A N 1
ATOM 2482 C CA . THR A 1 334 ? -22.412 -12.138 -17.896 1.00 25.20 334 THR A CA 1
ATOM 2483 C C . THR A 1 334 ? -22.330 -10.773 -18.566 1.00 25.20 334 THR A C 1
ATOM 2485 O O . THR A 1 334 ? -21.675 -9.866 -18.046 1.00 25.20 334 THR A O 1
ATOM 2488 N N . GLU A 1 335 ? -22.964 -10.627 -19.728 1.00 33.41 335 GLU A N 1
ATOM 2489 C CA . GLU A 1 335 ? -23.011 -9.360 -20.458 1.00 33.41 335 GLU A CA 1
ATOM 2490 C C . GLU A 1 335 ? -23.855 -8.333 -19.691 1.00 33.41 335 GLU A C 1
ATOM 2492 O O . GLU A 1 335 ? -25.058 -8.527 -19.535 1.00 33.41 335 GLU A O 1
ATOM 2497 N N . ASP A 1 336 ? -23.262 -7.206 -19.288 1.00 24.28 336 ASP A N 1
ATOM 2498 C CA . ASP A 1 336 ? -24.045 -6.007 -18.970 1.00 24.28 336 ASP A CA 1
ATOM 2499 C C . ASP A 1 336 ? -23.363 -4.743 -19.515 1.00 24.28 336 ASP A C 1
ATOM 2501 O O . ASP A 1 336 ? -22.510 -4.097 -18.899 1.00 24.28 336 ASP A O 1
ATOM 2505 N N . SER A 1 337 ? -23.686 -4.436 -20.771 1.00 28.88 337 SER A N 1
ATOM 2506 C CA . SER A 1 337 ? -23.083 -3.356 -21.545 1.00 28.88 337 SER A CA 1
ATOM 2507 C C . SER A 1 337 ? -23.749 -2.005 -21.253 1.00 28.88 337 SER A C 1
ATOM 2509 O O . SER A 1 337 ? -24.540 -1.509 -22.059 1.00 28.88 337 SER A O 1
ATOM 2511 N N . VAL A 1 338 ? -23.393 -1.369 -20.134 1.00 26.47 338 VAL A N 1
ATOM 2512 C CA . VAL A 1 338 ? -23.746 0.037 -19.855 1.00 26.47 338 VAL A CA 1
ATOM 2513 C C . VAL A 1 338 ? -22.491 0.908 -19.934 1.00 26.47 338 VAL A C 1
ATOM 2515 O O . VAL A 1 338 ? -21.554 0.776 -19.150 1.00 26.47 338 VAL A O 1
ATOM 2518 N N . ALA A 1 339 ? -22.445 1.783 -20.939 1.00 30.39 339 ALA A N 1
ATOM 2519 C CA . ALA A 1 339 ? -21.205 2.414 -21.374 1.00 30.39 339 ALA A CA 1
ATOM 2520 C C . ALA A 1 339 ? -20.775 3.617 -20.514 1.00 30.39 339 ALA A C 1
ATOM 2522 O O . ALA A 1 339 ? -21.283 4.725 -20.679 1.00 30.39 339 ALA A O 1
ATOM 2523 N N . TRP A 1 340 ? -19.712 3.428 -19.729 1.00 25.12 340 TRP A N 1
ATOM 2524 C CA . TRP A 1 340 ? -18.721 4.476 -19.470 1.00 25.12 340 TRP A CA 1
ATOM 2525 C C . TRP A 1 340 ? -17.404 4.055 -20.126 1.00 25.12 340 TRP A C 1
ATOM 2527 O O . TRP A 1 340 ? -16.945 2.927 -19.960 1.00 25.12 340 TRP A O 1
ATOM 2537 N N . GLY A 1 341 ? -16.874 4.923 -20.989 1.00 23.38 341 GLY A N 1
ATOM 2538 C CA . GLY A 1 341 ? -16.000 4.501 -22.086 1.00 23.38 341 GLY A CA 1
ATOM 2539 C C . GLY A 1 341 ? -14.682 3.851 -21.662 1.00 23.38 341 GLY A C 1
ATOM 2540 O O . GLY A 1 341 ? -13.973 4.355 -20.791 1.00 23.38 341 GLY A O 1
ATOM 2541 N N . VAL A 1 342 ? -14.298 2.790 -22.379 1.00 31.72 342 VAL A N 1
ATOM 2542 C CA . VAL A 1 342 ? -12.930 2.251 -22.371 1.00 31.72 342 VAL A CA 1
ATOM 2543 C C . VAL A 1 342 ? -12.008 3.272 -23.048 1.00 31.72 342 VAL A C 1
ATOM 2545 O O . VAL A 1 342 ? -11.723 3.183 -24.241 1.00 31.72 342 VAL A O 1
ATOM 2548 N N . SER A 1 343 ? -11.562 4.281 -22.294 1.00 27.91 343 SER A N 1
ATOM 2549 C CA . SER A 1 343 ? -10.498 5.193 -22.723 1.00 27.91 343 SER A CA 1
ATOM 2550 C C . SER A 1 343 ? -9.231 4.363 -22.930 1.00 27.91 343 SER A C 1
ATOM 2552 O O . SER A 1 343 ? -8.694 3.819 -21.962 1.00 27.91 343 SER A O 1
ATOM 2554 N N . GLY A 1 344 ? -8.841 4.181 -24.190 1.00 32.03 344 GLY A N 1
ATOM 2555 C CA . GLY A 1 344 ? -7.965 3.086 -24.595 1.00 32.03 344 GLY A CA 1
ATOM 2556 C C . GLY A 1 344 ? -6.545 3.134 -24.031 1.00 32.03 344 GLY A C 1
ATOM 2557 O O . GLY A 1 344 ? -6.070 4.149 -23.524 1.00 32.03 344 GLY A O 1
ATOM 2558 N N . VAL A 1 345 ? -5.837 2.018 -24.216 1.00 37.75 345 VAL A N 1
ATOM 2559 C CA . VAL A 1 345 ? -4.374 2.050 -24.303 1.00 37.75 345 VAL A CA 1
ATOM 2560 C C . VAL A 1 345 ? -4.023 2.982 -25.464 1.00 37.75 345 VAL A C 1
ATOM 2562 O O . VAL A 1 345 ? -4.472 2.758 -26.589 1.00 37.75 345 VAL A O 1
ATOM 2565 N N . GLU A 1 346 ? -3.237 4.025 -25.207 1.00 48.28 346 GLU A N 1
ATOM 2566 C CA . GLU A 1 346 ? -2.702 4.900 -26.253 1.00 48.28 346 GLU A CA 1
ATOM 2567 C C . GLU A 1 346 ? -1.566 4.172 -26.991 1.00 48.28 346 GLU A C 1
ATOM 2569 O O . GLU A 1 346 ? -0.389 4.471 -26.833 1.00 48.28 346 GLU A O 1
ATOM 2574 N N . ASP A 1 347 ? -1.935 3.189 -27.819 1.00 47.88 347 ASP A N 1
ATOM 2575 C CA . ASP A 1 347 ? -1.021 2.366 -28.633 1.00 47.88 347 ASP A CA 1
ATOM 2576 C C . ASP A 1 347 ? -0.208 3.177 -29.672 1.00 47.88 347 ASP A C 1
ATOM 2578 O O . ASP A 1 347 ? 0.680 2.638 -30.333 1.00 47.88 347 ASP A O 1
ATOM 2582 N N . ASN A 1 348 ? -0.481 4.479 -29.805 1.00 52.78 348 ASN A N 1
ATOM 2583 C CA . ASN A 1 348 ? 0.233 5.406 -30.676 1.00 52.78 348 ASN A CA 1
ATOM 2584 C C . ASN A 1 348 ? 1.317 6.170 -29.901 1.00 52.78 348 ASN A C 1
ATOM 2586 O O . ASN A 1 348 ? 1.062 7.232 -29.336 1.00 52.78 348 ASN A O 1
ATOM 2590 N N . CYS A 1 349 ? 2.556 5.679 -29.956 1.00 60.88 349 CYS A N 1
ATOM 2591 C CA . CYS A 1 349 ? 3.732 6.504 -29.674 1.00 60.88 349 CYS A CA 1
ATOM 2592 C C . CYS A 1 349 ? 3.800 7.666 -30.687 1.00 60.88 349 CYS A C 1
ATOM 2594 O O . CYS A 1 349 ? 3.878 7.386 -31.889 1.00 60.88 349 CYS A O 1
ATOM 2596 N N . PRO A 1 350 ? 3.815 8.946 -30.266 1.00 66.75 350 PRO A N 1
ATOM 2597 C CA . PRO A 1 350 ? 3.978 10.048 -31.205 1.00 66.75 350 PRO A CA 1
ATOM 2598 C C . PRO A 1 350 ? 5.389 10.039 -31.834 1.00 66.75 350 PRO A C 1
ATOM 2600 O O . PRO A 1 350 ? 6.369 9.719 -31.151 1.00 66.75 350 PRO A O 1
ATOM 2603 N N . PRO A 1 351 ? 5.531 10.375 -33.132 1.00 62.62 351 PRO A N 1
ATOM 2604 C CA . PRO A 1 351 ? 6.838 10.597 -33.750 1.00 62.62 351 PRO A CA 1
ATOM 2605 C C . PRO A 1 351 ? 7.581 11.751 -33.063 1.00 62.62 351 PRO A C 1
ATOM 2607 O O . PRO A 1 351 ? 6.972 12.772 -32.756 1.00 62.62 351 PRO A O 1
ATOM 2610 N N . GLY A 1 352 ? 8.888 11.598 -32.834 1.00 68.94 352 GLY A N 1
ATOM 2611 C CA . GLY A 1 352 ? 9.701 12.583 -32.104 1.00 68.94 352 GLY A CA 1
ATOM 2612 C C . GLY A 1 352 ? 9.638 12.474 -30.573 1.00 68.94 352 GLY A C 1
ATOM 2613 O O . GLY A 1 352 ? 10.221 13.303 -29.881 1.00 68.94 352 GLY A O 1
ATOM 2614 N N . ALA A 1 353 ? 8.972 11.457 -30.010 1.00 76.94 353 ALA A N 1
ATOM 2615 C CA . ALA A 1 353 ? 8.944 11.259 -28.562 1.00 76.94 353 ALA A CA 1
ATOM 2616 C C . ALA A 1 353 ? 10.350 11.031 -27.964 1.00 76.94 353 ALA A C 1
ATOM 2618 O O . ALA A 1 353 ? 11.125 10.192 -28.434 1.00 76.94 353 ALA A O 1
ATOM 2619 N N . HIS A 1 354 ? 10.662 11.753 -26.886 1.00 88.56 354 HIS A N 1
ATOM 2620 C CA . HIS A 1 354 ? 11.926 11.682 -26.146 1.00 88.56 354 HIS A CA 1
ATOM 2621 C C . HIS A 1 354 ? 11.773 11.031 -24.760 1.00 88.56 354 HIS A C 1
ATOM 2623 O O . HIS A 1 354 ? 12.738 10.442 -24.265 1.00 88.56 354 HIS A O 1
ATOM 2629 N N . LEU A 1 355 ? 10.574 11.058 -24.169 1.00 91.75 355 LEU A N 1
ATOM 2630 C CA . LEU A 1 355 ? 10.238 10.323 -22.949 1.00 91.75 355 LEU A CA 1
ATOM 2631 C C . LEU A 1 355 ? 9.371 9.096 -23.271 1.00 91.75 355 LEU A C 1
ATOM 2633 O O . LEU A 1 355 ? 8.353 9.202 -23.953 1.00 91.75 355 LEU A O 1
ATOM 2637 N N . LEU A 1 356 ? 9.753 7.942 -22.727 1.00 94.38 356 LEU A N 1
ATOM 2638 C CA . LEU A 1 356 ? 8.953 6.720 -22.712 1.00 94.38 356 LEU A CA 1
ATOM 2639 C C . LEU A 1 356 ? 8.505 6.421 -21.277 1.00 94.38 356 LEU A C 1
ATOM 2641 O O . LEU A 1 356 ? 9.334 6.127 -20.420 1.00 94.38 356 LEU A O 1
ATOM 2645 N N . ILE A 1 357 ? 7.201 6.459 -21.022 1.00 95.56 357 ILE A N 1
ATOM 2646 C CA . ILE A 1 357 ? 6.590 6.024 -19.762 1.00 95.56 357 ILE A CA 1
ATOM 2647 C C . ILE A 1 357 ? 6.038 4.605 -19.945 1.00 95.56 357 ILE A C 1
ATOM 2649 O O . ILE A 1 357 ? 5.278 4.356 -20.882 1.00 95.56 357 ILE A O 1
ATOM 2653 N N . ILE A 1 358 ? 6.381 3.682 -19.043 1.00 97.31 358 ILE A N 1
ATOM 2654 C CA . ILE A 1 358 ? 5.838 2.316 -19.011 1.00 97.31 358 ILE A CA 1
ATOM 2655 C C . ILE A 1 358 ? 5.213 2.042 -17.640 1.00 97.31 358 ILE A C 1
ATOM 2657 O O . ILE A 1 358 ? 5.921 1.951 -16.638 1.00 97.31 358 ILE A O 1
ATOM 2661 N N . GLU A 1 359 ? 3.893 1.854 -17.596 1.00 97.31 359 GLU A N 1
ATOM 2662 C CA . GLU A 1 359 ? 3.155 1.563 -16.361 1.00 97.31 359 GLU A CA 1
ATOM 2663 C C . GLU A 1 359 ? 2.376 0.232 -16.451 1.00 97.31 359 GLU A C 1
ATOM 2665 O O . GLU A 1 359 ? 1.255 0.193 -16.973 1.00 97.31 359 GLU A O 1
ATOM 2670 N N . PRO A 1 360 ? 2.934 -0.880 -15.929 1.00 96.56 360 PRO A N 1
ATOM 2671 C CA . PRO A 1 360 ? 2.245 -2.168 -15.836 1.00 96.56 360 PRO A CA 1
ATOM 2672 C C . PRO A 1 360 ? 0.956 -2.180 -14.999 1.00 96.56 360 PRO A C 1
ATOM 2674 O O . PRO A 1 360 ? 0.181 -3.129 -15.124 1.00 96.56 360 PRO A O 1
ATOM 2677 N N . PHE A 1 361 ? 0.738 -1.199 -14.120 1.00 95.38 361 PHE A N 1
ATOM 2678 C CA . PHE A 1 361 ? -0.387 -1.165 -13.184 1.00 95.38 361 PHE A CA 1
ATOM 2679 C C . PHE A 1 361 ? -1.060 0.218 -13.159 1.00 95.38 361 PHE A C 1
ATOM 2681 O O . PHE A 1 361 ? -0.990 0.969 -12.191 1.00 95.38 361 PHE A O 1
ATOM 2688 N N . TYR A 1 362 ? -1.731 0.585 -14.251 1.00 95.19 362 TYR A N 1
ATOM 2689 C CA . TYR A 1 362 ? -2.287 1.927 -14.435 1.00 95.19 362 TYR A CA 1
ATOM 2690 C C . TYR A 1 362 ? -3.624 2.127 -13.698 1.00 95.19 362 TYR A C 1
ATOM 2692 O O . TYR A 1 362 ? -4.708 2.018 -14.274 1.00 95.19 362 TYR A O 1
ATOM 2700 N N . GLY A 1 363 ? -3.538 2.423 -12.400 1.00 91.75 363 GLY A N 1
ATOM 2701 C CA . GLY A 1 363 ? -4.668 2.742 -11.520 1.00 91.75 363 GLY A CA 1
ATOM 2702 C C . GLY A 1 363 ? -4.209 3.381 -10.210 1.00 91.75 363 GLY A C 1
ATOM 2703 O O . GLY A 1 363 ? -3.009 3.508 -9.975 1.00 91.75 363 GLY A O 1
ATOM 2704 N N . GLY A 1 364 ? -5.152 3.824 -9.373 1.00 89.50 364 GLY A N 1
ATOM 2705 C CA . GLY A 1 364 ? -4.862 4.430 -8.066 1.00 89.50 364 GLY A CA 1
ATOM 2706 C C . GLY A 1 364 ? -3.743 5.483 -8.103 1.00 89.50 364 GLY A C 1
ATOM 2707 O O . GLY A 1 364 ? -3.743 6.388 -8.942 1.00 89.50 364 GLY A O 1
ATOM 2708 N N . SER A 1 365 ? -2.760 5.330 -7.212 1.00 92.00 365 SER A N 1
ATOM 2709 C CA . SER A 1 365 ? -1.587 6.206 -7.109 1.00 92.00 365 SER A CA 1
ATOM 2710 C C . SER A 1 365 ? -0.704 6.201 -8.365 1.00 92.00 365 SER A C 1
ATOM 2712 O O . SER A 1 365 ? -0.234 7.261 -8.770 1.00 92.00 365 SER A O 1
ATOM 2714 N N . HIS A 1 366 ? -0.520 5.056 -9.026 1.00 95.25 366 HIS A N 1
ATOM 2715 C CA . HIS A 1 366 ? 0.250 4.955 -10.272 1.00 95.25 366 HIS A CA 1
ATOM 2716 C C . HIS A 1 366 ? -0.368 5.834 -11.368 1.00 95.25 366 HIS A C 1
ATOM 2718 O O . HIS A 1 366 ? 0.289 6.718 -11.920 1.00 95.25 366 HIS A O 1
ATOM 2724 N N . LYS A 1 367 ? -1.677 5.673 -11.615 1.00 93.88 367 LYS A N 1
ATOM 2725 C CA . LYS A 1 367 ? -2.421 6.513 -12.567 1.00 93.88 367 LYS A CA 1
ATOM 2726 C C . LYS A 1 367 ? -2.339 7.995 -12.192 1.00 93.88 367 LYS A C 1
ATOM 2728 O O . LYS A 1 367 ? -2.078 8.812 -13.069 1.00 93.88 367 LYS A O 1
ATOM 2733 N N . GLN A 1 368 ? -2.502 8.332 -10.911 1.00 93.06 368 GLN A N 1
ATOM 2734 C CA . GLN A 1 368 ? -2.399 9.711 -10.424 1.00 93.06 368 GLN A CA 1
ATOM 2735 C C . GLN A 1 368 ? -1.022 10.336 -10.702 1.00 93.06 368 GLN A C 1
ATOM 2737 O O . GLN A 1 368 ? -0.972 11.474 -11.160 1.00 93.06 368 GLN A O 1
ATOM 2742 N N . LEU A 1 369 ? 0.086 9.615 -10.480 1.00 94.50 369 LEU A N 1
ATOM 2743 C CA . LEU A 1 369 ? 1.431 10.136 -10.753 1.00 94.50 369 LEU A CA 1
ATOM 2744 C C . LEU A 1 369 ? 1.668 10.353 -12.252 1.00 94.50 369 LEU A C 1
ATOM 2746 O O . LEU A 1 369 ? 2.134 11.419 -12.649 1.00 94.50 369 LEU A O 1
ATOM 2750 N N . ILE A 1 370 ? 1.304 9.379 -13.092 1.00 93.19 370 ILE A N 1
ATOM 2751 C CA . ILE A 1 370 ? 1.462 9.513 -14.546 1.00 93.19 370 ILE A CA 1
ATOM 2752 C C . ILE A 1 370 ? 0.568 10.635 -15.101 1.00 93.19 370 ILE A C 1
ATOM 2754 O O . ILE A 1 370 ? 1.001 11.373 -15.981 1.00 93.19 370 ILE A O 1
ATOM 2758 N N . GLN A 1 371 ? -0.643 10.828 -14.563 1.00 91.00 371 GLN A N 1
ATOM 2759 C CA . GLN A 1 371 ? -1.498 11.964 -14.927 1.00 91.00 371 GLN A CA 1
ATOM 2760 C C . GLN A 1 371 ? -0.945 13.307 -14.427 1.00 91.00 371 GLN A C 1
ATOM 2762 O O . GLN A 1 371 ? -1.044 14.288 -15.154 1.00 91.00 371 GLN A O 1
ATOM 2767 N N . ALA A 1 372 ? -0.326 13.369 -13.243 1.00 90.38 372 ALA A N 1
ATOM 2768 C CA . ALA A 1 372 ? 0.337 14.584 -12.765 1.00 90.38 372 ALA A CA 1
ATOM 2769 C C . ALA A 1 372 ? 1.482 15.002 -13.703 1.00 90.38 372 ALA A C 1
ATOM 2771 O O . ALA A 1 372 ? 1.532 16.149 -14.139 1.00 90.38 372 ALA A O 1
ATOM 2772 N N . ILE A 1 373 ? 2.340 14.043 -14.072 1.00 89.62 373 ILE A N 1
ATOM 2773 C CA . ILE A 1 373 ? 3.460 14.238 -15.002 1.00 89.62 373 ILE A CA 1
ATOM 2774 C C . ILE A 1 373 ? 2.963 14.650 -16.398 1.00 89.62 373 ILE A C 1
ATOM 2776 O O . ILE A 1 373 ? 3.479 15.610 -16.959 1.00 89.62 373 ILE A O 1
ATOM 2780 N N . ARG A 1 374 ? 1.951 13.960 -16.946 1.00 86.69 374 ARG A N 1
ATOM 2781 C CA . ARG A 1 374 ? 1.401 14.229 -18.288 1.00 86.69 374 ARG A CA 1
ATOM 2782 C C . ARG A 1 374 ? 0.697 15.584 -18.394 1.00 86.69 374 ARG A C 1
ATOM 2784 O O . ARG A 1 374 ? 0.809 16.250 -19.415 1.00 86.69 374 ARG A O 1
ATOM 2791 N N . ASN A 1 375 ? -0.070 15.969 -17.376 1.00 85.00 375 ASN A N 1
ATOM 2792 C CA . ASN A 1 375 ? -0.965 17.126 -17.464 1.00 85.00 375 ASN A CA 1
ATOM 2793 C C . ASN A 1 375 ? -0.262 18.472 -17.198 1.00 85.00 375 ASN A C 1
ATOM 2795 O O . ASN A 1 375 ? -0.898 19.515 -17.341 1.00 85.00 375 ASN A O 1
ATOM 2799 N N . ASP A 1 376 ? 1.010 18.479 -16.784 1.00 83.06 376 ASP A N 1
ATOM 2800 C CA . ASP A 1 376 ? 1.786 19.707 -16.586 1.00 83.06 376 ASP A CA 1
ATOM 2801 C C . ASP A 1 376 ? 2.695 19.970 -17.795 1.00 83.06 376 ASP A C 1
ATOM 2803 O O . ASP A 1 376 ? 3.850 19.549 -17.844 1.00 83.06 376 ASP A O 1
ATOM 2807 N N . GLU A 1 377 ? 2.168 20.721 -18.765 1.00 77.19 377 GLU A N 1
ATOM 2808 C CA . GLU A 1 377 ? 2.859 21.085 -20.015 1.00 77.19 377 GLU A CA 1
ATOM 2809 C C . GLU A 1 377 ? 4.160 21.883 -19.797 1.00 77.19 377 GLU A C 1
ATOM 2811 O O . GLU A 1 377 ? 4.944 22.051 -20.726 1.00 77.19 377 GLU A O 1
ATOM 2816 N N . SER A 1 378 ? 4.429 22.363 -18.572 1.00 75.44 378 SER A N 1
ATOM 2817 C CA . SER A 1 378 ? 5.713 22.992 -18.226 1.00 75.44 378 SER A CA 1
ATOM 2818 C C . SER A 1 378 ? 6.802 22.004 -17.788 1.00 75.44 378 SER A C 1
ATOM 2820 O O . SER A 1 378 ? 7.926 22.428 -17.522 1.00 75.44 378 SER A O 1
ATOM 2822 N N . LEU A 1 379 ? 6.486 20.706 -17.704 1.00 74.81 379 LEU A N 1
ATOM 2823 C CA . LEU A 1 379 ? 7.467 19.631 -17.539 1.00 74.81 379 LEU A CA 1
ATOM 2824 C C . LEU A 1 379 ? 7.850 18.989 -18.871 1.00 74.81 379 LEU A C 1
ATOM 2826 O O . LEU A 1 379 ? 9.021 18.692 -19.092 1.00 74.81 379 LEU A O 1
ATOM 2830 N N . ILE A 1 380 ? 6.854 18.715 -19.716 1.00 69.75 380 ILE A N 1
ATOM 2831 C CA . ILE A 1 380 ? 7.022 17.951 -20.950 1.00 69.75 380 ILE A CA 1
ATOM 2832 C C . ILE A 1 380 ? 6.014 18.448 -21.988 1.00 69.75 380 ILE A C 1
ATOM 2834 O O . ILE A 1 380 ? 4.822 18.546 -21.697 1.00 69.75 380 ILE A O 1
ATOM 2838 N N . GLU A 1 381 ? 6.456 18.696 -23.221 1.00 65.62 381 GLU A N 1
ATOM 2839 C CA . GLU A 1 381 ? 5.523 18.916 -24.328 1.00 65.62 381 GLU A CA 1
ATOM 2840 C C . GLU A 1 381 ? 4.774 17.608 -24.627 1.00 65.62 381 GLU A C 1
ATOM 2842 O O . GLU A 1 381 ? 5.405 16.560 -24.788 1.00 65.62 381 GLU A O 1
ATOM 2847 N N . ASN A 1 382 ? 3.441 17.650 -24.741 1.00 60.59 382 ASN A N 1
ATOM 2848 C CA . ASN A 1 382 ? 2.600 16.460 -24.959 1.00 60.59 382 ASN A CA 1
ATOM 2849 C C . ASN A 1 382 ? 3.003 15.632 -26.205 1.00 60.59 382 ASN A C 1
ATOM 2851 O O . ASN A 1 382 ? 2.851 14.414 -26.219 1.00 60.59 382 ASN A O 1
ATOM 2855 N N . SER A 1 383 ? 3.571 16.279 -27.226 1.00 60.44 383 SER A N 1
ATOM 2856 C CA . SER A 1 383 ? 4.177 15.676 -28.427 1.00 60.44 383 SER A CA 1
ATOM 2857 C C . SER A 1 383 ? 5.408 14.800 -28.148 1.00 60.44 383 SER A C 1
ATOM 2859 O O . SER A 1 383 ? 5.713 13.905 -28.931 1.00 60.44 383 SER A O 1
ATOM 2861 N N . SER A 1 384 ? 6.122 15.047 -27.047 1.00 74.31 384 SER A N 1
ATOM 2862 C CA . SER A 1 384 ? 7.427 14.446 -26.744 1.00 74.31 384 SER A CA 1
ATOM 2863 C C . SER A 1 384 ? 7.372 13.229 -25.802 1.00 74.31 384 SER A C 1
ATOM 2865 O O . SER A 1 384 ? 8.420 12.669 -25.471 1.00 74.31 384 SER A O 1
ATOM 2867 N N . THR A 1 385 ? 6.176 12.771 -25.405 1.00 86.06 385 THR A N 1
ATOM 2868 C CA . THR A 1 385 ? 5.984 11.604 -24.519 1.00 86.06 385 THR A CA 1
ATOM 2869 C C . THR A 1 385 ? 5.206 10.475 -25.194 1.00 86.06 385 THR A C 1
ATOM 2871 O O . THR A 1 385 ? 4.144 10.701 -25.763 1.00 86.06 385 THR A O 1
ATOM 2874 N N . ALA A 1 386 ? 5.675 9.235 -25.040 1.00 89.50 386 ALA A N 1
ATOM 2875 C CA . ALA A 1 386 ? 4.881 8.026 -25.263 1.00 89.50 386 ALA A CA 1
ATOM 2876 C C . ALA A 1 386 ? 4.536 7.365 -23.920 1.00 89.50 386 ALA A C 1
ATOM 2878 O O . ALA A 1 386 ? 5.413 7.227 -23.068 1.00 89.50 386 ALA A O 1
ATOM 2879 N N . ILE A 1 387 ? 3.285 6.932 -23.729 1.00 91.88 387 ILE A N 1
ATOM 2880 C CA . ILE A 1 387 ? 2.822 6.304 -22.480 1.00 91.88 387 ILE A CA 1
ATOM 2881 C C . ILE A 1 387 ? 2.210 4.936 -22.788 1.00 91.88 387 ILE A C 1
ATOM 2883 O O . ILE A 1 387 ? 1.118 4.843 -23.341 1.00 91.88 387 ILE A O 1
ATOM 2887 N N . LEU A 1 388 ? 2.896 3.865 -22.394 1.00 94.56 388 LEU A N 1
ATOM 2888 C CA . LEU A 1 388 ? 2.418 2.492 -22.548 1.00 94.56 388 LEU A CA 1
ATOM 2889 C C . LEU A 1 388 ? 1.920 1.963 -21.202 1.00 94.56 388 LEU A C 1
ATOM 2891 O O . LEU A 1 388 ? 2.645 1.980 -20.207 1.00 94.56 388 LEU A O 1
ATOM 2895 N N . THR A 1 389 ? 0.676 1.488 -21.162 1.00 95.75 389 THR A N 1
ATOM 2896 C CA . THR A 1 389 ? -0.008 1.123 -19.913 1.00 95.75 389 THR A CA 1
ATOM 2897 C C . THR A 1 389 ? -0.639 -0.265 -19.968 1.00 95.75 389 THR A C 1
ATOM 2899 O O . THR A 1 389 ? -0.925 -0.805 -21.039 1.00 95.75 389 THR A O 1
ATOM 2902 N N . LEU A 1 390 ? -0.875 -0.848 -18.791 1.00 94.94 390 LEU A N 1
ATOM 2903 C CA . LEU A 1 390 ? -1.738 -2.014 -18.602 1.00 94.94 390 LEU A CA 1
ATOM 2904 C C . LEU A 1 390 ? -2.741 -1.753 -17.460 1.00 94.94 390 LEU A C 1
ATOM 2906 O O . LEU A 1 390 ? -2.374 -1.115 -16.472 1.00 94.94 390 LEU A O 1
ATOM 2910 N N . PRO A 1 391 ? -3.994 -2.252 -17.539 1.00 93.94 391 PRO A N 1
ATOM 2911 C CA . PRO A 1 391 ? -5.001 -2.019 -16.502 1.00 93.94 391 PRO A CA 1
ATOM 2912 C C . PRO A 1 391 ? -4.592 -2.552 -15.125 1.00 93.94 391 PRO A C 1
ATOM 2914 O O . PRO A 1 391 ? -4.058 -3.666 -15.031 1.00 93.94 391 PRO A O 1
ATOM 2917 N N . SER A 1 392 ? -4.944 -1.809 -14.070 1.00 89.88 392 SER A N 1
ATOM 2918 C CA . SER A 1 392 ? -4.677 -2.088 -12.647 1.00 89.88 392 SER A CA 1
ATOM 2919 C C . SER A 1 392 ? -5.491 -3.245 -12.044 1.00 89.88 392 SER A C 1
ATOM 2921 O O . SER A 1 392 ? -6.051 -3.146 -10.956 1.00 89.88 392 SER A O 1
ATOM 2923 N N . LYS A 1 393 ? -5.565 -4.361 -12.765 1.00 88.00 393 LYS A N 1
ATOM 2924 C CA . LYS A 1 393 ? -6.075 -5.654 -12.298 1.00 88.00 393 LYS A CA 1
ATOM 2925 C C . LYS A 1 393 ? -4.967 -6.695 -12.461 1.00 88.00 393 LYS A C 1
ATOM 2927 O O . LYS A 1 393 ? -4.075 -6.507 -13.293 1.00 88.00 393 LYS A O 1
ATOM 2932 N N . LYS A 1 394 ? -5.039 -7.800 -11.709 1.00 88.00 394 LYS A N 1
ATOM 2933 C CA . LYS A 1 394 ? -4.117 -8.948 -11.829 1.00 88.00 394 LYS A CA 1
ATOM 2934 C C . LYS A 1 394 ? -2.636 -8.556 -11.634 1.00 88.00 394 LYS A C 1
ATOM 2936 O O . LYS A 1 394 ? -1.784 -8.967 -12.422 1.00 88.00 394 LYS A O 1
ATOM 2941 N N . TRP A 1 395 ? -2.310 -7.749 -10.613 1.00 88.75 395 TRP A N 1
ATOM 2942 C CA . TRP A 1 395 ? -0.952 -7.198 -10.406 1.00 88.75 395 TRP A CA 1
ATOM 2943 C C . TRP A 1 395 ? 0.144 -8.281 -10.387 1.00 88.75 395 TRP A C 1
ATOM 2945 O O . TRP A 1 395 ? 1.185 -8.112 -11.019 1.00 88.75 395 TRP A O 1
ATOM 2955 N N . HIS A 1 396 ? -0.157 -9.435 -9.780 1.00 89.69 396 HIS A N 1
ATOM 2956 C CA . HIS A 1 396 ? 0.645 -10.663 -9.781 1.00 89.69 396 HIS A CA 1
ATOM 2957 C C . HIS A 1 396 ? 1.142 -11.089 -11.175 1.00 89.69 396 HIS A C 1
ATOM 2959 O O . HIS A 1 396 ? 2.252 -11.593 -11.331 1.00 89.69 396 HIS A O 1
ATOM 2965 N N . TRP A 1 397 ? 0.323 -10.888 -12.210 1.00 91.44 397 TRP A N 1
ATOM 2966 C CA . TRP A 1 397 ? 0.676 -11.183 -13.597 1.00 91.44 397 TRP A CA 1
ATOM 2967 C C . TRP A 1 397 ? 1.449 -10.029 -14.235 1.00 91.44 397 TRP A C 1
ATOM 2969 O O . TRP A 1 397 ? 2.443 -10.270 -14.914 1.00 91.44 397 TRP A O 1
ATOM 2979 N N . ARG A 1 398 ? 1.073 -8.773 -13.951 1.00 94.25 398 ARG A N 1
ATOM 2980 C CA . ARG A 1 398 ? 1.815 -7.581 -14.408 1.00 94.25 398 ARG A CA 1
ATOM 2981 C C . ARG A 1 398 ? 3.290 -7.656 -13.998 1.00 94.25 398 ARG A C 1
ATOM 2983 O O . ARG A 1 398 ? 4.159 -7.519 -14.853 1.00 94.25 398 ARG A O 1
ATOM 2990 N N . ALA A 1 399 ? 3.558 -7.990 -12.736 1.00 93.12 399 ALA A N 1
ATOM 2991 C CA . ALA A 1 399 ? 4.906 -8.102 -12.179 1.00 93.12 399 ALA A CA 1
ATOM 2992 C C . ALA A 1 399 ? 5.765 -9.249 -12.756 1.00 93.12 399 ALA A C 1
ATOM 2994 O O . ALA A 1 399 ? 6.982 -9.243 -12.560 1.00 93.12 399 ALA A O 1
ATOM 2995 N N . ARG A 1 400 ? 5.161 -10.217 -13.470 1.00 93.06 400 ARG A N 1
ATOM 2996 C CA . ARG A 1 400 ? 5.861 -11.341 -14.125 1.00 93.06 400 ARG A CA 1
ATOM 2997 C C . ARG A 1 400 ? 5.904 -11.263 -15.652 1.00 93.06 400 ARG A C 1
ATOM 2999 O O . ARG A 1 400 ? 6.804 -11.840 -16.245 1.00 93.06 400 ARG A O 1
ATOM 3006 N N . THR A 1 401 ? 4.931 -10.621 -16.307 1.00 95.00 401 THR A N 1
ATOM 3007 C CA . THR A 1 401 ? 4.777 -10.699 -17.776 1.00 95.00 401 THR A CA 1
ATOM 3008 C C . THR A 1 401 ? 4.750 -9.349 -18.489 1.00 95.00 401 THR A C 1
ATOM 3010 O O . THR A 1 401 ? 4.720 -9.321 -19.720 1.00 95.00 401 THR A O 1
ATOM 3013 N N . ALA A 1 402 ? 4.775 -8.216 -17.776 1.00 96.44 402 ALA A N 1
ATOM 3014 C CA . ALA A 1 402 ? 4.712 -6.902 -18.419 1.00 96.44 402 ALA A CA 1
ATOM 3015 C C . ALA A 1 402 ? 5.911 -6.621 -19.340 1.00 96.44 402 ALA A C 1
ATOM 3017 O O . ALA A 1 402 ? 5.717 -6.047 -20.407 1.00 96.44 402 ALA A O 1
ATOM 3018 N N . ALA A 1 403 ? 7.122 -7.079 -19.001 1.00 97.12 403 ALA A N 1
ATOM 3019 C CA . ALA A 1 403 ? 8.283 -6.966 -19.890 1.00 97.12 403 ALA A CA 1
ATOM 3020 C C . ALA A 1 403 ? 8.054 -7.698 -21.231 1.00 97.12 403 ALA A C 1
ATOM 3022 O O . ALA A 1 403 ? 8.337 -7.148 -22.298 1.00 97.12 403 ALA A O 1
ATOM 3023 N N . LEU A 1 404 ? 7.448 -8.893 -21.182 1.00 96.00 404 LEU A N 1
ATOM 3024 C CA . LEU A 1 404 ? 7.092 -9.689 -22.361 1.00 96.00 404 LEU A CA 1
ATOM 3025 C C . LEU A 1 404 ? 5.973 -9.044 -23.208 1.00 96.00 404 LEU A C 1
ATOM 3027 O O . LEU A 1 404 ? 5.925 -9.247 -24.417 1.00 96.00 404 LEU A O 1
ATOM 3031 N N . TYR A 1 405 ? 5.096 -8.237 -22.607 1.00 96.06 405 TYR A N 1
ATOM 3032 C CA . TYR A 1 405 ? 4.115 -7.436 -23.348 1.00 96.06 405 TYR A CA 1
ATOM 3033 C C . TYR A 1 405 ? 4.757 -6.184 -23.970 1.00 96.06 405 TYR A C 1
ATOM 3035 O O . TYR A 1 405 ? 4.616 -5.919 -25.166 1.00 96.06 405 TYR A O 1
ATOM 3043 N N . PHE A 1 406 ? 5.509 -5.415 -23.179 1.00 96.31 406 PHE A N 1
ATOM 3044 C CA . PHE A 1 406 ? 6.019 -4.116 -23.611 1.00 96.31 406 PHE A CA 1
ATOM 3045 C C . PHE A 1 406 ? 7.175 -4.202 -24.620 1.00 96.31 406 PHE A C 1
ATOM 3047 O O . PHE A 1 406 ? 7.268 -3.305 -25.457 1.00 96.31 406 PHE A O 1
ATOM 3054 N N . TYR A 1 407 ? 7.985 -5.274 -24.666 1.00 95.06 407 TYR A N 1
ATOM 3055 C CA . TYR A 1 407 ? 9.024 -5.393 -25.712 1.00 95.06 407 TYR A CA 1
ATOM 3056 C C . TYR A 1 407 ? 8.442 -5.412 -27.140 1.00 95.06 407 TYR A C 1
ATOM 3058 O O . TYR A 1 407 ? 9.129 -4.997 -28.076 1.00 95.06 407 TYR A O 1
ATOM 3066 N N . GLN A 1 408 ? 7.189 -5.865 -27.300 1.00 94.31 408 GLN A N 1
ATOM 3067 C CA . GLN A 1 408 ? 6.456 -5.870 -28.572 1.00 94.31 408 GLN A CA 1
ATOM 3068 C C . GLN A 1 408 ? 5.793 -4.522 -28.879 1.00 94.31 408 GLN A C 1
ATOM 3070 O O . GLN A 1 408 ? 5.675 -4.155 -30.046 1.00 94.31 408 GLN A O 1
ATOM 3075 N N . LYS A 1 409 ? 5.343 -3.804 -27.840 1.00 94.38 409 LYS A N 1
ATOM 3076 C CA . LYS A 1 409 ? 4.573 -2.554 -27.951 1.00 94.38 409 LYS A CA 1
ATOM 3077 C C . LYS A 1 409 ? 5.436 -1.296 -28.061 1.00 94.38 409 LYS A C 1
ATOM 3079 O O . LYS A 1 409 ? 5.029 -0.349 -28.723 1.00 94.38 409 LYS A O 1
ATOM 3084 N N . VAL A 1 410 ? 6.626 -1.274 -27.458 1.00 92.69 410 VAL A N 1
ATOM 3085 C CA . VAL A 1 410 ? 7.591 -0.183 -27.672 1.00 92.69 410 VAL A CA 1
ATOM 3086 C C . VAL A 1 410 ? 8.045 -0.212 -29.145 1.00 92.69 410 VAL A C 1
ATOM 3088 O O . VAL A 1 410 ? 8.503 -1.265 -29.597 1.00 92.69 410 VAL A O 1
ATOM 3091 N N . PRO A 1 411 ? 7.980 0.893 -29.914 1.00 89.81 411 PRO A N 1
ATOM 3092 C CA . PRO A 1 411 ? 8.432 0.911 -31.310 1.00 89.81 411 PRO A CA 1
ATOM 3093 C C . PRO A 1 411 ? 9.890 0.457 -31.466 1.00 89.81 411 PRO A C 1
ATOM 3095 O O . PRO A 1 411 ? 10.719 0.767 -30.618 1.00 89.81 411 PRO A O 1
ATOM 3098 N N . LYS A 1 412 ? 10.232 -0.253 -32.551 1.00 87.88 412 LYS A N 1
ATOM 3099 C CA . LYS A 1 412 ? 11.621 -0.684 -32.861 1.00 87.88 412 LYS A CA 1
ATOM 3100 C C . LYS A 1 412 ? 12.531 0.442 -33.374 1.00 87.88 412 LYS A C 1
ATOM 3102 O O . LYS A 1 412 ? 13.716 0.234 -33.614 1.00 87.88 412 LYS A O 1
ATOM 3107 N N . THR A 1 413 ? 11.964 1.613 -33.623 1.00 88.94 413 THR A N 1
ATOM 3108 C CA . THR A 1 413 ? 12.672 2.813 -34.062 1.00 88.94 413 THR A CA 1
ATOM 3109 C C . THR A 1 413 ? 12.032 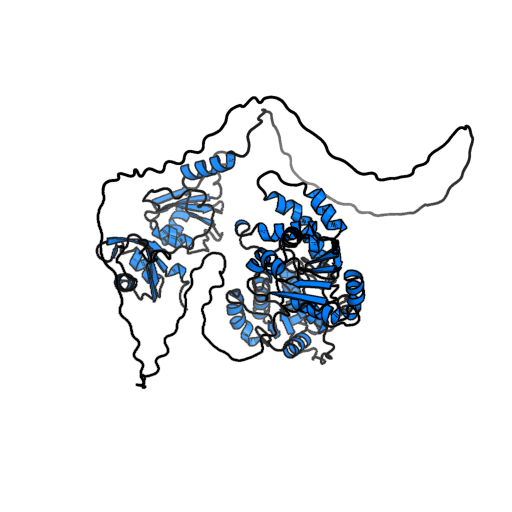3.967 -33.316 1.00 88.94 413 THR A C 1
ATOM 3111 O O . THR A 1 413 ? 10.818 4.146 -33.392 1.00 88.94 413 THR A O 1
ATOM 3114 N N . HIS A 1 414 ? 12.829 4.677 -32.527 1.00 91.06 414 HIS A N 1
ATOM 3115 C CA . HIS A 1 414 ? 12.357 5.681 -31.584 1.00 91.06 414 HIS A CA 1
ATOM 3116 C C . HIS A 1 414 ? 13.431 6.734 -31.328 1.00 91.06 414 HIS A C 1
ATOM 3118 O O . HIS A 1 414 ? 14.625 6.474 -31.484 1.00 91.06 414 HIS A O 1
ATOM 3124 N N . GLU A 1 415 ? 13.018 7.896 -30.831 1.00 90.81 415 GLU A N 1
ATOM 3125 C CA . GLU A 1 415 ? 13.935 8.980 -30.469 1.00 90.81 415 GLU A CA 1
ATOM 3126 C C . GLU A 1 415 ? 14.111 9.139 -28.953 1.00 90.81 415 GLU A C 1
ATOM 3128 O O . GLU A 1 415 ? 14.849 10.027 -28.519 1.00 90.81 415 GLU A O 1
ATOM 3133 N N . PHE A 1 416 ? 13.523 8.228 -28.164 1.00 93.62 416 PHE A N 1
ATOM 3134 C CA . PHE A 1 416 ? 13.592 8.199 -26.704 1.00 93.62 416 PHE A CA 1
ATOM 3135 C C . PHE A 1 416 ? 15.014 8.400 -26.164 1.00 93.62 416 PHE A C 1
ATOM 3137 O O . PHE A 1 416 ? 15.980 7.811 -26.658 1.00 93.62 416 PHE A O 1
ATOM 3144 N N . LYS A 1 417 ? 15.116 9.222 -25.118 1.00 93.25 417 LYS A N 1
ATOM 3145 C CA . LYS A 1 417 ? 16.322 9.483 -24.317 1.00 93.25 417 LYS A CA 1
ATOM 3146 C C . LYS A 1 417 ? 16.137 9.046 -22.865 1.00 93.25 417 LYS A C 1
ATOM 3148 O O . LYS A 1 417 ? 17.109 8.684 -22.210 1.00 93.25 417 LYS A O 1
ATOM 3153 N N . VAL A 1 418 ? 14.896 9.045 -22.378 1.00 95.00 418 VAL A N 1
ATOM 3154 C CA . VAL A 1 418 ? 14.535 8.718 -20.995 1.00 95.00 418 VAL A CA 1
ATOM 3155 C C . VAL A 1 418 ? 13.443 7.650 -20.986 1.00 95.00 418 VAL A C 1
ATOM 3157 O O . VAL A 1 418 ? 12.488 7.730 -21.758 1.00 95.00 418 VAL A O 1
ATOM 3160 N N . LEU A 1 419 ? 13.584 6.660 -20.104 1.00 97.12 419 LEU A N 1
ATOM 3161 C CA . LEU A 1 419 ? 12.576 5.642 -19.814 1.00 97.12 419 LEU A CA 1
ATOM 3162 C C . LEU A 1 419 ? 12.172 5.773 -18.345 1.00 97.12 419 LEU A C 1
ATOM 3164 O O . LEU A 1 419 ? 12.999 5.553 -17.466 1.00 97.12 419 LEU A O 1
ATOM 3168 N N . PHE A 1 420 ? 10.911 6.098 -18.077 1.00 97.50 420 PHE A N 1
ATOM 3169 C CA . PHE A 1 420 ? 10.324 6.112 -16.737 1.00 97.50 420 PHE A CA 1
ATOM 3170 C C . PHE A 1 420 ? 9.400 4.902 -16.562 1.00 97.50 420 PHE A C 1
ATOM 3172 O O . PHE A 1 420 ? 8.517 4.671 -17.387 1.00 97.50 420 PHE A O 1
ATOM 3179 N N . ALA A 1 421 ? 9.575 4.134 -15.489 1.00 98.06 421 ALA A N 1
ATOM 3180 C CA . ALA A 1 421 ? 8.720 2.992 -15.175 1.00 98.06 421 ALA A CA 1
ATOM 3181 C C . ALA A 1 421 ? 8.477 2.847 -13.669 1.00 98.06 421 ALA A C 1
ATOM 3183 O O . ALA A 1 421 ? 9.282 3.295 -12.851 1.00 98.06 421 ALA A O 1
ATOM 3184 N N . SER A 1 422 ? 7.384 2.183 -13.293 1.00 97.75 422 SER A N 1
ATOM 3185 C CA . SER A 1 422 ? 7.139 1.790 -11.902 1.00 97.75 422 SER A CA 1
ATOM 3186 C C . SER A 1 422 ? 7.921 0.526 -11.523 1.00 97.75 422 SER A C 1
ATOM 3188 O O . SER A 1 422 ? 8.255 -0.301 -12.376 1.00 97.75 422 SER A O 1
ATOM 3190 N N . SER A 1 423 ? 8.167 0.327 -10.225 1.00 96.69 423 SER A N 1
ATOM 3191 C CA . SER A 1 423 ? 8.803 -0.877 -9.661 1.00 96.69 423 SER A CA 1
ATOM 3192 C C . SER A 1 423 ? 7.995 -2.176 -9.848 1.00 96.69 423 SER A C 1
ATOM 3194 O O . SER A 1 423 ? 8.447 -3.243 -9.431 1.00 96.69 423 SER A O 1
ATOM 3196 N N . THR A 1 424 ? 6.824 -2.109 -10.490 1.00 95.88 424 THR A N 1
ATOM 3197 C CA . THR A 1 424 ? 6.042 -3.262 -10.963 1.00 95.88 424 THR A CA 1
ATOM 3198 C C . THR A 1 424 ? 6.600 -3.839 -12.271 1.00 95.88 424 THR A C 1
ATOM 3200 O O . THR A 1 424 ? 6.334 -4.995 -12.593 1.00 95.88 424 THR A O 1
ATOM 3203 N N . LEU A 1 425 ? 7.369 -3.071 -13.051 1.00 97.44 425 LEU A N 1
ATOM 3204 C CA . LEU A 1 425 ? 8.014 -3.565 -14.270 1.00 97.44 425 LEU A CA 1
ATOM 3205 C C . LEU A 1 425 ? 9.293 -4.332 -13.917 1.00 97.44 425 LEU A C 1
ATOM 3207 O O . LEU A 1 425 ? 10.173 -3.775 -13.263 1.00 97.44 425 LEU A O 1
ATOM 3211 N N . ASN A 1 426 ? 9.463 -5.556 -14.438 1.00 97.25 426 ASN A N 1
ATOM 3212 C CA . ASN A 1 426 ? 10.798 -6.153 -14.507 1.00 97.25 426 ASN A CA 1
ATOM 3213 C C . ASN A 1 426 ? 11.613 -5.453 -15.608 1.00 97.25 426 ASN A C 1
ATOM 3215 O O . ASN A 1 426 ? 11.619 -5.852 -16.775 1.00 97.25 426 ASN A O 1
ATOM 3219 N N . LEU A 1 427 ? 12.276 -4.363 -15.228 1.00 98.00 427 LEU A N 1
ATOM 3220 C CA . LEU A 1 427 ? 13.080 -3.544 -16.126 1.00 98.00 427 LEU A CA 1
ATOM 3221 C C . LEU A 1 427 ? 14.262 -4.343 -16.692 1.00 98.00 427 LEU A C 1
ATOM 3223 O O . LEU A 1 427 ? 14.611 -4.168 -17.856 1.00 98.00 427 LEU A O 1
ATOM 3227 N N . CYS A 1 428 ? 14.850 -5.242 -15.898 1.00 97.50 428 CYS A N 1
ATOM 3228 C CA . CYS A 1 428 ? 15.998 -6.050 -16.311 1.00 97.50 428 CYS A CA 1
ATOM 3229 C C . CYS A 1 428 ? 15.645 -6.987 -17.483 1.00 97.50 428 CYS A C 1
ATOM 3231 O O . CYS A 1 428 ? 16.371 -7.024 -18.477 1.00 97.50 428 CYS A O 1
ATOM 3233 N N . GLU A 1 429 ? 14.488 -7.658 -17.424 1.00 97.38 429 GLU A N 1
ATOM 3234 C CA . GLU A 1 429 ? 13.964 -8.460 -18.541 1.00 97.38 429 GLU A CA 1
ATOM 3235 C C . GLU A 1 429 ? 13.706 -7.610 -19.793 1.00 97.38 429 GLU A C 1
ATOM 3237 O O . GLU A 1 429 ? 14.109 -7.997 -20.890 1.00 97.38 429 GLU A O 1
ATOM 3242 N N . LEU A 1 430 ? 13.081 -6.433 -19.648 1.00 97.94 430 LEU A N 1
ATOM 3243 C CA . LEU A 1 430 ? 12.810 -5.553 -20.790 1.00 97.94 430 LEU A CA 1
ATOM 3244 C C . LEU A 1 430 ? 14.107 -5.084 -21.465 1.00 97.94 430 LEU A C 1
ATOM 3246 O O . LEU A 1 430 ? 14.187 -5.102 -22.690 1.00 97.94 430 LEU A O 1
ATOM 3250 N N . MET A 1 431 ? 15.127 -4.712 -20.687 1.00 97.56 431 MET A N 1
ATOM 3251 C CA . MET A 1 431 ? 16.443 -4.324 -21.208 1.00 97.56 431 MET A CA 1
ATOM 3252 C C . MET A 1 431 ? 17.155 -5.488 -21.917 1.00 97.56 431 MET A C 1
ATOM 3254 O O . MET A 1 431 ? 17.776 -5.279 -22.957 1.00 97.56 431 MET A O 1
ATOM 3258 N N . GLY A 1 432 ? 17.023 -6.720 -21.411 1.00 97.19 432 GLY A N 1
ATOM 3259 C CA . GLY A 1 432 ? 17.547 -7.920 -22.076 1.00 97.19 432 GLY A CA 1
ATOM 3260 C C . GLY A 1 432 ? 16.844 -8.244 -23.401 1.00 97.19 432 GLY A C 1
ATOM 3261 O O . GLY A 1 432 ? 17.489 -8.683 -24.352 1.00 97.19 432 GLY A O 1
ATOM 3262 N N . LEU A 1 433 ? 15.534 -7.986 -23.491 1.00 97.31 433 LEU A N 1
ATOM 3263 C CA . LEU A 1 433 ? 14.736 -8.161 -24.713 1.00 97.31 433 LEU A CA 1
ATOM 3264 C C . LEU A 1 433 ? 14.876 -6.996 -25.712 1.00 97.31 433 LEU A C 1
ATOM 3266 O O . LEU A 1 433 ? 14.518 -7.154 -26.881 1.00 97.31 433 LEU A O 1
ATOM 3270 N N . ARG A 1 434 ? 15.366 -5.829 -25.269 1.00 96.75 434 ARG A N 1
ATOM 3271 C CA . ARG A 1 434 ? 15.482 -4.592 -26.061 1.00 96.75 434 ARG A CA 1
ATOM 3272 C C . ARG A 1 434 ? 16.834 -3.894 -25.853 1.00 96.75 434 ARG A C 1
ATOM 3274 O O . ARG A 1 434 ? 16.904 -2.882 -25.152 1.00 96.75 434 ARG A O 1
ATOM 3281 N N . PRO A 1 435 ? 17.911 -4.382 -26.503 1.00 95.94 435 PRO A N 1
ATOM 3282 C CA . PRO A 1 435 ? 19.231 -3.748 -26.448 1.00 95.94 435 PRO A CA 1
ATOM 3283 C C . PRO A 1 435 ? 19.248 -2.287 -26.927 1.00 95.94 435 PRO A C 1
ATOM 3285 O O . PRO A 1 435 ? 20.107 -1.511 -26.524 1.00 95.94 435 PRO A O 1
ATOM 3288 N N . ASP A 1 436 ? 18.283 -1.901 -27.760 1.00 95.31 436 ASP A N 1
ATOM 3289 C CA . ASP A 1 436 ? 18.053 -0.541 -28.249 1.00 95.31 436 ASP A CA 1
ATOM 3290 C C . ASP A 1 436 ? 17.535 0.436 -27.173 1.00 95.31 436 ASP A C 1
ATOM 3292 O O . ASP A 1 436 ? 17.705 1.645 -27.321 1.00 95.31 436 ASP A O 1
ATOM 3296 N N . LEU A 1 437 ? 16.989 -0.072 -26.059 1.00 96.69 437 LEU A N 1
ATOM 3297 C CA . LEU A 1 437 ? 16.597 0.736 -24.898 1.00 96.69 437 LEU A CA 1
ATOM 3298 C C . LEU A 1 437 ? 17.723 0.913 -23.861 1.00 96.69 437 LEU A C 1
ATOM 3300 O O . LEU A 1 437 ? 17.621 1.789 -23.004 1.00 96.69 437 LEU A O 1
ATOM 3304 N N . LEU A 1 438 ? 18.814 0.137 -23.936 1.00 96.12 438 LEU A N 1
ATOM 3305 C CA . LEU A 1 438 ? 19.955 0.245 -23.009 1.00 96.12 438 LEU A CA 1
ATOM 3306 C C . LEU A 1 438 ? 20.589 1.655 -22.923 1.00 96.12 438 LEU A C 1
ATOM 3308 O O . LEU A 1 438 ? 20.955 2.039 -21.806 1.00 96.12 438 LEU A O 1
ATOM 3312 N N . PRO A 1 439 ? 20.723 2.435 -24.026 1.00 96.56 439 PRO A N 1
ATOM 3313 C CA . PRO A 1 439 ? 21.343 3.766 -23.999 1.00 96.56 439 PRO A CA 1
ATOM 3314 C C . PRO A 1 439 ? 20.468 4.877 -23.401 1.00 96.56 439 PRO A C 1
ATOM 3316 O O . PRO A 1 439 ? 20.935 6.009 -23.284 1.00 96.56 439 PRO A O 1
ATOM 3319 N N . LEU A 1 440 ? 19.203 4.598 -23.075 1.00 96.69 440 LEU A N 1
ATOM 3320 C CA . LEU A 1 440 ? 18.320 5.568 -22.425 1.00 96.69 440 LEU A CA 1
ATOM 3321 C C . LEU A 1 440 ? 18.742 5.754 -20.958 1.00 96.69 440 LEU A C 1
ATOM 3323 O O . LEU A 1 440 ? 19.377 4.886 -20.357 1.00 96.69 440 LEU A O 1
ATOM 3327 N N . ARG A 1 441 ? 18.317 6.864 -20.355 1.00 97.38 441 ARG A N 1
ATOM 3328 C CA . ARG A 1 441 ? 18.314 7.067 -18.901 1.00 97.38 441 ARG A CA 1
ATOM 3329 C C . ARG A 1 441 ? 17.088 6.370 -18.305 1.00 97.38 441 ARG A C 1
ATOM 3331 O O . ARG A 1 441 ? 15.966 6.844 -18.481 1.00 97.38 441 ARG A O 1
ATOM 3338 N N . LYS A 1 442 ? 17.290 5.235 -17.632 1.00 98.25 442 LYS A N 1
ATOM 3339 C CA . LYS A 1 442 ? 16.252 4.434 -16.966 1.00 98.25 442 LYS A CA 1
ATOM 3340 C C . LYS A 1 442 ? 15.972 4.994 -15.571 1.00 98.25 442 LYS A C 1
ATOM 3342 O O . LYS A 1 442 ? 16.874 5.062 -14.733 1.00 98.25 442 LYS A O 1
ATOM 3347 N N . ILE A 1 443 ? 14.714 5.321 -15.308 1.00 98.50 443 ILE A N 1
ATOM 3348 C CA . ILE A 1 443 ? 14.203 5.853 -14.045 1.00 98.50 443 ILE A CA 1
ATOM 3349 C C . ILE A 1 443 ? 13.147 4.884 -13.512 1.00 98.50 443 ILE A C 1
ATOM 3351 O O . ILE A 1 443 ? 12.174 4.590 -14.207 1.00 98.50 443 ILE A O 1
ATOM 3355 N N . LEU A 1 444 ? 13.332 4.397 -12.284 1.00 98.62 444 LEU A N 1
ATOM 3356 C CA . LEU A 1 444 ? 12.456 3.400 -11.663 1.00 98.62 444 LEU A CA 1
ATOM 3357 C C . LEU A 1 444 ? 11.795 3.958 -10.395 1.00 98.62 444 LEU A C 1
ATOM 3359 O O . LEU A 1 444 ? 12.483 4.230 -9.412 1.00 98.62 444 LEU A O 1
ATOM 3363 N N . TYR A 1 445 ? 10.470 4.124 -10.411 1.00 98.62 445 TYR A N 1
ATOM 3364 C CA . TYR A 1 445 ? 9.699 4.720 -9.314 1.00 98.62 445 TYR A CA 1
ATOM 3365 C C . TYR A 1 445 ? 9.007 3.665 -8.434 1.00 98.62 445 TYR A C 1
ATOM 3367 O O . TYR A 1 445 ? 8.196 2.864 -8.902 1.00 98.62 445 TYR A O 1
ATOM 3375 N N . PHE A 1 446 ? 9.288 3.694 -7.134 1.00 98.31 446 PHE A N 1
ATOM 3376 C CA . PHE A 1 446 ? 8.706 2.827 -6.115 1.00 98.31 446 PHE A CA 1
ATOM 3377 C C . PHE A 1 446 ? 7.509 3.506 -5.434 1.00 98.31 446 PHE A C 1
ATOM 3379 O O . PHE A 1 446 ? 7.663 4.269 -4.477 1.00 98.31 446 PHE A O 1
ATOM 3386 N N . HIS A 1 447 ? 6.300 3.157 -5.885 1.00 95.56 447 HIS A N 1
ATOM 3387 C CA . HIS A 1 447 ? 5.064 3.380 -5.119 1.00 95.56 447 HIS A CA 1
ATOM 3388 C C . HIS A 1 447 ? 5.003 2.479 -3.874 1.00 95.56 447 HIS A C 1
ATOM 3390 O O . HIS A 1 447 ? 4.492 2.875 -2.827 1.00 95.56 447 HIS A O 1
ATOM 3396 N N . GLU A 1 448 ? 5.562 1.277 -3.986 1.00 92.56 448 GLU A N 1
ATOM 3397 C CA . GLU A 1 448 ? 5.623 0.260 -2.943 1.00 92.56 448 GLU A CA 1
ATOM 3398 C C . GLU A 1 448 ? 6.867 -0.613 -3.127 1.00 92.56 448 GLU A C 1
ATOM 3400 O O . GLU A 1 448 ? 7.369 -0.765 -4.249 1.00 92.56 448 GLU A O 1
ATOM 3405 N N . ASN A 1 449 ? 7.357 -1.209 -2.036 1.00 93.50 449 ASN A N 1
ATOM 3406 C CA . ASN A 1 449 ? 8.340 -2.281 -2.118 1.00 93.50 449 ASN A CA 1
ATOM 3407 C C . ASN A 1 449 ? 7.757 -3.617 -1.654 1.00 93.50 449 ASN A C 1
ATOM 3409 O O . ASN A 1 449 ? 7.136 -3.746 -0.602 1.00 93.50 449 ASN A O 1
ATOM 3413 N N . GLN A 1 450 ? 8.008 -4.645 -2.450 1.00 92.88 450 GLN A N 1
ATOM 3414 C CA . GLN A 1 450 ? 7.552 -5.998 -2.188 1.00 92.88 450 GLN A CA 1
ATOM 3415 C C . GLN A 1 450 ? 8.397 -6.665 -1.093 1.00 92.88 450 GLN A C 1
ATOM 3417 O O . GLN A 1 450 ? 7.988 -7.681 -0.539 1.00 92.88 450 GLN A O 1
ATOM 3422 N N . LEU A 1 451 ? 9.573 -6.128 -0.731 1.00 93.00 451 LEU A N 1
ATOM 3423 C CA . LEU A 1 451 ? 10.437 -6.708 0.307 1.00 93.00 451 LEU A CA 1
ATOM 3424 C C . LEU A 1 451 ? 9.796 -6.692 1.697 1.00 93.00 451 LEU A C 1
ATOM 3426 O O . LEU A 1 451 ? 9.913 -7.706 2.387 1.00 93.00 451 LEU A O 1
ATOM 3430 N N . VAL A 1 452 ? 9.063 -5.637 2.067 1.00 90.19 452 VAL A N 1
ATOM 3431 C CA . VAL A 1 452 ? 8.443 -5.511 3.405 1.00 90.19 452 VAL A CA 1
ATOM 3432 C C . VAL A 1 452 ? 6.924 -5.719 3.445 1.00 90.19 452 VAL A C 1
ATOM 3434 O O . VAL A 1 452 ? 6.330 -5.605 4.518 1.00 90.19 452 VAL A O 1
ATOM 3437 N N . TYR A 1 453 ? 6.298 -6.054 2.312 1.00 83.81 453 TYR A N 1
ATOM 3438 C CA . TYR A 1 453 ? 4.854 -6.299 2.230 1.00 83.81 453 TYR A CA 1
ATOM 3439 C C . TYR A 1 453 ? 4.429 -7.441 3.187 1.00 83.81 453 TYR A C 1
ATOM 3441 O O . TYR A 1 453 ? 5.113 -8.471 3.242 1.00 83.81 453 TYR A O 1
ATOM 3449 N N . PRO A 1 454 ? 3.337 -7.300 3.968 1.00 74.88 454 PRO A N 1
ATOM 3450 C CA . PRO A 1 454 ? 2.891 -8.318 4.920 1.00 74.88 454 PRO A CA 1
ATOM 3451 C C . PRO A 1 454 ? 2.307 -9.547 4.218 1.00 74.88 454 PRO A C 1
ATOM 3453 O O . PRO A 1 454 ? 1.542 -9.434 3.265 1.00 74.88 454 PRO A O 1
ATOM 3456 N N . ILE A 1 455 ? 2.622 -10.741 4.729 1.00 68.44 455 ILE A N 1
ATOM 3457 C CA . ILE A 1 455 ? 2.193 -12.019 4.142 1.00 68.44 455 ILE A CA 1
ATOM 3458 C C . ILE A 1 455 ? 1.734 -12.951 5.264 1.00 68.44 455 ILE A C 1
ATOM 3460 O O . ILE A 1 455 ? 2.446 -13.129 6.253 1.00 68.44 455 ILE A O 1
ATOM 3464 N N . ARG A 1 456 ? 0.545 -13.553 5.112 1.00 60.75 456 ARG A N 1
ATOM 3465 C CA . ARG A 1 456 ? -0.113 -14.353 6.167 1.00 60.75 456 ARG A CA 1
ATOM 3466 C C . ARG A 1 456 ? 0.695 -15.596 6.576 1.00 60.75 456 ARG A C 1
ATOM 3468 O O . ARG A 1 456 ? 0.670 -15.973 7.744 1.00 60.75 456 ARG A O 1
ATOM 3475 N N . LYS A 1 457 ? 1.456 -16.196 5.650 1.00 55.53 457 LYS A N 1
ATOM 3476 C CA . LYS A 1 457 ? 2.505 -17.191 5.939 1.00 55.53 457 LYS A CA 1
ATOM 3477 C C . LYS A 1 457 ? 3.750 -16.861 5.113 1.00 55.53 457 LYS A C 1
ATOM 3479 O O . LYS A 1 457 ? 3.652 -16.663 3.910 1.00 55.53 457 LYS A O 1
ATOM 3484 N N . GLN A 1 458 ? 4.942 -16.880 5.714 1.00 51.97 458 GLN A N 1
ATOM 3485 C CA . GLN A 1 458 ? 6.190 -16.554 4.997 1.00 51.97 458 GLN A CA 1
ATOM 3486 C C . GLN A 1 458 ? 6.529 -17.540 3.852 1.00 51.97 458 GLN A C 1
ATOM 3488 O O . GLN A 1 458 ? 7.300 -17.194 2.962 1.00 51.97 458 GLN A O 1
ATOM 3493 N N . LYS A 1 459 ? 5.950 -18.752 3.861 1.00 48.25 459 LYS A N 1
ATOM 3494 C CA . LYS A 1 459 ? 6.081 -19.753 2.784 1.00 48.25 459 LYS A CA 1
ATOM 3495 C C . LYS A 1 459 ? 5.258 -19.428 1.536 1.00 48.25 459 LYS A C 1
ATOM 3497 O O . LYS A 1 459 ? 5.628 -19.870 0.458 1.00 48.25 459 LYS A O 1
ATOM 3502 N N . ASP A 1 460 ? 4.196 -18.640 1.680 1.00 56.84 460 ASP A N 1
ATOM 3503 C CA . ASP A 1 460 ? 3.262 -18.299 0.598 1.00 56.84 460 ASP A CA 1
ATOM 3504 C C . ASP A 1 460 ? 3.795 -17.102 -0.225 1.00 56.84 460 ASP A C 1
ATOM 3506 O O . ASP A 1 460 ? 3.122 -16.558 -1.097 1.00 56.84 460 ASP A O 1
ATOM 3510 N N . ARG A 1 461 ? 5.024 -16.660 0.075 1.00 66.44 461 ARG A N 1
ATOM 3511 C CA . ARG A 1 461 ? 5.705 -15.562 -0.595 1.00 66.44 461 ARG A CA 1
ATOM 3512 C C . ARG A 1 461 ? 6.358 -16.032 -1.890 1.00 66.44 461 ARG A C 1
ATOM 3514 O O . ARG A 1 461 ? 7.355 -16.750 -1.845 1.00 66.44 461 ARG A O 1
ATOM 3521 N N . ASP A 1 462 ? 5.911 -15.491 -3.019 1.00 82.50 462 ASP A N 1
ATOM 3522 C CA . ASP A 1 462 ? 6.684 -15.582 -4.255 1.00 82.50 462 ASP A CA 1
ATOM 3523 C C . ASP A 1 462 ? 8.041 -14.859 -4.096 1.00 82.50 462 ASP A C 1
ATOM 3525 O O . ASP A 1 462 ? 8.130 -13.688 -3.696 1.00 82.50 462 ASP A O 1
ATOM 3529 N N . PHE A 1 463 ? 9.124 -15.581 -4.385 1.00 89.25 463 PHE A N 1
ATOM 3530 C CA . PHE A 1 463 ? 10.477 -15.032 -4.399 1.00 89.25 463 PHE A CA 1
ATOM 3531 C C . PHE A 1 463 ? 10.713 -14.123 -5.620 1.00 89.25 463 PHE A C 1
ATOM 3533 O O . PHE A 1 463 ? 11.566 -13.238 -5.580 1.00 89.25 463 PHE A O 1
ATOM 3540 N N . GLN A 1 464 ? 9.928 -14.282 -6.689 1.00 91.38 464 GLN A N 1
ATOM 3541 C CA . GLN A 1 464 ? 10.089 -13.521 -7.921 1.00 91.38 464 GLN A CA 1
ATOM 3542 C C . GLN A 1 464 ? 9.793 -12.025 -7.733 1.00 91.38 464 GLN A C 1
ATOM 3544 O O . GLN A 1 464 ? 10.546 -11.207 -8.243 1.00 91.38 464 GLN A O 1
ATOM 3549 N N . TYR A 1 465 ? 8.772 -11.616 -6.969 1.00 92.56 465 TYR A N 1
ATOM 3550 C CA . TYR A 1 465 ? 8.399 -10.189 -6.890 1.00 92.56 465 TYR A CA 1
ATOM 3551 C C . TYR A 1 465 ? 9.472 -9.301 -6.248 1.00 92.56 465 TYR A C 1
ATOM 3553 O O . TYR A 1 465 ? 9.805 -8.240 -6.775 1.00 92.56 465 TYR A O 1
ATOM 3561 N N . GLY A 1 466 ? 10.053 -9.738 -5.126 1.00 94.69 466 GLY A N 1
ATOM 3562 C CA . GLY A 1 466 ? 11.152 -9.004 -4.501 1.00 94.69 466 GLY A CA 1
ATOM 3563 C C . GLY A 1 466 ? 12.433 -9.076 -5.332 1.00 94.69 466 GLY A C 1
ATOM 3564 O O . GLY A 1 466 ? 13.174 -8.099 -5.409 1.00 94.69 466 GLY A O 1
ATOM 3565 N N . TYR A 1 467 ? 12.676 -10.212 -5.994 1.00 95.75 467 TYR A N 1
ATOM 3566 C CA . TYR A 1 467 ? 13.842 -10.403 -6.850 1.00 95.75 467 TYR A CA 1
ATOM 3567 C C . TYR A 1 467 ? 13.773 -9.506 -8.094 1.00 95.75 467 TYR A C 1
ATOM 3569 O O . TYR A 1 467 ? 14.735 -8.801 -8.386 1.00 95.75 467 TYR A O 1
ATOM 3577 N N . ASN A 1 468 ? 12.613 -9.421 -8.751 1.00 96.44 468 ASN A N 1
ATOM 3578 C CA . ASN A 1 468 ? 12.358 -8.530 -9.884 1.00 96.44 468 ASN A CA 1
ATOM 3579 C C . ASN A 1 468 ? 12.581 -7.059 -9.505 1.00 96.44 468 ASN A C 1
ATOM 3581 O O . ASN A 1 468 ? 13.177 -6.321 -10.290 1.00 96.44 468 ASN A O 1
ATOM 3585 N N . GLN A 1 469 ? 12.183 -6.631 -8.300 1.00 97.75 469 GLN A N 1
ATOM 3586 C CA . GLN A 1 469 ? 12.468 -5.273 -7.821 1.00 97.75 469 GLN A CA 1
ATOM 3587 C C . GLN A 1 469 ? 13.969 -5.030 -7.589 1.00 97.75 469 GLN A C 1
ATOM 3589 O O . GLN A 1 469 ? 14.469 -3.969 -7.963 1.00 97.75 469 GLN A O 1
ATOM 3594 N N . ILE A 1 470 ? 14.712 -6.000 -7.043 1.00 98.25 470 ILE A N 1
ATOM 3595 C CA . ILE A 1 470 ? 16.175 -5.902 -6.867 1.00 98.25 470 ILE A CA 1
ATOM 3596 C C . ILE A 1 470 ? 16.885 -5.856 -8.229 1.00 98.25 470 ILE A C 1
ATOM 3598 O O . ILE A 1 470 ? 17.686 -4.956 -8.472 1.00 98.25 470 ILE A O 1
ATOM 3602 N N . MET A 1 471 ? 16.551 -6.761 -9.152 1.00 97.94 471 MET A N 1
ATOM 3603 C CA . MET A 1 471 ? 17.135 -6.806 -10.499 1.00 97.94 471 MET A CA 1
ATOM 3604 C C . MET A 1 471 ? 16.818 -5.544 -11.311 1.00 97.94 471 MET A C 1
ATOM 3606 O O . MET A 1 471 ? 17.693 -5.004 -11.987 1.00 97.94 471 MET A O 1
ATOM 3610 N N . SER A 1 472 ? 15.599 -5.014 -11.196 1.00 98.44 472 SER A N 1
ATOM 3611 C CA . SER A 1 472 ? 15.213 -3.751 -11.840 1.00 98.44 472 SER A CA 1
ATOM 3612 C C . SER A 1 472 ? 15.941 -2.552 -11.230 1.00 98.44 472 SER A C 1
ATOM 3614 O O . SER A 1 472 ? 16.375 -1.667 -11.961 1.00 98.44 472 SER A O 1
ATOM 3616 N N . SER A 1 473 ? 16.161 -2.554 -9.912 1.00 98.62 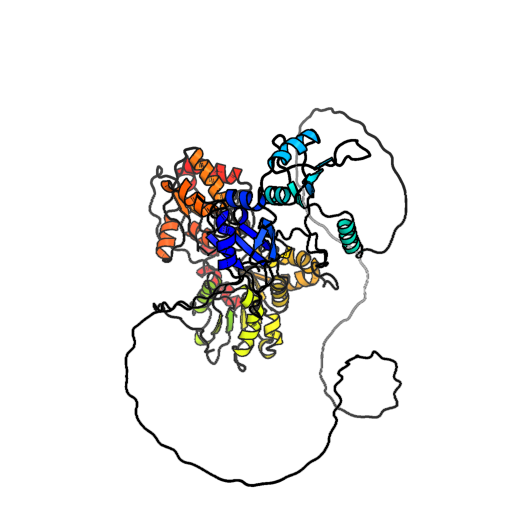473 SER A N 1
ATOM 3617 C CA . SER A 1 473 ? 16.971 -1.544 -9.215 1.00 98.62 473 SER A CA 1
ATOM 3618 C C . SER A 1 473 ? 18.436 -1.574 -9.661 1.00 98.62 473 SER A C 1
ATOM 3620 O O . SER A 1 473 ? 19.061 -0.530 -9.840 1.00 98.62 473 SER A O 1
ATOM 3622 N N . LEU A 1 474 ? 18.997 -2.760 -9.907 1.00 98.25 474 LEU A N 1
ATOM 3623 C CA . LEU A 1 474 ? 20.341 -2.898 -10.472 1.00 98.25 474 LEU A CA 1
ATOM 3624 C C . LEU A 1 474 ? 20.409 -2.402 -11.931 1.00 98.25 474 LEU A C 1
ATOM 3626 O O . LEU A 1 474 ? 21.386 -1.744 -12.279 1.00 98.25 474 LEU A O 1
ATOM 3630 N N . ALA A 1 475 ? 19.363 -2.618 -12.738 1.00 98.00 475 ALA A N 1
ATOM 3631 C CA . ALA A 1 475 ? 19.291 -2.194 -14.144 1.00 98.00 475 ALA A CA 1
ATOM 3632 C C . ALA A 1 475 ? 18.932 -0.705 -14.379 1.00 98.00 475 ALA A C 1
ATOM 3634 O O . ALA A 1 475 ? 19.211 -0.174 -15.455 1.00 98.00 475 ALA A O 1
ATOM 3635 N N . ALA A 1 476 ? 18.298 -0.030 -13.415 1.00 98.44 476 ALA A N 1
ATOM 3636 C CA . ALA A 1 476 ? 17.948 1.391 -13.503 1.00 98.44 476 ALA A CA 1
ATOM 3637 C C . ALA A 1 476 ? 19.169 2.309 -13.299 1.00 98.44 476 ALA A C 1
ATOM 3639 O O . ALA A 1 476 ? 20.081 1.953 -12.556 1.00 98.44 476 ALA A O 1
ATOM 3640 N N . ASP A 1 477 ? 19.174 3.510 -13.882 1.00 98.44 477 ASP A N 1
ATOM 3641 C CA . ASP A 1 477 ? 20.232 4.509 -13.641 1.00 98.44 477 ASP A CA 1
ATOM 3642 C C . ASP A 1 477 ? 19.880 5.422 -12.456 1.00 98.44 477 ASP A C 1
ATOM 3644 O O . ASP A 1 477 ? 20.756 5.820 -11.692 1.00 98.44 477 ASP A O 1
ATOM 3648 N N . VAL A 1 478 ? 18.587 5.718 -12.276 1.00 98.44 478 VAL A N 1
ATOM 3649 C CA . VAL A 1 478 ? 18.043 6.453 -11.125 1.00 98.44 478 VAL A CA 1
ATOM 3650 C C . VAL A 1 478 ? 16.872 5.673 -10.537 1.00 98.44 478 VAL A C 1
ATOM 3652 O O . VAL A 1 478 ? 15.971 5.244 -11.258 1.00 98.44 478 VAL A O 1
ATOM 3655 N N . ILE A 1 479 ? 16.861 5.518 -9.217 1.00 98.69 479 ILE A N 1
ATOM 3656 C CA . ILE A 1 479 ? 15.787 4.858 -8.471 1.00 98.69 479 ILE A CA 1
ATOM 3657 C C . ILE A 1 479 ? 15.133 5.900 -7.571 1.00 98.69 479 ILE A C 1
ATOM 3659 O O . ILE A 1 479 ? 15.821 6.690 -6.924 1.00 98.69 479 ILE A O 1
ATOM 3663 N N . VAL A 1 480 ? 13.806 5.930 -7.539 1.00 98.56 480 VAL A N 1
ATOM 3664 C CA . VAL A 1 480 ? 13.044 6.968 -6.846 1.00 98.56 480 VAL A CA 1
ATOM 3665 C C . VAL A 1 480 ? 12.027 6.328 -5.917 1.00 98.56 480 VAL A C 1
ATOM 3667 O O . VAL A 1 480 ? 11.175 5.571 -6.365 1.00 98.56 480 VAL A O 1
ATOM 3670 N N . PHE A 1 481 ? 12.099 6.641 -4.628 1.00 98.62 481 PHE A N 1
ATOM 3671 C CA . PHE A 1 481 ? 11.168 6.147 -3.615 1.00 98.62 481 PHE A CA 1
ATOM 3672 C C . PHE A 1 481 ? 10.222 7.260 -3.172 1.00 98.62 481 PHE A C 1
ATOM 3674 O O . PHE A 1 481 ? 10.642 8.402 -2.976 1.00 98.62 481 PHE A O 1
ATOM 3681 N N . ASN A 1 482 ? 8.947 6.921 -2.974 1.00 97.44 482 ASN A N 1
ATOM 3682 C CA . ASN A 1 482 ? 7.942 7.870 -2.492 1.00 97.44 482 ASN A CA 1
ATOM 3683 C C . ASN A 1 482 ? 8.136 8.315 -1.030 1.00 97.44 482 ASN A C 1
ATOM 3685 O O . ASN A 1 482 ? 7.522 9.302 -0.639 1.00 97.44 482 ASN A O 1
ATOM 3689 N N . SER A 1 483 ? 8.969 7.636 -0.238 1.00 98.12 483 SER A N 1
ATOM 3690 C CA . SER A 1 483 ? 9.342 8.017 1.133 1.00 98.12 483 SER A CA 1
ATOM 3691 C C . SER A 1 483 ? 10.722 7.472 1.520 1.00 98.12 483 SER A C 1
ATOM 3693 O O . SER A 1 483 ? 11.203 6.488 0.943 1.00 98.12 483 SER A O 1
ATOM 3695 N N . GLN A 1 484 ? 11.351 8.085 2.524 1.00 98.06 484 GLN A N 1
ATOM 3696 C CA . GLN A 1 484 ? 12.591 7.600 3.134 1.00 98.06 484 GLN A CA 1
ATOM 3697 C C . GLN A 1 484 ? 12.362 6.248 3.826 1.00 98.06 484 GLN A C 1
ATOM 3699 O O . GLN A 1 484 ? 13.197 5.350 3.718 1.00 98.06 484 GLN A O 1
ATOM 3704 N N . TYR A 1 485 ? 11.196 6.045 4.447 1.00 97.88 485 TYR A N 1
ATOM 3705 C CA . TYR A 1 485 ? 10.777 4.756 4.988 1.00 97.88 485 TYR A CA 1
ATOM 3706 C C . TYR A 1 485 ? 10.737 3.660 3.913 1.00 97.88 485 TYR A C 1
ATOM 3708 O O . TYR A 1 485 ? 11.217 2.550 4.158 1.00 97.88 485 TYR A O 1
ATOM 3716 N N . ASN A 1 486 ? 10.199 3.938 2.719 1.00 98.12 486 ASN A N 1
ATOM 3717 C CA . ASN A 1 486 ? 10.168 2.963 1.627 1.00 98.12 486 ASN A CA 1
ATOM 3718 C C . ASN A 1 486 ? 11.599 2.605 1.166 1.00 98.12 486 ASN A C 1
ATOM 3720 O O . ASN A 1 486 ? 11.937 1.423 1.097 1.00 98.12 486 ASN A O 1
ATOM 3724 N N . LEU A 1 487 ? 12.471 3.606 0.988 1.00 98.38 487 LEU A N 1
ATOM 3725 C CA . LEU A 1 487 ? 13.892 3.417 0.658 1.00 98.38 487 LEU A CA 1
ATOM 3726 C C . LEU A 1 487 ? 14.644 2.572 1.706 1.00 98.38 487 LEU A C 1
ATOM 3728 O O . LEU A 1 487 ? 15.222 1.534 1.378 1.00 98.38 487 LEU A O 1
ATOM 3732 N N . ASP A 1 488 ? 14.629 2.980 2.977 1.00 98.31 488 ASP A N 1
ATOM 3733 C CA . ASP A 1 488 ? 15.395 2.293 4.024 1.00 98.31 488 ASP A CA 1
ATOM 3734 C C . ASP A 1 488 ? 14.805 0.930 4.398 1.00 98.31 488 ASP A C 1
ATOM 3736 O O . ASP A 1 488 ? 15.543 0.043 4.830 1.00 98.31 488 ASP A O 1
ATOM 3740 N N . SER A 1 489 ? 13.493 0.724 4.239 1.00 97.62 489 SER A N 1
ATOM 3741 C CA . SER A 1 489 ? 12.881 -0.595 4.437 1.00 97.62 489 SER A CA 1
ATOM 3742 C C . SER A 1 489 ? 13.239 -1.571 3.314 1.00 97.62 489 SER A C 1
ATOM 3744 O O . SER A 1 489 ? 13.574 -2.716 3.616 1.00 97.62 489 SER A O 1
ATOM 3746 N N . PHE A 1 490 ? 13.282 -1.113 2.057 1.00 98.25 490 PHE A N 1
ATOM 3747 C CA . PHE A 1 490 ? 13.780 -1.901 0.929 1.00 98.25 490 PHE A CA 1
ATOM 3748 C C . PHE A 1 490 ? 15.251 -2.291 1.137 1.00 98.25 490 PHE A C 1
ATOM 3750 O O . PHE A 1 490 ? 15.566 -3.478 1.238 1.00 98.25 490 PHE A O 1
ATOM 3757 N N . LEU A 1 491 ? 16.148 -1.310 1.301 1.00 98.50 491 LEU A N 1
ATOM 3758 C CA . LEU A 1 491 ? 17.590 -1.556 1.445 1.00 98.50 491 LEU A CA 1
ATOM 3759 C C . LEU A 1 491 ? 17.936 -2.446 2.651 1.00 98.50 491 LEU A C 1
ATOM 3761 O O . LEU A 1 491 ? 18.830 -3.286 2.554 1.00 98.50 491 LEU A O 1
ATOM 3765 N N . ARG A 1 492 ? 17.226 -2.300 3.778 1.00 97.81 492 ARG A N 1
ATOM 3766 C CA . ARG A 1 492 ? 17.450 -3.113 4.986 1.00 97.81 492 ARG A CA 1
ATOM 3767 C C . ARG A 1 492 ? 17.046 -4.577 4.815 1.00 97.81 492 ARG A C 1
ATOM 3769 O O . ARG A 1 492 ? 17.691 -5.442 5.404 1.00 97.81 492 ARG A O 1
ATOM 3776 N N . GLU A 1 493 ? 16.004 -4.871 4.038 1.00 96.56 493 GLU A N 1
ATOM 3777 C CA . GLU A 1 493 ? 15.530 -6.248 3.868 1.00 96.56 493 GLU A CA 1
ATOM 3778 C C . GLU A 1 493 ? 16.188 -6.994 2.694 1.00 96.56 493 GLU A C 1
ATOM 3780 O O . GLU A 1 493 ? 16.152 -8.224 2.703 1.00 96.56 493 GLU A O 1
ATOM 3785 N N . ILE A 1 494 ? 16.880 -6.329 1.751 1.00 97.31 494 ILE A N 1
ATOM 3786 C CA . ILE A 1 494 ? 17.659 -7.006 0.683 1.00 97.31 494 ILE A CA 1
ATOM 3787 C C . ILE A 1 494 ? 18.575 -8.120 1.245 1.00 97.31 494 ILE A C 1
ATOM 3789 O O . ILE A 1 494 ? 18.456 -9.265 0.788 1.00 97.31 494 ILE A O 1
ATOM 3793 N N . PRO A 1 495 ? 19.424 -7.883 2.273 1.00 96.00 495 PRO A N 1
ATOM 3794 C CA . PRO A 1 495 ? 20.295 -8.924 2.823 1.00 96.00 495 PRO A CA 1
ATOM 3795 C C . PRO A 1 495 ? 19.556 -10.031 3.579 1.00 96.00 495 PRO A C 1
ATOM 3797 O O . PRO A 1 495 ? 20.103 -11.119 3.754 1.00 96.00 495 PRO A O 1
ATOM 3800 N N . ARG A 1 496 ? 18.332 -9.782 4.063 1.00 93.50 496 ARG A N 1
ATOM 3801 C CA . ARG A 1 496 ? 17.490 -10.816 4.685 1.00 93.50 496 ARG A CA 1
ATOM 3802 C C . ARG A 1 496 ? 16.789 -11.659 3.627 1.00 93.50 496 ARG A C 1
ATOM 3804 O O . ARG A 1 496 ? 16.674 -12.871 3.788 1.00 93.50 496 ARG A O 1
ATOM 3811 N N . TYR A 1 497 ? 16.347 -11.022 2.551 1.00 93.19 497 TYR A N 1
ATOM 3812 C CA . TYR A 1 497 ? 15.604 -11.649 1.475 1.00 93.19 497 TYR A CA 1
ATOM 3813 C C . TYR A 1 497 ? 16.489 -12.569 0.635 1.00 93.19 497 TYR A C 1
ATOM 3815 O O . TYR A 1 497 ? 16.172 -13.744 0.478 1.00 93.19 497 TYR A O 1
ATOM 3823 N N . LEU A 1 498 ? 17.657 -12.093 0.197 1.00 93.94 498 LEU A N 1
ATOM 3824 C CA . LEU A 1 498 ? 18.597 -12.901 -0.589 1.00 93.94 498 LEU A CA 1
ATOM 3825 C C . LEU A 1 498 ? 19.224 -14.056 0.221 1.00 93.94 498 LEU A C 1
ATOM 3827 O O . LEU A 1 498 ? 19.703 -15.026 -0.359 1.00 93.94 498 LEU A O 1
ATOM 3831 N N . LYS A 1 499 ? 19.138 -14.043 1.562 1.00 90.25 499 LYS A N 1
ATOM 3832 C CA . LYS A 1 499 ? 19.485 -15.211 2.398 1.00 90.25 499 LYS A CA 1
ATOM 3833 C C . LYS A 1 499 ? 18.525 -16.396 2.241 1.00 90.25 499 LYS A C 1
ATOM 3835 O O . LYS A 1 499 ? 18.934 -17.509 2.566 1.00 90.25 499 LYS A O 1
ATOM 3840 N N . LEU A 1 500 ? 17.308 -16.187 1.723 1.00 88.94 500 LEU A N 1
ATOM 3841 C CA . LEU A 1 500 ? 16.354 -17.263 1.412 1.00 88.94 500 LEU A CA 1
ATOM 3842 C C . LEU A 1 500 ? 16.815 -18.140 0.236 1.00 88.94 500 LEU A C 1
ATOM 3844 O O . LEU A 1 500 ? 16.410 -19.297 0.152 1.00 88.94 500 LEU A O 1
ATOM 3848 N N . GLN A 1 501 ? 17.683 -17.622 -0.640 1.00 89.19 501 GLN A N 1
ATOM 3849 C CA . GLN A 1 501 ? 18.353 -18.419 -1.667 1.00 89.19 501 GLN A CA 1
ATOM 3850 C C . GLN A 1 501 ? 19.181 -19.530 -0.982 1.00 89.19 501 GLN A C 1
ATOM 3852 O O . GLN A 1 501 ? 19.888 -19.231 -0.014 1.00 89.19 501 GLN A O 1
ATOM 3857 N N . PRO A 1 502 ? 19.100 -20.804 -1.416 1.00 87.62 502 PRO A N 1
ATOM 3858 C CA . PRO A 1 502 ? 19.689 -21.925 -0.676 1.00 87.62 502 PRO A CA 1
ATOM 3859 C C . PRO A 1 502 ? 21.223 -21.946 -0.724 1.00 87.62 502 PRO A C 1
ATOM 3861 O O . PRO A 1 502 ? 21.858 -22.177 0.307 1.00 87.62 502 PRO A O 1
ATOM 3864 N N . ASP A 1 503 ? 21.803 -21.650 -1.887 1.00 90.19 503 ASP A N 1
ATOM 3865 C CA . ASP A 1 503 ? 23.240 -21.713 -2.174 1.00 90.19 503 ASP A CA 1
ATOM 3866 C C . ASP A 1 503 ? 23.645 -20.630 -3.197 1.00 90.19 503 ASP A C 1
ATOM 3868 O O . ASP A 1 503 ? 22.771 -19.988 -3.783 1.00 90.19 503 ASP A O 1
ATOM 3872 N N . HIS A 1 504 ? 24.947 -20.397 -3.399 1.00 90.25 504 HIS A N 1
ATOM 3873 C CA . HIS A 1 504 ? 25.518 -19.378 -4.298 1.00 90.25 504 HIS A CA 1
ATOM 3874 C C . HIS A 1 504 ? 24.953 -17.959 -4.076 1.00 90.25 504 HIS A C 1
ATOM 3876 O O . HIS A 1 504 ? 24.674 -17.218 -5.021 1.00 90.25 504 HIS A O 1
ATOM 3882 N N . ARG A 1 505 ? 24.754 -17.578 -2.806 1.00 91.44 505 ARG A N 1
ATOM 3883 C CA . ARG A 1 505 ? 24.231 -16.254 -2.425 1.00 91.44 505 ARG A CA 1
ATOM 3884 C C . ARG A 1 505 ? 25.171 -15.140 -2.925 1.00 91.44 505 ARG A C 1
ATOM 3886 O O . ARG A 1 505 ? 26.375 -15.250 -2.689 1.00 91.44 505 ARG A O 1
ATOM 3893 N N . PRO A 1 506 ? 24.657 -14.077 -3.570 1.00 92.12 506 PRO A N 1
ATOM 3894 C CA . PRO A 1 506 ? 25.477 -12.949 -4.010 1.00 92.12 506 PRO A CA 1
ATOM 3895 C C . PRO A 1 506 ? 25.951 -12.102 -2.820 1.00 92.12 506 PRO A C 1
ATOM 3897 O O . PRO A 1 506 ? 25.388 -12.197 -1.724 1.00 92.12 506 PRO A O 1
ATOM 3900 N N . ASP A 1 507 ? 26.934 -11.221 -3.038 1.00 94.81 507 ASP A N 1
ATOM 3901 C CA . ASP A 1 507 ? 27.271 -10.210 -2.033 1.00 94.81 507 ASP A CA 1
ATOM 3902 C C . ASP A 1 507 ? 26.126 -9.200 -1.877 1.00 94.81 507 ASP A C 1
ATOM 3904 O O . ASP A 1 507 ? 25.870 -8.343 -2.724 1.00 94.81 507 ASP A O 1
ATOM 3908 N N . THR A 1 508 ? 25.433 -9.307 -0.749 1.00 96.00 508 THR A N 1
ATOM 3909 C CA . THR A 1 508 ? 24.307 -8.441 -0.412 1.00 96.00 508 THR A CA 1
ATOM 3910 C C . THR A 1 508 ? 24.727 -7.027 -0.012 1.00 96.00 508 THR A C 1
ATOM 3912 O O . THR A 1 508 ? 23.870 -6.149 -0.021 1.00 96.00 508 THR A O 1
ATOM 3915 N N . LEU A 1 509 ? 25.996 -6.792 0.353 1.00 95.25 509 LEU A N 1
ATOM 3916 C CA . LEU A 1 509 ? 26.486 -5.460 0.724 1.00 95.25 509 LEU A CA 1
ATOM 3917 C C . LEU A 1 509 ? 26.710 -4.609 -0.527 1.00 95.25 509 LEU A C 1
ATOM 3919 O O . LEU A 1 509 ? 26.038 -3.590 -0.674 1.00 95.25 509 LEU A O 1
ATOM 3923 N N . SER A 1 510 ? 27.513 -5.090 -1.484 1.00 97.12 510 SER A N 1
ATOM 3924 C CA . SER A 1 510 ? 27.716 -4.411 -2.770 1.00 97.12 510 SER A CA 1
ATOM 3925 C C . SER A 1 510 ? 26.399 -4.157 -3.524 1.00 97.12 510 SER A C 1
ATOM 3927 O O . SER A 1 510 ? 26.227 -3.088 -4.113 1.00 97.12 510 SER A O 1
ATOM 3929 N N . ILE A 1 511 ? 25.419 -5.071 -3.454 1.00 98.06 511 ILE A N 1
ATOM 3930 C CA . ILE A 1 511 ? 24.071 -4.845 -4.015 1.00 98.06 511 ILE A CA 1
ATOM 3931 C C . ILE A 1 511 ? 23.352 -3.680 -3.312 1.00 98.06 511 ILE A C 1
ATOM 3933 O O . ILE A 1 511 ? 22.773 -2.828 -3.987 1.00 98.06 511 ILE A O 1
ATOM 3937 N N . VAL A 1 512 ? 23.373 -3.625 -1.975 1.00 98.50 512 VAL A N 1
ATOM 3938 C CA . VAL A 1 512 ? 22.726 -2.550 -1.201 1.00 98.50 512 VAL A CA 1
ATOM 3939 C C . VAL A 1 512 ? 23.390 -1.197 -1.456 1.00 98.50 512 VAL A C 1
ATOM 3941 O O . VAL A 1 512 ? 22.679 -0.205 -1.595 1.00 98.50 512 VAL A O 1
ATOM 3944 N N . GLU A 1 513 ? 24.716 -1.150 -1.565 1.00 98.25 513 GLU A N 1
ATOM 3945 C CA . GLU A 1 513 ? 25.483 0.061 -1.892 1.00 98.25 513 GLU A CA 1
ATOM 3946 C C . GLU A 1 513 ? 25.179 0.537 -3.322 1.00 98.25 513 GLU A C 1
ATOM 3948 O O . GLU A 1 513 ? 24.708 1.657 -3.510 1.00 98.25 513 GLU A O 1
ATOM 3953 N N . THR A 1 514 ? 25.282 -0.354 -4.316 1.00 98.31 514 THR A N 1
ATOM 3954 C CA . THR A 1 514 ? 24.972 -0.060 -5.732 1.00 98.31 514 THR A CA 1
ATOM 3955 C C . THR A 1 514 ? 23.548 0.472 -5.931 1.00 98.31 514 THR A C 1
ATOM 3957 O O . THR A 1 514 ? 23.305 1.323 -6.787 1.00 98.31 514 THR A O 1
ATOM 3960 N N . ILE A 1 515 ? 22.578 -0.033 -5.162 1.00 98.62 515 ILE A N 1
ATOM 3961 C CA . ILE A 1 515 ? 21.195 0.457 -5.197 1.00 98.62 515 ILE A CA 1
ATOM 3962 C C . ILE A 1 515 ? 21.079 1.790 -4.445 1.00 98.62 515 ILE A C 1
ATOM 3964 O O . ILE A 1 515 ? 20.426 2.703 -4.953 1.00 98.62 515 ILE A O 1
ATOM 3968 N N . ARG A 1 516 ? 21.721 1.945 -3.278 1.00 98.62 516 ARG A N 1
ATOM 3969 C CA . ARG A 1 516 ? 21.699 3.182 -2.478 1.00 98.62 516 ARG A CA 1
ATOM 3970 C C . ARG A 1 516 ? 22.241 4.381 -3.255 1.00 98.62 516 ARG A C 1
ATOM 3972 O O . ARG A 1 516 ? 21.572 5.408 -3.272 1.00 98.62 516 ARG A O 1
ATOM 3979 N N . ASP A 1 517 ? 23.373 4.242 -3.937 1.00 98.38 517 ASP A N 1
ATOM 3980 C CA . ASP A 1 517 ? 24.040 5.352 -4.639 1.00 98.38 517 ASP A CA 1
ATOM 3981 C C . ASP A 1 517 ? 23.210 5.918 -5.805 1.00 98.38 517 ASP A C 1
ATOM 3983 O O . ASP A 1 517 ? 23.311 7.096 -6.150 1.00 98.38 517 ASP A O 1
ATOM 3987 N N . LYS A 1 518 ? 22.334 5.088 -6.385 1.00 98.12 518 LYS A N 1
ATOM 3988 C CA . LYS A 1 518 ? 21.383 5.472 -7.441 1.00 98.12 518 LYS A CA 1
ATOM 3989 C C . LYS A 1 518 ? 20.012 5.898 -6.901 1.00 98.12 518 LYS A C 1
ATOM 3991 O O . LYS A 1 518 ? 19.162 6.334 -7.681 1.00 98.12 518 LYS A O 1
ATOM 3996 N N . SER A 1 519 ? 19.770 5.748 -5.598 1.00 98.62 519 SER A N 1
ATOM 3997 C CA . SER A 1 519 ? 18.466 5.972 -4.970 1.00 98.62 519 SER A CA 1
ATOM 3998 C C . SER A 1 519 ? 18.275 7.405 -4.485 1.00 98.62 519 SER A C 1
ATOM 4000 O O . SER A 1 519 ? 19.160 8.008 -3.882 1.00 98.62 519 SER A O 1
ATOM 4002 N N . LYS A 1 520 ? 17.069 7.936 -4.690 1.00 97.94 520 LYS A N 1
ATOM 4003 C CA . LYS A 1 520 ? 16.618 9.233 -4.175 1.00 97.94 520 LYS A CA 1
ATOM 4004 C C . LYS A 1 520 ? 15.206 9.105 -3.611 1.00 97.94 520 LYS A C 1
ATOM 4006 O O . LYS A 1 520 ? 14.420 8.284 -4.080 1.00 97.94 520 LYS A O 1
ATOM 4011 N N . VAL A 1 521 ? 14.864 9.943 -2.638 1.00 98.19 521 VAL A N 1
ATOM 4012 C CA . VAL A 1 521 ? 13.472 10.123 -2.206 1.00 98.19 521 VAL A CA 1
ATOM 4013 C C . VAL A 1 521 ? 12.869 11.281 -2.992 1.00 98.19 521 VAL A C 1
ATOM 4015 O O . VAL A 1 521 ? 13.460 12.358 -3.061 1.00 98.19 521 VAL A O 1
ATOM 4018 N N . LEU A 1 522 ? 11.695 11.063 -3.581 1.00 97.38 522 LEU A N 1
ATOM 4019 C CA . LEU A 1 522 ? 10.864 12.121 -4.144 1.00 97.38 522 LEU A CA 1
ATOM 4020 C C . LEU A 1 522 ? 9.403 11.793 -3.855 1.00 97.38 522 LEU A C 1
ATOM 4022 O O . LEU A 1 522 ? 8.837 10.844 -4.404 1.00 97.38 522 LEU A O 1
ATOM 4026 N N . TYR A 1 523 ? 8.814 12.587 -2.963 1.00 97.00 523 TYR A N 1
ATOM 4027 C CA . TYR A 1 523 ? 7.487 12.334 -2.426 1.00 97.00 523 TYR A CA 1
ATOM 4028 C C . TYR A 1 523 ? 6.412 12.213 -3.510 1.00 97.00 523 TYR A C 1
ATOM 4030 O O . TYR A 1 523 ? 6.484 12.804 -4.595 1.00 97.00 523 TYR A O 1
ATOM 4038 N N . PHE A 1 524 ? 5.397 11.416 -3.194 1.00 95.94 524 PHE A N 1
ATOM 4039 C CA . PHE A 1 524 ? 4.244 11.228 -4.055 1.00 95.94 524 PHE A CA 1
ATOM 4040 C C . PHE A 1 524 ? 3.341 12.479 -4.022 1.00 95.94 524 PHE A C 1
ATOM 4042 O O . PHE A 1 524 ? 3.011 12.955 -2.932 1.00 95.94 524 PHE A O 1
ATOM 4049 N N . PRO A 1 525 ? 2.926 13.029 -5.179 1.00 93.50 525 PRO A N 1
ATOM 4050 C CA . PRO A 1 525 ? 2.181 14.279 -5.218 1.00 93.50 525 PRO A CA 1
ATOM 4051 C C . PRO A 1 525 ? 0.716 14.098 -4.812 1.00 93.50 525 PRO A C 1
ATOM 4053 O O . PRO A 1 525 ? -0.066 13.432 -5.498 1.00 93.50 525 PRO A O 1
ATOM 4056 N N . ILE A 1 526 ? 0.328 14.749 -3.715 1.00 90.31 526 ILE A N 1
ATOM 4057 C CA . ILE A 1 526 ? -1.062 14.811 -3.256 1.00 90.31 526 ILE A CA 1
ATOM 4058 C C . ILE A 1 526 ? -1.780 16.035 -3.836 1.00 90.31 526 ILE A C 1
ATOM 4060 O O . ILE A 1 526 ? -1.194 17.107 -4.017 1.00 90.31 526 ILE A O 1
ATOM 4064 N N . TYR A 1 527 ? -3.079 15.875 -4.081 1.00 82.00 527 TYR A N 1
ATOM 4065 C CA . TYR A 1 527 ? -3.989 16.965 -4.420 1.00 82.00 527 TYR A CA 1
ATOM 4066 C C . TYR A 1 527 ? -4.808 17.298 -3.177 1.00 82.00 527 TYR A C 1
ATOM 4068 O O . TYR A 1 527 ? -5.560 16.459 -2.695 1.00 82.00 527 TYR A O 1
ATOM 4076 N N . ILE A 1 528 ? -4.642 18.506 -2.641 1.00 74.38 528 ILE A N 1
ATOM 4077 C CA . ILE A 1 528 ? -5.346 18.964 -1.439 1.00 74.38 528 ILE A CA 1
ATOM 4078 C C . ILE A 1 528 ? -6.541 19.802 -1.887 1.00 74.38 528 ILE A C 1
ATOM 4080 O O . ILE A 1 528 ? -6.358 20.790 -2.597 1.00 74.38 528 ILE A O 1
ATOM 4084 N N . SER A 1 529 ? -7.752 19.433 -1.469 1.00 69.25 529 SER A N 1
ATOM 4085 C CA . SER A 1 529 ? -8.915 20.298 -1.665 1.00 69.25 529 SER A CA 1
ATOM 4086 C C . SER A 1 529 ? -8.840 21.515 -0.741 1.00 69.25 529 SER A C 1
ATOM 4088 O O . SER A 1 529 ? -8.560 21.391 0.450 1.00 69.25 529 SER A O 1
ATOM 4090 N N . HIS A 1 530 ? -9.103 22.702 -1.286 1.00 64.19 530 HIS A N 1
ATOM 4091 C CA . HIS A 1 530 ? -9.109 23.968 -0.545 1.00 64.19 530 HIS A CA 1
ATOM 4092 C C . HIS A 1 530 ? -10.518 24.386 -0.079 1.00 64.19 530 HIS A C 1
ATOM 4094 O O . HIS A 1 530 ? -10.753 25.568 0.169 1.00 64.19 530 HIS A O 1
ATOM 4100 N N . LEU A 1 531 ? -11.469 23.448 0.023 1.00 62.56 531 LEU A N 1
ATOM 4101 C CA . LEU A 1 531 ? -12.812 23.741 0.531 1.00 62.56 531 LEU A CA 1
ATOM 4102 C C . LEU A 1 531 ? -12.739 24.270 1.972 1.00 62.56 531 LEU A C 1
ATOM 4104 O O . LEU A 1 531 ? -12.116 23.678 2.856 1.00 62.56 531 LEU A O 1
ATOM 4108 N N . THR A 1 532 ? -13.406 25.397 2.215 1.00 64.88 532 THR A N 1
ATOM 4109 C CA . THR A 1 532 ? -13.449 26.030 3.534 1.00 64.88 532 THR A CA 1
ATOM 4110 C C . THR A 1 532 ? -14.291 25.191 4.489 1.00 64.88 532 THR A C 1
ATOM 4112 O O . THR A 1 532 ? -15.516 25.152 4.381 1.00 64.88 532 THR A O 1
ATOM 4115 N N . ARG A 1 533 ? -13.637 24.546 5.459 1.00 73.81 533 ARG A N 1
ATOM 4116 C CA . ARG A 1 533 ? -14.299 23.769 6.514 1.00 73.81 533 ARG A CA 1
ATOM 4117 C C . ARG A 1 533 ? -15.256 24.658 7.318 1.00 73.81 533 ARG A C 1
ATOM 4119 O O . ARG A 1 533 ? -14.830 25.650 7.910 1.00 73.81 533 ARG A O 1
ATOM 4126 N N . SER A 1 534 ? -16.537 24.294 7.359 1.00 71.88 534 SER A N 1
ATOM 4127 C CA . SER A 1 534 ? -17.538 24.989 8.176 1.00 71.88 534 SER A CA 1
ATOM 4128 C C . SER A 1 534 ? -17.180 24.921 9.669 1.00 71.88 534 SER A C 1
ATOM 4130 O O . SER A 1 534 ? -16.699 23.879 10.129 1.00 71.88 534 SER A O 1
ATOM 4132 N N . PRO A 1 535 ? -17.428 25.986 10.456 1.00 72.69 535 PRO A N 1
ATOM 4133 C CA . PRO A 1 535 ? -17.334 25.912 11.909 1.00 72.69 535 PRO A CA 1
ATOM 4134 C C . PRO A 1 535 ? -18.281 24.841 12.460 1.00 72.69 535 PRO A C 1
ATOM 4136 O O . PRO A 1 535 ? -19.441 24.778 12.058 1.00 72.69 535 PRO A O 1
ATOM 4139 N N . LYS A 1 536 ? -17.787 24.026 13.394 1.00 80.62 536 LYS A N 1
ATOM 4140 C CA . LYS A 1 536 ? -18.591 23.080 14.180 1.00 80.62 536 LYS A CA 1
ATOM 4141 C C . LYS A 1 536 ? -18.843 23.621 15.574 1.00 80.62 536 LYS A C 1
ATOM 4143 O O . LYS A 1 536 ? -17.960 24.270 16.144 1.00 80.62 536 LYS A O 1
ATOM 4148 N N . ASP A 1 537 ? -19.965 23.242 16.172 1.00 79.81 537 ASP A N 1
ATOM 4149 C CA . ASP A 1 537 ? -20.206 23.548 17.577 1.00 79.81 537 ASP A CA 1
ATOM 4150 C C . ASP A 1 537 ? -19.239 22.780 18.489 1.00 79.81 537 ASP A C 1
ATOM 4152 O O . ASP A 1 537 ? -18.900 21.612 18.274 1.00 79.81 537 ASP A O 1
ATOM 4156 N N . ALA A 1 538 ? -18.805 23.427 19.572 1.00 78.56 538 ALA A N 1
ATOM 4157 C CA . ALA A 1 538 ? -17.892 22.823 20.546 1.00 78.56 538 ALA A CA 1
ATOM 4158 C C . ALA A 1 538 ? -18.502 21.610 21.283 1.00 78.56 538 ALA A C 1
ATOM 4160 O O . ALA A 1 538 ? -17.760 20.815 21.859 1.00 78.56 538 ALA A O 1
ATOM 4161 N N . LEU A 1 539 ? -19.834 21.480 21.253 1.00 80.38 539 LEU A N 1
ATOM 4162 C CA . LEU A 1 539 ? -20.615 20.413 21.887 1.00 80.38 539 LEU A CA 1
ATOM 4163 C C . LEU A 1 539 ? -20.992 19.264 20.934 1.00 80.38 539 LEU A C 1
ATOM 4165 O O . LEU A 1 539 ? -21.492 18.245 21.404 1.00 80.38 539 LEU A O 1
ATOM 4169 N N . GLU A 1 540 ? -20.764 19.385 19.620 1.00 92.62 540 GLU A N 1
ATOM 4170 C CA . GLU A 1 540 ? -21.038 18.272 18.701 1.00 92.62 540 GLU A CA 1
ATOM 4171 C C . GLU A 1 540 ? -20.141 17.061 19.008 1.00 92.62 540 GLU A C 1
ATOM 4173 O O . GLU A 1 540 ? -18.936 17.261 19.218 1.00 92.62 540 GLU A O 1
ATOM 4178 N N . PRO A 1 541 ? -20.660 15.816 18.947 1.00 95.56 541 PRO A N 1
ATOM 4179 C CA . PRO A 1 541 ? -19.860 14.603 19.117 1.00 95.56 541 PRO A CA 1
ATOM 4180 C C . PRO A 1 541 ? -18.639 14.563 18.192 1.00 95.56 541 PRO A C 1
ATOM 4182 O O . PRO A 1 541 ? -18.637 15.154 17.110 1.00 95.56 541 PRO A O 1
ATOM 4185 N N . LEU A 1 542 ? -17.584 13.868 18.618 1.00 97.00 542 LEU A N 1
ATOM 4186 C CA . LEU A 1 542 ? -16.344 13.751 17.850 1.00 97.00 542 LEU A CA 1
ATOM 4187 C C . LEU A 1 542 ? -16.575 12.976 16.543 1.00 97.00 542 LEU A C 1
ATOM 4189 O O . LEU A 1 542 ? -17.001 11.827 16.604 1.00 97.00 542 LEU A O 1
ATOM 4193 N N . GLN A 1 543 ? -16.237 13.552 15.385 1.00 97.50 543 GLN A N 1
ATOM 4194 C CA . GLN A 1 543 ? -16.225 12.815 14.116 1.00 97.50 543 GLN A CA 1
ATOM 4195 C C . GLN A 1 543 ? -14.885 12.081 13.937 1.00 97.50 543 GLN A C 1
ATOM 4197 O O . GLN A 1 543 ? -13.843 12.710 13.726 1.00 97.50 543 GLN A O 1
ATOM 4202 N N . ILE A 1 544 ? -14.923 10.751 13.996 1.00 98.62 544 ILE A N 1
ATOM 4203 C CA . ILE A 1 544 ? -13.787 9.854 13.766 1.00 98.62 544 ILE A CA 1
ATOM 4204 C C . ILE A 1 544 ? -13.834 9.352 12.318 1.00 98.62 544 ILE A C 1
ATOM 4206 O O . ILE A 1 544 ? -14.846 8.796 11.891 1.00 98.62 544 ILE A O 1
ATOM 4210 N N . ILE A 1 545 ? -12.736 9.514 11.575 1.00 98.56 545 ILE A N 1
ATOM 4211 C CA . ILE A 1 545 ? -12.579 9.005 10.206 1.00 98.56 545 ILE A CA 1
ATOM 4212 C C . ILE A 1 545 ? -11.558 7.866 10.159 1.00 98.56 545 ILE A C 1
ATOM 4214 O O . ILE A 1 545 ? -10.454 7.996 10.687 1.00 98.56 545 ILE A O 1
ATOM 4218 N N . TRP A 1 546 ? -11.898 6.790 9.449 1.00 98.38 546 TRP A N 1
ATOM 4219 C CA . TRP A 1 546 ? -10.975 5.729 9.034 1.00 98.38 546 TRP A CA 1
ATOM 4220 C C . TRP A 1 546 ? -10.970 5.650 7.495 1.00 98.38 546 TRP A C 1
ATOM 4222 O O . TRP A 1 546 ? -11.936 5.154 6.908 1.00 98.38 546 TRP A O 1
ATOM 4232 N N . PRO A 1 547 ? -9.945 6.205 6.814 1.00 96.69 547 PRO A N 1
ATOM 4233 C CA . PRO A 1 547 ? -9.973 6.436 5.369 1.00 96.69 547 PRO A CA 1
ATOM 4234 C C . PRO A 1 547 ? -9.266 5.341 4.548 1.00 96.69 547 PRO A C 1
ATOM 4236 O O . PRO A 1 547 ? -8.701 5.626 3.494 1.00 96.69 547 PRO A O 1
ATOM 4239 N N . HIS A 1 548 ? -9.239 4.100 5.039 1.00 95.75 548 HIS A N 1
ATOM 4240 C CA . HIS A 1 548 ? -8.412 3.027 4.476 1.00 95.75 548 HIS A CA 1
ATOM 4241 C C . HIS A 1 548 ? -9.235 2.008 3.682 1.00 95.75 548 HIS A C 1
ATOM 4243 O O . HIS A 1 548 ? -10.401 1.774 3.976 1.00 95.75 548 HIS A O 1
ATOM 4249 N N . ARG A 1 549 ? -8.606 1.363 2.693 1.00 92.19 549 ARG A N 1
ATOM 4250 C CA . ARG A 1 549 ? -9.140 0.175 1.997 1.00 92.19 549 ARG A CA 1
ATOM 4251 C C . ARG A 1 549 ? -9.495 -0.942 2.987 1.00 92.19 549 ARG A C 1
ATOM 4253 O O . ARG A 1 549 ? -8.826 -1.085 4.013 1.00 92.19 549 ARG A O 1
ATOM 4260 N N . TRP A 1 550 ? -10.508 -1.748 2.678 1.00 94.06 550 TRP A N 1
ATOM 4261 C CA . TRP A 1 550 ? -11.019 -2.785 3.584 1.00 94.06 550 TRP A CA 1
ATOM 4262 C C . TRP A 1 550 ? -10.166 -4.063 3.539 1.00 94.06 550 TRP A C 1
ATOM 4264 O O . TRP A 1 550 ? -10.623 -5.138 3.172 1.00 94.06 550 TRP A O 1
ATOM 4274 N N . GLU A 1 551 ? -8.898 -3.942 3.932 1.00 89.88 551 GLU A N 1
ATOM 4275 C CA . GLU A 1 551 ? -7.913 -5.027 3.943 1.00 89.88 551 GLU A CA 1
ATOM 4276 C C . GLU A 1 551 ? -7.330 -5.248 5.348 1.00 89.88 551 GLU A C 1
ATOM 4278 O O . GLU A 1 551 ? -7.179 -4.320 6.145 1.00 89.88 551 GLU A O 1
ATOM 4283 N N . HIS A 1 552 ? -6.930 -6.488 5.648 1.00 89.12 552 HIS A N 1
ATOM 4284 C CA . HIS A 1 552 ? -6.302 -6.839 6.931 1.00 89.12 552 HIS A CA 1
ATOM 4285 C C . HIS A 1 552 ? -4.967 -6.109 7.179 1.00 89.12 552 HIS A C 1
ATOM 4287 O O . HIS A 1 552 ? -4.576 -5.929 8.331 1.00 89.12 552 HIS A O 1
ATOM 4293 N N . ASP A 1 553 ? -4.264 -5.655 6.130 1.00 90.19 553 ASP A N 1
ATOM 4294 C CA . ASP A 1 553 ? -3.022 -4.882 6.281 1.00 90.19 553 ASP A CA 1
ATOM 4295 C C . ASP A 1 553 ? -3.254 -3.492 6.899 1.00 90.19 553 ASP A C 1
ATOM 4297 O O . ASP A 1 553 ? -2.313 -2.880 7.410 1.00 90.19 553 ASP A O 1
ATOM 4301 N N . LYS A 1 554 ? -4.507 -3.017 6.914 1.00 94.56 554 LYS A N 1
ATOM 4302 C CA . LYS A 1 554 ? -4.926 -1.757 7.538 1.00 94.56 554 LYS A CA 1
ATOM 4303 C C . LYS A 1 554 ? -5.418 -1.907 8.980 1.00 94.56 554 LYS A C 1
ATOM 4305 O O . LYS A 1 554 ? -5.736 -0.897 9.596 1.00 94.56 554 LYS A O 1
ATOM 4310 N N . ASP A 1 555 ? -5.387 -3.120 9.541 1.00 95.62 555 ASP A N 1
ATOM 4311 C CA . ASP A 1 555 ? -5.742 -3.415 10.941 1.00 95.62 555 ASP A CA 1
ATOM 4312 C C . ASP A 1 555 ? -7.111 -2.829 11.374 1.00 95.62 555 ASP A C 1
ATOM 4314 O O . ASP A 1 555 ? -7.191 -2.019 12.307 1.00 95.62 555 ASP A O 1
ATOM 4318 N N . PRO A 1 556 ? -8.214 -3.182 10.680 1.00 97.00 556 PRO A N 1
ATOM 4319 C CA . PRO A 1 556 ? -9.555 -2.779 11.098 1.00 97.00 556 PRO A CA 1
ATOM 4320 C C . PRO A 1 556 ? -9.951 -3.427 12.434 1.00 97.00 556 PRO A C 1
ATOM 4322 O O . PRO A 1 556 ? -10.713 -2.837 13.196 1.00 97.00 556 PRO A O 1
ATOM 4325 N N . ASP A 1 557 ? -9.406 -4.604 12.751 1.00 97.12 557 ASP A N 1
ATOM 4326 C CA . ASP A 1 557 ? -9.653 -5.335 13.993 1.00 97.12 557 ASP A CA 1
ATOM 4327 C C . ASP A 1 557 ? -9.291 -4.505 15.234 1.00 97.12 557 ASP A C 1
ATOM 4329 O O . ASP A 1 557 ? -10.155 -4.276 16.083 1.00 97.12 557 ASP A O 1
ATOM 4333 N N . THR A 1 558 ? -8.069 -3.963 15.320 1.00 97.81 558 THR A N 1
ATOM 4334 C CA . THR A 1 558 ? -7.683 -3.071 16.429 1.00 97.81 558 THR A CA 1
ATOM 4335 C C . THR A 1 558 ? -8.527 -1.797 16.455 1.00 97.81 558 THR A C 1
ATOM 4337 O O . THR A 1 558 ? -8.880 -1.314 17.533 1.00 97.81 558 THR A O 1
ATOM 4340 N N . PHE A 1 559 ? -8.875 -1.244 15.288 1.00 98.50 559 PHE A N 1
ATOM 4341 C CA . PHE A 1 559 ? -9.664 -0.015 15.198 1.00 98.50 559 PHE A CA 1
ATOM 4342 C C . PHE A 1 559 ? -11.075 -0.200 15.773 1.00 98.50 559 PHE A C 1
ATOM 4344 O O . PHE A 1 559 ? -11.472 0.527 16.687 1.00 98.50 559 PHE A O 1
ATOM 4351 N N . PHE A 1 560 ? -11.818 -1.202 15.299 1.00 98.62 560 PHE A N 1
ATOM 4352 C CA . PHE A 1 560 ? -13.184 -1.446 15.758 1.00 98.62 560 PHE A CA 1
ATOM 4353 C C . PHE A 1 560 ? -13.240 -1.971 17.194 1.00 98.62 560 PHE A C 1
ATOM 4355 O O . PHE A 1 560 ? -14.126 -1.550 17.934 1.00 98.62 560 PHE A O 1
ATOM 4362 N N . GLN A 1 561 ? -12.271 -2.778 17.645 1.00 98.44 561 GLN A N 1
ATOM 4363 C CA . GLN A 1 561 ? -12.181 -3.178 19.057 1.00 98.44 561 GLN A CA 1
ATOM 4364 C C . GLN A 1 561 ? -12.035 -1.972 19.997 1.00 98.44 561 GLN A C 1
ATOM 4366 O O . GLN A 1 561 ? -12.654 -1.951 21.062 1.00 98.44 561 GLN A O 1
ATOM 4371 N N . VAL A 1 562 ? -11.273 -0.942 19.606 1.00 98.56 562 VAL A N 1
ATOM 4372 C CA . VAL A 1 562 ? -11.213 0.313 20.370 1.00 98.56 562 VAL A CA 1
ATOM 4373 C C . VAL A 1 562 ? -12.565 1.026 20.349 1.00 98.56 562 VAL A C 1
ATOM 4375 O O . VAL A 1 562 ? -13.038 1.425 21.409 1.00 98.56 562 VAL A O 1
ATOM 4378 N N . LEU A 1 563 ? -13.225 1.157 19.192 1.00 98.62 563 LEU A N 1
ATOM 4379 C CA . LEU A 1 563 ? -14.532 1.825 19.116 1.00 98.62 563 LEU A CA 1
ATOM 4380 C C . LEU A 1 563 ? -15.635 1.100 19.906 1.00 98.62 563 LEU A C 1
ATOM 4382 O O . LEU A 1 563 ? -16.466 1.771 20.516 1.00 98.62 563 LEU A O 1
ATOM 4386 N N . PHE A 1 564 ? -15.621 -0.236 19.961 1.00 98.56 564 PHE A N 1
ATOM 4387 C CA . PHE A 1 564 ? -16.521 -1.010 20.823 1.00 98.56 564 PHE A CA 1
ATOM 4388 C C . PHE A 1 564 ? -16.319 -0.634 22.296 1.00 98.56 564 PHE A C 1
ATOM 4390 O O . PHE A 1 564 ? -17.287 -0.306 22.971 1.00 98.56 564 PHE A O 1
ATOM 4397 N N . GLN A 1 565 ? -15.069 -0.549 22.766 1.00 98.19 565 GLN A N 1
ATOM 4398 C CA . GLN A 1 565 ? -14.759 -0.130 24.141 1.00 98.19 565 GLN A CA 1
ATOM 4399 C C . GLN A 1 565 ? -15.181 1.320 24.441 1.00 98.19 565 GLN A C 1
ATOM 4401 O O . GLN A 1 565 ? -15.515 1.630 25.583 1.00 98.19 565 GLN A O 1
ATOM 4406 N N . LEU A 1 566 ? -15.184 2.222 23.449 1.00 98.25 566 LEU A N 1
ATOM 4407 C CA . LEU A 1 566 ? -15.704 3.588 23.621 1.00 98.25 566 LEU A CA 1
ATOM 4408 C C . LEU A 1 566 ? -17.236 3.598 23.751 1.00 98.25 566 LEU A C 1
ATOM 4410 O O . LEU A 1 566 ? -17.770 4.294 24.615 1.00 98.25 566 LEU A O 1
ATOM 4414 N N . ALA A 1 567 ? -17.933 2.808 22.929 1.00 97.62 567 ALA A N 1
ATOM 4415 C CA . ALA A 1 567 ? -19.388 2.673 22.974 1.00 97.62 567 ALA A CA 1
ATOM 4416 C C . ALA A 1 567 ? -19.867 1.969 24.260 1.00 97.62 567 ALA A C 1
ATOM 4418 O O . ALA A 1 567 ? -20.808 2.434 24.901 1.00 97.62 567 ALA A O 1
ATOM 4419 N N . GLU A 1 568 ? -19.180 0.906 24.690 1.00 97.19 568 GLU A N 1
ATOM 4420 C CA . GLU A 1 568 ? -19.416 0.202 25.962 1.00 97.19 568 GLU A CA 1
ATOM 4421 C C . GLU A 1 568 ? -19.159 1.105 27.183 1.00 97.19 568 GLU A C 1
ATOM 4423 O O . GLU A 1 568 ? -19.861 1.003 28.187 1.00 97.19 568 GLU A O 1
ATOM 4428 N N . ALA A 1 569 ? -18.215 2.048 27.082 1.00 97.12 569 ALA A N 1
ATOM 4429 C CA . ALA A 1 569 ? -17.989 3.095 28.082 1.00 97.12 569 ALA A CA 1
ATOM 4430 C C . ALA A 1 569 ? -19.021 4.248 28.036 1.00 97.12 569 ALA A C 1
ATOM 4432 O O . ALA A 1 569 ? -18.882 5.220 28.780 1.00 97.12 569 ALA A O 1
ATOM 4433 N N . GLY A 1 570 ? -20.040 4.171 27.171 1.00 97.06 570 GLY A N 1
ATOM 4434 C CA . GLY A 1 570 ? -21.104 5.173 27.052 1.00 97.06 570 GLY A CA 1
ATOM 4435 C C . GLY A 1 570 ? -20.675 6.495 26.404 1.00 97.06 570 GLY A C 1
ATOM 4436 O O . GLY A 1 570 ? -21.361 7.505 26.566 1.00 97.06 570 GLY A O 1
ATOM 4437 N N . LEU A 1 571 ? -19.543 6.525 25.692 1.00 97.06 571 LEU A N 1
ATOM 4438 C CA . LEU A 1 571 ? -19.036 7.738 25.051 1.00 97.06 571 LEU A CA 1
ATOM 4439 C C . LEU A 1 571 ? -19.734 7.988 23.710 1.00 97.06 571 LEU A C 1
ATOM 4441 O O . LEU A 1 571 ? -19.841 7.092 22.877 1.00 97.06 571 LEU A O 1
ATOM 4445 N N . ASN A 1 572 ? -20.166 9.229 23.481 1.00 95.62 572 ASN A N 1
ATOM 4446 C CA . ASN A 1 572 ? -20.830 9.636 22.243 1.00 95.62 572 ASN A CA 1
ATOM 4447 C C . ASN A 1 572 ? -19.811 10.130 21.197 1.00 95.62 572 ASN A C 1
ATOM 4449 O O . ASN A 1 572 ? -18.957 10.968 21.493 1.00 95.62 572 ASN A O 1
ATOM 4453 N N . PHE A 1 573 ? -19.921 9.629 19.969 1.00 97.81 573 PHE A N 1
ATOM 4454 C CA . PHE A 1 573 ? -19.091 9.991 18.821 1.00 97.81 573 PHE A CA 1
ATOM 4455 C C . PHE A 1 573 ? -19.857 9.760 17.511 1.00 97.81 573 PHE A C 1
ATOM 4457 O O . PHE A 1 573 ? -20.958 9.214 17.502 1.00 97.81 573 PHE A O 1
ATOM 4464 N N . ARG A 1 574 ? -19.270 10.180 16.393 1.00 98.31 574 ARG A N 1
ATOM 4465 C CA . ARG A 1 574 ? -19.721 9.870 15.034 1.00 98.31 574 ARG A CA 1
ATOM 4466 C C . ARG A 1 574 ? -18.588 9.187 14.275 1.00 98.31 574 ARG A C 1
ATOM 4468 O O . ARG A 1 574 ? -17.417 9.492 14.499 1.00 98.31 574 ARG A O 1
ATOM 4475 N N . LEU A 1 575 ? -18.933 8.281 13.371 1.00 98.56 575 LEU A N 1
ATOM 4476 C CA . LEU A 1 575 ? -17.998 7.424 12.653 1.00 98.56 575 LEU A CA 1
ATOM 4477 C C . LEU A 1 575 ? -18.195 7.538 11.137 1.00 98.56 575 LEU A C 1
ATOM 4479 O O . LEU A 1 575 ? -19.304 7.367 10.626 1.00 98.56 575 LEU A O 1
ATOM 4483 N N . THR A 1 576 ? -17.097 7.772 10.426 1.00 98.44 576 THR A N 1
ATOM 4484 C CA . THR A 1 576 ? -16.988 7.685 8.967 1.00 98.44 576 THR A CA 1
ATOM 4485 C C . THR A 1 576 ? -15.969 6.602 8.630 1.00 98.44 576 THR A C 1
ATOM 4487 O O . THR A 1 576 ? -14.773 6.777 8.868 1.00 98.44 576 THR A O 1
ATOM 4490 N N . VAL A 1 577 ? -16.428 5.492 8.054 1.00 98.06 577 VAL A N 1
ATOM 4491 C CA . VAL A 1 577 ? -15.554 4.460 7.480 1.00 98.06 577 VAL A CA 1
ATOM 4492 C C . VAL A 1 577 ? -15.640 4.578 5.968 1.00 98.06 577 VAL A C 1
ATOM 4494 O O . VAL A 1 577 ? -16.711 4.397 5.395 1.00 98.06 577 VAL A O 1
ATOM 4497 N N . LEU A 1 578 ? -14.520 4.917 5.339 1.00 96.62 578 LEU A N 1
ATOM 4498 C CA . LEU A 1 578 ? -14.381 5.022 3.884 1.00 96.62 578 LEU A CA 1
ATOM 4499 C C . LEU A 1 578 ? -13.631 3.789 3.350 1.00 96.62 578 LEU A C 1
ATOM 4501 O O . LEU A 1 578 ? -13.444 2.814 4.079 1.00 96.62 578 LEU A O 1
ATOM 4505 N N . GLY A 1 579 ? -13.197 3.847 2.090 1.00 91.62 579 GLY A N 1
ATOM 4506 C CA . GLY A 1 579 ? -12.311 2.858 1.478 1.00 91.62 579 GLY A CA 1
ATOM 4507 C C . GLY A 1 579 ? -12.980 1.980 0.429 1.00 91.62 579 GLY A C 1
ATOM 4508 O O . GLY A 1 579 ? -14.188 1.757 0.452 1.00 91.62 579 GLY A O 1
ATOM 4509 N N . GLU A 1 580 ? -12.169 1.498 -0.509 1.00 86.94 580 GLU A N 1
ATOM 4510 C CA . GLU A 1 580 ? -12.569 0.482 -1.484 1.00 86.94 580 GLU A CA 1
ATOM 4511 C C . GLU A 1 580 ? -12.774 -0.872 -0.785 1.00 86.94 580 GLU A C 1
ATOM 4513 O O . GLU A 1 580 ? -12.069 -1.202 0.178 1.00 86.94 580 GLU A O 1
ATOM 4518 N N . GLN A 1 581 ? -13.773 -1.614 -1.260 1.00 87.62 581 GLN A N 1
ATOM 4519 C CA . GLN A 1 581 ? -14.178 -2.927 -0.763 1.00 87.62 581 GLN A CA 1
ATOM 4520 C C . GLN A 1 581 ? -13.842 -3.981 -1.814 1.00 87.62 581 GLN A C 1
ATOM 4522 O O . GLN A 1 581 ? -14.047 -3.756 -3.006 1.00 87.62 581 GLN A O 1
ATOM 4527 N N . TYR A 1 582 ? -13.378 -5.144 -1.367 1.00 79.94 582 TYR A N 1
ATOM 4528 C CA . TYR A 1 582 ? -13.065 -6.276 -2.240 1.00 79.94 582 TYR A CA 1
ATOM 4529 C C . TYR A 1 582 ? -14.009 -7.449 -1.947 1.00 79.94 582 TYR A C 1
ATOM 4531 O O . TYR A 1 582 ? -14.965 -7.300 -1.189 1.00 79.94 582 TYR A O 1
ATOM 4539 N N . GLN A 1 583 ? -13.784 -8.616 -2.555 1.00 69.94 583 GLN A N 1
ATOM 4540 C CA . GLN A 1 583 ? -14.597 -9.808 -2.273 1.00 69.94 583 GLN A CA 1
ATOM 4541 C C . GLN A 1 583 ? -14.358 -10.310 -0.833 1.00 69.94 583 GLN A C 1
ATOM 4543 O O . GLN A 1 583 ? -15.301 -10.420 -0.049 1.00 69.94 583 GLN A O 1
ATOM 4548 N N . ASP A 1 584 ? -13.092 -10.503 -0.448 1.00 76.00 584 ASP A N 1
ATOM 4549 C CA . ASP A 1 584 ? -12.681 -10.932 0.898 1.00 76.00 584 ASP A CA 1
ATOM 4550 C C . ASP A 1 584 ? -12.440 -9.740 1.849 1.00 76.00 584 ASP A C 1
ATOM 4552 O O . ASP A 1 584 ? -11.301 -9.397 2.181 1.00 76.00 584 ASP A O 1
ATOM 4556 N N . ASN A 1 585 ? -13.516 -9.104 2.321 1.00 86.25 585 ASN A N 1
ATOM 4557 C CA . ASN A 1 585 ? -13.414 -8.080 3.370 1.00 86.25 585 ASN A CA 1
ATOM 4558 C C . ASN A 1 585 ? -13.230 -8.718 4.772 1.00 86.25 585 ASN A C 1
ATOM 4560 O O . ASN A 1 585 ? -13.897 -9.709 5.085 1.00 86.25 585 ASN A O 1
ATOM 4564 N N . PRO A 1 586 ? -12.404 -8.134 5.666 1.00 90.25 586 PRO A N 1
ATOM 4565 C CA . PRO A 1 586 ? -12.238 -8.590 7.048 1.00 90.25 586 PRO A CA 1
ATOM 4566 C C . PRO A 1 586 ? -13.578 -8.750 7.805 1.00 90.25 586 PRO A C 1
ATOM 4568 O O . PRO A 1 586 ? -14.364 -7.799 7.848 1.00 90.25 586 PRO A O 1
ATOM 4571 N N . PRO A 1 587 ? -13.854 -9.896 8.467 1.00 92.69 587 PRO A N 1
ATOM 4572 C CA . PRO A 1 587 ? -15.160 -10.161 9.089 1.00 92.69 587 PRO A CA 1
ATOM 4573 C C . PRO A 1 587 ? -15.625 -9.117 10.113 1.00 92.69 587 PRO A C 1
ATOM 4575 O O . PRO A 1 587 ? -16.830 -8.916 10.279 1.00 92.69 587 PRO A O 1
ATOM 4578 N N . ILE A 1 588 ? -14.682 -8.421 10.758 1.00 96.31 588 ILE A N 1
ATOM 4579 C CA . ILE A 1 588 ? -14.943 -7.360 11.735 1.00 96.31 588 ILE A CA 1
ATOM 4580 C C . ILE A 1 588 ? -15.808 -6.217 11.177 1.00 96.31 588 ILE A C 1
ATOM 4582 O O . ILE A 1 588 ? -16.577 -5.634 11.934 1.00 96.31 588 ILE A O 1
ATOM 4586 N N . PHE A 1 589 ? -15.771 -5.924 9.868 1.00 96.12 589 PHE A N 1
ATOM 4587 C CA . PHE A 1 589 ? -16.649 -4.905 9.273 1.00 96.12 589 PHE A CA 1
ATOM 4588 C C . PHE A 1 589 ? -18.135 -5.274 9.420 1.00 96.12 589 PHE A C 1
ATOM 4590 O O . PHE A 1 589 ? -18.958 -4.415 9.737 1.00 96.12 589 PHE A O 1
ATOM 4597 N N . ASN A 1 590 ? -18.493 -6.552 9.268 1.00 93.50 590 ASN A N 1
ATOM 4598 C CA . ASN A 1 590 ? -19.881 -6.996 9.416 1.00 93.50 590 ASN A CA 1
ATOM 4599 C C . ASN A 1 590 ? -20.365 -6.819 10.864 1.00 93.50 590 ASN A C 1
ATOM 4601 O O . ASN A 1 590 ? -21.437 -6.260 11.090 1.00 93.50 590 ASN A O 1
ATOM 4605 N N . GLU A 1 591 ? -19.547 -7.214 11.843 1.00 95.94 591 GLU A N 1
ATOM 4606 C CA . GLU A 1 591 ? -19.831 -7.011 13.269 1.00 95.94 591 GLU A CA 1
ATOM 4607 C C . GLU A 1 591 ? -19.910 -5.518 13.631 1.00 95.94 591 GLU A C 1
ATOM 4609 O O . GLU A 1 591 ? -20.847 -5.083 14.304 1.00 95.94 591 GLU A O 1
ATOM 4614 N N . ALA A 1 592 ? -18.958 -4.716 13.149 1.00 97.25 592 ALA A N 1
ATOM 4615 C CA . ALA A 1 592 ? -18.875 -3.293 13.443 1.00 97.25 592 ALA A CA 1
ATOM 4616 C C . ALA A 1 592 ? -20.044 -2.495 12.857 1.00 97.25 592 ALA A C 1
ATOM 4618 O O . ALA A 1 592 ? -20.578 -1.630 13.549 1.00 97.25 592 ALA A O 1
ATOM 4619 N N . SER A 1 593 ? -20.502 -2.829 11.644 1.00 96.44 593 SER A N 1
ATOM 4620 C CA . SER A 1 593 ? -21.679 -2.197 11.030 1.00 96.44 593 SER A CA 1
ATOM 4621 C C . SER A 1 593 ? -22.945 -2.333 11.888 1.00 96.44 593 SER A C 1
ATOM 4623 O O . SER A 1 593 ? -23.776 -1.429 11.916 1.00 96.44 593 SER A O 1
ATOM 4625 N N . GLN A 1 594 ? -23.064 -3.436 12.638 1.00 96.44 594 GLN A N 1
ATOM 4626 C CA . GLN A 1 594 ? -24.195 -3.720 13.521 1.00 96.44 594 GLN A CA 1
ATOM 4627 C C . GLN A 1 594 ? -23.989 -3.099 14.909 1.00 96.44 594 GLN A C 1
ATOM 4629 O O . GLN A 1 594 ? -24.849 -2.363 15.389 1.00 96.44 594 GLN A O 1
ATOM 4634 N N . LYS A 1 595 ? -22.834 -3.344 15.546 1.00 97.19 595 LYS A N 1
ATOM 4635 C CA . LYS A 1 595 ? -22.526 -2.831 16.895 1.00 97.19 595 LYS A CA 1
ATOM 4636 C C . LYS A 1 595 ? -22.433 -1.306 16.963 1.00 97.19 595 LYS A C 1
ATOM 4638 O O . LYS A 1 595 ? -22.770 -0.728 17.992 1.00 97.19 595 LYS A O 1
ATOM 4643 N N . LEU A 1 596 ? -21.976 -0.656 15.892 1.00 97.88 596 LEU A N 1
ATOM 4644 C CA . LEU A 1 596 ? -21.763 0.793 15.839 1.00 97.88 596 LEU A CA 1
ATOM 4645 C C . LEU A 1 596 ? -22.818 1.530 14.999 1.00 97.88 596 LEU A C 1
ATOM 4647 O O . LEU A 1 596 ? -22.638 2.714 14.728 1.00 97.88 596 LEU A O 1
ATOM 4651 N N . ALA A 1 597 ? -23.930 0.881 14.630 1.00 97.31 597 ALA A N 1
ATOM 4652 C CA . ALA A 1 597 ? -24.977 1.445 13.767 1.00 97.31 597 ALA A CA 1
ATOM 4653 C C . ALA A 1 597 ? -25.425 2.865 14.176 1.00 97.31 597 ALA A C 1
ATOM 4655 O O . ALA A 1 597 ? -25.503 3.753 13.333 1.00 97.31 597 ALA A O 1
ATOM 4656 N N . ASN A 1 598 ? -25.626 3.108 15.477 1.00 96.94 598 ASN A N 1
ATOM 4657 C CA . ASN A 1 598 ? -26.057 4.408 16.017 1.00 96.94 598 ASN A CA 1
ATOM 4658 C C . ASN A 1 598 ? -24.987 5.520 15.946 1.00 96.94 598 ASN A C 1
ATOM 4660 O O . ASN A 1 598 ? -25.308 6.687 16.153 1.00 96.94 598 ASN A O 1
ATOM 4664 N N . PHE A 1 599 ? -23.726 5.164 15.690 1.00 98.00 599 PHE A N 1
ATOM 4665 C CA . PHE A 1 599 ? -22.589 6.084 15.586 1.00 98.00 599 PHE A CA 1
ATOM 4666 C C . PHE A 1 599 ? -22.181 6.326 14.122 1.00 98.00 599 PHE A C 1
ATOM 4668 O O . PHE A 1 599 ? -21.476 7.291 13.830 1.00 98.00 599 PHE A O 1
ATOM 4675 N N . ILE A 1 600 ? -22.580 5.452 13.192 1.00 98.19 600 ILE A N 1
ATOM 4676 C CA . ILE A 1 600 ? -22.180 5.509 11.782 1.00 98.19 600 ILE A CA 1
ATOM 4677 C C . ILE A 1 600 ? -22.881 6.667 11.057 1.00 98.19 600 ILE A C 1
ATOM 4679 O O . ILE A 1 600 ? -24.085 6.870 11.167 1.00 98.19 600 ILE A O 1
ATOM 4683 N N . THR A 1 601 ? -22.100 7.410 10.273 1.00 96.88 601 THR A N 1
ATOM 4684 C CA . THR A 1 601 ? -22.565 8.515 9.413 1.00 96.88 601 THR A CA 1
ATOM 4685 C C . THR A 1 601 ? -22.291 8.264 7.929 1.00 96.88 601 THR A C 1
ATOM 4687 O O . THR A 1 601 ? -23.069 8.689 7.081 1.00 96.88 601 THR A O 1
ATOM 4690 N N . HIS A 1 602 ? -21.224 7.527 7.609 1.00 97.31 602 HIS A N 1
ATOM 4691 C CA . HIS A 1 602 ? -20.968 6.954 6.285 1.00 97.31 602 HIS A CA 1
ATOM 4692 C C . HIS A 1 602 ? -20.176 5.649 6.435 1.00 97.31 602 HIS A C 1
ATOM 4694 O O . HIS A 1 602 ? -19.359 5.515 7.353 1.00 97.31 602 HIS A O 1
ATOM 4700 N N . TRP A 1 603 ? -20.431 4.694 5.539 1.00 96.81 603 TRP A N 1
ATOM 4701 C CA . TRP A 1 603 ? -19.904 3.333 5.599 1.00 96.81 603 TRP A CA 1
ATOM 4702 C C . TRP A 1 603 ? -19.592 2.799 4.192 1.00 96.81 603 TRP A C 1
ATOM 4704 O O . TRP A 1 603 ? -20.504 2.565 3.402 1.00 96.81 603 TRP A O 1
ATOM 4714 N N . GLY A 1 604 ? -18.309 2.598 3.883 1.00 94.25 604 GLY A N 1
ATOM 4715 C CA . GLY A 1 604 ? -17.833 2.001 2.630 1.00 94.25 604 GLY A CA 1
ATOM 4716 C C . GLY A 1 604 ? -17.343 3.006 1.584 1.00 94.25 604 GLY A C 1
ATOM 4717 O O . GLY A 1 604 ? -16.994 4.147 1.896 1.00 94.25 604 GLY A O 1
ATOM 4718 N N . PHE A 1 605 ? -17.289 2.567 0.328 1.00 92.88 605 PHE A N 1
ATOM 4719 C CA . PHE A 1 605 ? -16.684 3.322 -0.770 1.00 92.88 605 PHE A CA 1
ATOM 4720 C C . PHE A 1 605 ? -17.419 4.641 -1.103 1.00 92.88 605 PHE A C 1
ATOM 4722 O O . PHE A 1 605 ? -18.574 4.861 -0.729 1.00 92.88 605 PHE A O 1
ATOM 4729 N N . CYS A 1 606 ? -16.728 5.547 -1.799 1.00 90.38 606 CYS A N 1
ATOM 4730 C CA . CYS A 1 606 ? -17.280 6.788 -2.345 1.00 90.38 606 CYS A CA 1
ATOM 4731 C C . CYS A 1 606 ? -16.891 6.913 -3.818 1.00 90.38 606 CYS A C 1
ATOM 4733 O O . CYS A 1 606 ? -15.766 7.286 -4.134 1.00 90.38 606 CYS A O 1
ATOM 4735 N N . GLU A 1 607 ? -17.845 6.645 -4.708 1.00 84.44 607 GLU A N 1
ATOM 4736 C CA . GLU A 1 607 ? -17.669 6.763 -6.163 1.00 84.44 607 GLU A CA 1
ATOM 4737 C C . GLU A 1 607 ? -17.399 8.209 -6.611 1.00 84.44 607 GLU A C 1
ATOM 4739 O O . GLU A 1 607 ? -16.663 8.445 -7.567 1.00 84.44 607 GLU A O 1
ATOM 4744 N N . ASN A 1 608 ? -17.971 9.190 -5.903 1.00 87.81 608 ASN A N 1
ATOM 4745 C CA . ASN A 1 608 ? -17.757 10.611 -6.160 1.00 87.81 608 ASN A CA 1
ATOM 4746 C C . ASN A 1 608 ? -16.651 11.175 -5.243 1.00 87.81 608 ASN A C 1
ATOM 4748 O O . ASN A 1 608 ? -16.773 11.132 -4.012 1.00 87.81 608 ASN A O 1
ATOM 4752 N N . LYS A 1 609 ? -15.598 11.755 -5.844 1.00 87.31 609 LYS A N 1
ATOM 4753 C CA . LYS A 1 609 ? -14.477 12.371 -5.115 1.00 87.31 609 LYS A CA 1
ATOM 4754 C C . LYS A 1 609 ? -14.880 13.639 -4.344 1.00 87.31 609 LYS A C 1
ATOM 4756 O O . LYS A 1 609 ? -14.282 13.911 -3.307 1.00 87.31 609 LYS A O 1
ATOM 4761 N N . ASP A 1 610 ? -15.916 14.360 -4.765 1.00 88.81 610 ASP A N 1
ATOM 4762 C CA . ASP A 1 610 ? -16.415 15.530 -4.031 1.00 88.81 610 ASP A CA 1
ATOM 4763 C C . ASP A 1 610 ? -17.073 15.103 -2.712 1.00 88.81 610 ASP A C 1
ATOM 4765 O O . ASP A 1 610 ? -16.706 15.607 -1.654 1.00 88.81 610 ASP A O 1
ATOM 4769 N N . LYS A 1 611 ? -17.924 14.065 -2.741 1.00 90.69 611 LYS A N 1
ATOM 4770 C CA . LYS A 1 611 ? -18.497 13.449 -1.528 1.00 90.69 611 LYS A CA 1
ATOM 4771 C C . LYS A 1 611 ? -17.410 12.901 -0.591 1.00 90.69 611 LYS A C 1
ATOM 4773 O O . LYS A 1 611 ? -17.535 12.998 0.629 1.00 90.69 611 LYS A O 1
ATOM 4778 N N . TYR A 1 612 ? -16.334 12.332 -1.142 1.00 93.00 612 TYR A N 1
ATOM 4779 C CA . TYR A 1 612 ? -15.170 11.920 -0.350 1.00 93.00 612 TYR A CA 1
ATOM 4780 C C . TYR A 1 612 ? -14.545 13.119 0.384 1.00 93.00 612 TYR A C 1
ATOM 4782 O O . TYR A 1 612 ? -14.345 13.044 1.596 1.00 93.00 612 TYR A O 1
ATOM 4790 N N . TRP A 1 613 ? -14.323 14.250 -0.298 1.00 92.00 613 TRP A N 1
ATOM 4791 C CA . TRP A 1 613 ? -13.838 15.476 0.345 1.00 92.00 613 TRP A CA 1
ATOM 4792 C C . TRP A 1 613 ? -14.813 16.035 1.384 1.00 92.00 613 TRP A C 1
ATOM 4794 O O . TRP A 1 613 ? -14.376 16.347 2.488 1.00 92.00 613 TRP A O 1
ATOM 4804 N N . GLU A 1 614 ? -16.113 16.125 1.091 1.00 91.56 614 GLU A N 1
ATOM 4805 C CA . GLU A 1 614 ? -17.142 16.554 2.056 1.00 91.56 614 GLU A CA 1
ATOM 4806 C C . GLU A 1 614 ? -17.068 15.737 3.353 1.00 91.56 614 GLU A C 1
ATOM 4808 O O . GLU A 1 614 ? -17.020 16.295 4.454 1.00 91.56 614 GLU A O 1
ATOM 4813 N N . LEU A 1 615 ? -16.976 14.409 3.227 1.00 93.69 615 LEU A N 1
ATOM 4814 C CA . LEU A 1 615 ? -16.829 13.504 4.362 1.00 93.69 615 LEU A CA 1
ATOM 4815 C C . LEU A 1 615 ? -15.501 13.714 5.100 1.00 93.69 615 LEU A C 1
ATOM 4817 O O . LEU A 1 615 ? -15.515 13.719 6.331 1.00 93.69 615 LEU A O 1
ATOM 4821 N N . LEU A 1 616 ? -14.384 13.959 4.408 1.00 94.12 616 LEU A N 1
ATOM 4822 C CA . LEU A 1 616 ? -13.108 14.294 5.052 1.00 94.12 616 LEU A CA 1
ATOM 4823 C C . LEU A 1 616 ? -13.152 15.637 5.805 1.00 94.12 616 LEU A C 1
ATOM 4825 O O . LEU A 1 616 ? -12.707 15.703 6.950 1.00 94.12 616 LEU A O 1
ATOM 4829 N N . HIS A 1 617 ? -13.736 16.691 5.225 1.00 92.19 617 HIS A N 1
ATOM 4830 C CA . HIS A 1 617 ? -13.904 17.992 5.892 1.00 92.19 617 HIS A CA 1
ATOM 4831 C C . HIS A 1 617 ? -14.870 17.908 7.089 1.00 92.19 617 HIS A C 1
ATOM 4833 O O . HIS A 1 617 ? -14.719 18.648 8.070 1.00 92.19 617 HIS A O 1
ATOM 4839 N N . SER A 1 618 ? -15.819 16.962 7.054 1.00 91.50 618 SER A N 1
ATOM 4840 C CA . SER A 1 618 ? -16.684 16.635 8.193 1.00 91.50 618 SER A CA 1
ATOM 4841 C C . SER A 1 618 ? -15.937 15.984 9.365 1.00 91.50 618 SER A C 1
ATOM 4843 O O . SER A 1 618 ? -16.455 16.000 10.479 1.00 91.50 618 SER A O 1
ATOM 4845 N N . GLY A 1 619 ? -14.727 15.446 9.173 1.00 94.38 619 GLY A N 1
ATOM 4846 C CA . GLY A 1 619 ? -13.923 14.801 10.220 1.00 94.38 619 GLY A CA 1
ATOM 4847 C C . GLY A 1 619 ? -13.451 15.747 11.321 1.00 94.38 619 GLY A C 1
ATOM 4848 O O . GLY A 1 619 ? -13.448 16.958 11.141 1.00 94.38 619 GLY A O 1
ATOM 4849 N N . ASP A 1 620 ? -13.071 15.214 12.484 1.00 95.62 620 ASP A N 1
ATOM 4850 C CA . ASP A 1 620 ? -12.296 15.925 13.519 1.00 95.62 620 ASP A CA 1
ATOM 4851 C C . ASP A 1 620 ? -10.952 15.237 13.765 1.00 95.62 620 ASP A C 1
ATOM 4853 O O . ASP A 1 620 ? -9.918 15.898 13.855 1.00 95.62 620 ASP A O 1
ATOM 4857 N N . VAL A 1 621 ? -10.973 13.906 13.852 1.00 97.50 621 VAL A N 1
ATOM 4858 C CA . VAL A 1 621 ? -9.787 13.055 13.949 1.00 97.50 621 VAL A CA 1
ATOM 4859 C C . VAL A 1 621 ? -9.799 12.043 12.809 1.00 97.50 621 VAL A C 1
ATOM 4861 O O . VAL A 1 621 ? -10.831 11.438 12.518 1.00 97.50 621 VAL A O 1
ATOM 4864 N N . VAL A 1 622 ? -8.643 11.838 12.184 1.00 98.50 622 VAL A N 1
ATOM 4865 C CA . VAL A 1 622 ? -8.415 10.751 11.233 1.00 98.50 622 VAL A CA 1
ATOM 4866 C C . VAL A 1 622 ? -7.483 9.725 11.869 1.00 98.50 622 VAL A C 1
ATOM 4868 O O . VAL A 1 622 ? -6.434 10.076 12.409 1.00 98.50 622 VAL A O 1
ATOM 4871 N N . VAL A 1 623 ? -7.876 8.454 11.840 1.00 98.69 623 VAL A N 1
ATOM 4872 C CA . VAL A 1 623 ? -7.179 7.364 12.527 1.00 98.69 623 VAL A CA 1
ATOM 4873 C C . VAL A 1 623 ? -6.547 6.416 11.514 1.00 98.69 623 VAL A C 1
ATOM 4875 O O . VAL A 1 623 ? -7.163 6.033 10.518 1.00 98.69 623 VAL A O 1
ATOM 4878 N N . SER A 1 624 ? -5.315 5.998 11.792 1.00 98.50 624 SER A N 1
ATOM 4879 C CA . SER A 1 624 ? -4.716 4.815 11.178 1.00 98.50 624 SER A CA 1
ATOM 4880 C C . SER A 1 624 ? -4.340 3.816 12.257 1.00 98.50 624 SER A C 1
ATOM 4882 O O . SER A 1 624 ? -3.776 4.188 13.282 1.00 98.50 624 SER A O 1
ATOM 4884 N N . THR A 1 625 ? -4.623 2.547 11.996 1.00 98.06 625 THR A N 1
ATOM 4885 C CA . THR A 1 625 ? -4.118 1.391 12.746 1.00 98.06 625 THR A CA 1
ATOM 4886 C C . THR A 1 625 ? -3.075 0.598 11.950 1.00 98.06 625 THR A C 1
ATOM 4888 O O . THR A 1 625 ? -2.361 -0.232 12.518 1.00 98.06 625 THR A O 1
ATOM 4891 N N . ALA A 1 626 ? -2.922 0.918 10.658 1.00 96.12 626 ALA A N 1
ATOM 4892 C CA . ALA A 1 626 ? -2.373 0.057 9.620 1.00 96.12 626 ALA A CA 1
ATOM 4893 C C . ALA A 1 626 ? -1.079 -0.680 9.981 1.00 96.12 626 ALA A C 1
ATOM 4895 O O . ALA A 1 626 ? -0.097 -0.094 10.442 1.00 96.12 626 ALA A O 1
ATOM 4896 N N . HIS A 1 627 ? -1.057 -1.985 9.695 1.00 92.94 627 HIS A N 1
ATOM 4897 C CA . HIS A 1 627 ? 0.145 -2.805 9.759 1.00 92.94 627 HIS A CA 1
ATOM 4898 C C . HIS A 1 627 ? 1.133 -2.544 8.625 1.00 92.94 627 HIS A C 1
ATOM 4900 O O . HIS A 1 627 ? 2.318 -2.801 8.835 1.00 92.94 627 HIS A O 1
ATOM 4906 N N . HIS A 1 628 ? 0.683 -1.986 7.500 1.00 92.00 628 HIS A N 1
ATOM 4907 C CA . HIS A 1 628 ? 1.514 -1.701 6.337 1.00 92.00 628 HIS A CA 1
ATOM 4908 C C . HIS A 1 628 ? 1.096 -0.404 5.625 1.00 92.00 628 HIS A C 1
ATOM 4910 O O . HIS A 1 628 ? -0.085 -0.182 5.355 1.00 92.00 628 HIS A O 1
ATOM 4916 N N . GLU A 1 629 ? 2.070 0.464 5.337 1.00 94.50 629 GLU A N 1
ATOM 4917 C CA . GLU A 1 629 ? 1.888 1.734 4.628 1.00 94.50 629 GLU A CA 1
ATOM 4918 C C . GLU A 1 629 ? 3.239 2.284 4.137 1.00 94.50 629 GLU A C 1
ATOM 4920 O O . GLU A 1 629 ? 4.217 2.252 4.886 1.00 94.50 629 GLU A O 1
ATOM 4925 N N . PHE A 1 630 ? 3.282 2.825 2.914 1.00 93.25 630 PHE A N 1
ATOM 4926 C CA . PHE A 1 630 ? 4.488 3.425 2.319 1.00 93.25 630 PHE A CA 1
ATOM 4927 C C . PHE A 1 630 ? 4.429 4.947 2.196 1.00 93.25 630 PHE A C 1
ATOM 4929 O O . PHE A 1 630 ? 5.485 5.578 2.176 1.00 93.25 630 PHE A O 1
ATOM 4936 N N . PHE A 1 631 ? 3.232 5.542 2.129 1.00 95.00 631 PHE A N 1
ATOM 4937 C CA . PHE A 1 631 ? 3.085 7.001 2.022 1.00 95.00 631 PHE A CA 1
ATOM 4938 C C . PHE A 1 631 ? 1.834 7.570 2.711 1.00 95.00 631 PHE A C 1
ATOM 4940 O O . PHE A 1 631 ? 1.844 8.704 3.171 1.00 95.00 631 PHE A O 1
ATOM 4947 N N . GLY A 1 632 ? 0.751 6.798 2.829 1.00 93.88 632 GLY A N 1
ATOM 4948 C CA . GLY A 1 632 ? -0.427 7.206 3.598 1.00 93.88 632 GLY A CA 1
ATOM 4949 C C . GLY A 1 632 ? -1.233 8.339 2.958 1.00 93.88 632 GLY A C 1
ATOM 4950 O O . GLY A 1 632 ? -1.738 9.194 3.682 1.00 93.88 632 GLY A O 1
ATOM 4951 N N . VAL A 1 633 ? -1.381 8.334 1.624 1.00 94.06 633 VAL A N 1
ATOM 4952 C CA . VAL A 1 633 ? -2.100 9.363 0.836 1.00 94.06 633 VAL A CA 1
ATOM 4953 C C . VAL A 1 633 ? -3.427 9.773 1.484 1.00 94.06 633 VAL A C 1
ATOM 4955 O O . VAL A 1 633 ? -3.631 10.953 1.738 1.00 94.06 633 VAL A O 1
ATOM 4958 N N . ALA A 1 634 ? -4.282 8.812 1.842 1.00 94.25 634 ALA A N 1
ATOM 4959 C CA . ALA A 1 634 ? -5.598 9.088 2.424 1.00 94.25 634 ALA A CA 1
ATOM 4960 C C . ALA A 1 634 ? -5.540 9.746 3.823 1.00 94.25 634 ALA A C 1
ATOM 4962 O O . ALA A 1 634 ? -6.446 10.486 4.204 1.00 94.25 634 ALA A O 1
ATOM 4963 N N . MET A 1 635 ? -4.460 9.525 4.586 1.00 96.81 635 MET A N 1
ATOM 4964 C CA . MET A 1 635 ? -4.216 10.237 5.848 1.00 96.81 635 MET A CA 1
ATOM 4965 C C . MET A 1 635 ? -3.771 11.679 5.581 1.00 96.81 635 MET A C 1
ATOM 4967 O O . MET A 1 635 ? -4.227 12.592 6.262 1.00 96.81 635 MET A O 1
ATOM 4971 N N . LEU A 1 636 ? -2.922 11.899 4.573 1.00 95.19 636 LEU A N 1
ATOM 4972 C CA . LEU A 1 636 ? -2.513 13.237 4.136 1.00 95.19 636 LEU A CA 1
ATOM 4973 C C . LEU A 1 636 ? -3.680 14.044 3.538 1.00 95.19 636 LEU A C 1
ATOM 4975 O O . LEU A 1 636 ? -3.823 15.218 3.872 1.00 95.19 636 LEU A O 1
ATOM 4979 N N . GLU A 1 637 ? -4.545 13.428 2.723 1.00 94.06 637 GLU A N 1
ATOM 4980 C CA . GLU A 1 637 ? -5.776 14.049 2.208 1.00 94.06 637 GLU A CA 1
ATOM 4981 C C . GLU A 1 637 ? -6.711 14.446 3.368 1.00 94.06 637 GLU A C 1
ATOM 4983 O O . GLU A 1 637 ? -7.156 15.591 3.434 1.00 94.06 637 GLU A O 1
ATOM 4988 N N . ALA A 1 638 ? -6.933 13.565 4.351 1.00 94.56 638 ALA A N 1
ATOM 4989 C CA . ALA A 1 638 ? -7.761 13.864 5.524 1.00 94.56 638 ALA A CA 1
ATOM 4990 C C . ALA A 1 638 ? -7.195 14.984 6.421 1.00 94.56 638 ALA A C 1
ATOM 4992 O O . ALA A 1 638 ? -7.951 15.812 6.935 1.00 94.56 638 ALA A O 1
ATOM 4993 N N . VAL A 1 639 ? -5.871 15.050 6.597 1.00 94.25 639 VAL A N 1
ATOM 4994 C CA . VAL A 1 639 ? -5.214 16.153 7.322 1.00 94.25 639 VAL A CA 1
ATOM 4995 C C . VAL A 1 639 ? -5.281 17.455 6.517 1.00 94.25 639 VAL A C 1
ATOM 4997 O O . VAL A 1 639 ? -5.548 18.507 7.095 1.00 94.25 639 VAL A O 1
ATOM 5000 N N . GLY A 1 640 ? -5.163 17.389 5.187 1.00 91.75 640 GLY A N 1
ATOM 5001 C CA . GLY A 1 640 ? -5.439 18.513 4.284 1.00 91.75 640 GLY A CA 1
ATOM 5002 C C . GLY A 1 640 ? -6.881 19.016 4.358 1.00 91.75 640 GLY A C 1
ATOM 5003 O O . GLY A 1 640 ? -7.112 20.220 4.281 1.00 91.75 640 GLY A O 1
ATOM 5004 N N . ALA A 1 641 ? -7.839 18.123 4.615 1.00 91.44 641 ALA A N 1
ATOM 5005 C CA . ALA A 1 641 ? -9.231 18.480 4.867 1.00 91.44 641 ALA A CA 1
ATOM 5006 C C . ALA A 1 641 ? -9.486 19.098 6.263 1.00 91.44 641 ALA A C 1
ATOM 5008 O O . ALA A 1 641 ? -10.577 19.618 6.521 1.00 91.44 641 ALA A O 1
ATOM 5009 N N . GLY A 1 642 ? -8.486 19.083 7.153 1.00 91.19 642 GLY A N 1
ATOM 5010 C CA . GLY A 1 642 ? -8.539 19.678 8.490 1.00 91.19 642 GLY A CA 1
ATOM 5011 C C . GLY A 1 642 ? -8.767 18.694 9.644 1.00 91.19 642 GLY A C 1
ATOM 5012 O O . GLY A 1 642 ? -9.100 19.140 10.744 1.00 91.19 642 GLY A 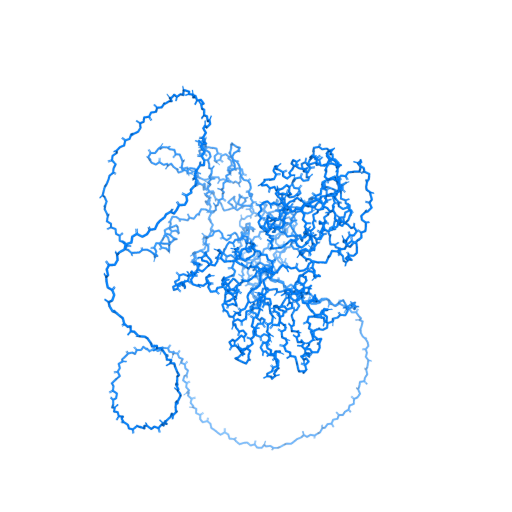O 1
ATOM 5013 N N . CYS A 1 643 ? -8.598 17.384 9.428 1.00 94.00 643 CYS A N 1
ATOM 5014 C CA . CYS A 1 643 ? -8.578 16.398 10.513 1.00 94.00 643 CYS A CA 1
ATOM 5015 C C . CYS A 1 643 ? -7.255 16.433 11.293 1.00 94.00 643 CYS A C 1
ATOM 5017 O O . CYS A 1 643 ? -6.182 16.607 10.717 1.00 94.00 643 CYS A O 1
ATOM 5019 N N . TYR A 1 644 ? -7.306 16.157 12.597 1.00 97.06 644 TYR A N 1
ATOM 5020 C CA . TYR A 1 644 ? -6.106 15.840 13.372 1.00 97.06 644 TYR A CA 1
ATOM 5021 C C . TYR A 1 644 ? -5.717 14.360 13.173 1.00 97.06 644 TYR A C 1
ATOM 5023 O O . TYR A 1 644 ? -6.581 13.497 13.346 1.00 97.06 644 TYR A O 1
ATOM 5031 N N . PRO A 1 645 ? -4.465 14.019 12.822 1.00 97.88 645 PRO A N 1
ATOM 5032 C CA . PRO A 1 645 ? -4.055 12.636 12.623 1.00 97.88 645 PRO A CA 1
ATOM 5033 C C . PRO A 1 645 ? -3.765 11.929 13.950 1.00 97.88 645 PRO A C 1
ATOM 5035 O O . PRO A 1 645 ? -3.161 12.495 14.862 1.00 97.88 645 PRO A O 1
ATOM 5038 N N . LEU A 1 646 ? -4.159 10.660 14.030 1.00 98.31 646 LEU A N 1
ATOM 5039 C CA . LEU A 1 646 ? -3.746 9.725 15.070 1.00 98.31 646 LEU A CA 1
ATOM 5040 C C . LEU A 1 646 ? -3.250 8.433 14.406 1.00 98.31 646 LEU A C 1
ATOM 5042 O O . LEU A 1 646 ? -4.038 7.593 13.968 1.00 98.31 646 LEU A O 1
ATOM 5046 N N . CYS A 1 647 ? -1.929 8.313 14.300 1.00 98.25 647 CYS A N 1
ATOM 5047 C CA . CYS A 1 647 ? -1.229 7.273 13.543 1.00 98.25 647 CYS A CA 1
ATOM 5048 C C . CYS A 1 647 ? -0.346 6.423 14.472 1.00 98.25 647 CYS A C 1
ATOM 5050 O O . CYS A 1 647 ? 0.062 6.900 15.531 1.00 98.25 647 CYS A O 1
ATOM 5052 N N . PRO A 1 648 ? 0.015 5.181 14.114 1.00 98.06 648 PRO A N 1
ATOM 5053 C CA . PRO A 1 648 ? 0.939 4.404 14.925 1.00 98.06 648 PRO A CA 1
ATOM 5054 C C . PRO A 1 648 ? 2.386 4.885 14.703 1.00 98.06 648 PRO A C 1
ATOM 5056 O O . PRO A 1 648 ? 2.757 5.266 13.595 1.00 98.06 648 PRO A O 1
ATOM 5059 N N . ASN A 1 649 ? 3.231 4.829 15.736 1.00 98.12 649 ASN A N 1
ATOM 5060 C CA . ASN A 1 649 ? 4.643 5.243 15.708 1.00 98.12 649 ASN A CA 1
ATOM 5061 C C . ASN A 1 649 ? 5.538 4.212 14.981 1.00 98.12 649 ASN A C 1
ATOM 5063 O O . ASN A 1 649 ? 6.392 3.559 15.581 1.00 98.12 649 ASN A O 1
ATOM 5067 N N . ARG A 1 650 ? 5.248 3.973 13.699 1.00 96.25 650 ARG A N 1
ATOM 5068 C CA . ARG A 1 650 ? 5.844 2.947 12.826 1.00 96.25 650 ARG A CA 1
ATOM 5069 C C . ARG A 1 650 ? 5.484 3.227 11.364 1.00 96.25 650 ARG A C 1
ATOM 5071 O O . ARG A 1 650 ? 4.604 4.041 11.100 1.00 96.25 650 ARG A O 1
ATOM 5078 N N . LEU A 1 651 ? 6.089 2.487 10.431 1.00 96.25 651 LEU A N 1
ATOM 5079 C CA . LEU A 1 651 ? 5.927 2.701 8.982 1.00 96.25 651 LEU A CA 1
ATOM 5080 C C . LEU A 1 651 ? 6.414 4.109 8.590 1.00 96.25 651 LEU A C 1
ATOM 5082 O O . LEU A 1 651 ? 7.308 4.642 9.242 1.00 96.25 651 LEU A O 1
ATOM 5086 N N . VAL A 1 652 ? 5.825 4.710 7.556 1.00 97.38 652 VAL A N 1
ATOM 5087 C CA . VAL A 1 652 ? 6.104 6.088 7.117 1.00 97.38 652 VAL A CA 1
ATOM 5088 C C . VAL A 1 652 ? 5.570 7.170 8.077 1.00 97.38 652 VAL A C 1
ATOM 5090 O O . VAL A 1 652 ? 5.937 8.336 7.980 1.00 97.38 652 VAL A O 1
ATOM 5093 N N . TYR A 1 653 ? 4.694 6.837 9.030 1.00 98.12 653 TYR A N 1
ATOM 5094 C CA . TYR A 1 653 ? 4.021 7.863 9.837 1.00 98.12 653 TYR A CA 1
ATOM 5095 C C . TYR A 1 653 ? 4.952 8.754 10.688 1.00 98.12 653 TYR A C 1
ATOM 5097 O O . TYR A 1 653 ? 4.654 9.944 10.762 1.00 98.12 653 TYR A O 1
ATOM 5105 N N . PRO A 1 654 ? 6.080 8.276 11.258 1.00 97.75 654 PRO A N 1
ATOM 5106 C CA . PRO A 1 654 ? 7.058 9.126 11.948 1.00 97.75 654 PRO A CA 1
ATOM 5107 C C . PRO A 1 654 ? 7.925 10.005 11.031 1.00 97.75 654 PRO A C 1
ATOM 5109 O O . PRO A 1 654 ? 8.636 10.870 11.532 1.00 97.75 654 PRO A O 1
ATOM 5112 N N . GLU A 1 655 ? 7.897 9.781 9.713 1.00 97.06 655 GLU A N 1
ATOM 5113 C CA . GLU A 1 655 ? 8.532 10.645 8.702 1.00 97.06 655 GLU A CA 1
ATOM 5114 C C . GLU A 1 655 ? 7.609 11.815 8.321 1.00 97.06 655 GLU A C 1
ATOM 5116 O O . GLU A 1 655 ? 8.077 12.923 8.071 1.00 97.06 655 GLU A O 1
ATOM 5121 N N . ILE A 1 656 ? 6.292 11.574 8.311 1.00 96.44 656 ILE A N 1
ATOM 5122 C CA . ILE A 1 656 ? 5.275 12.535 7.857 1.00 96.44 656 ILE A CA 1
ATOM 5123 C C . ILE A 1 656 ? 4.665 13.346 9.009 1.00 96.44 656 ILE A C 1
ATOM 5125 O O . ILE A 1 656 ? 4.384 14.531 8.835 1.00 96.44 656 ILE A O 1
ATOM 5129 N N . PHE A 1 657 ? 4.415 12.735 10.171 1.00 97.25 657 PHE A N 1
ATOM 5130 C CA . PHE A 1 657 ? 3.652 13.352 11.261 1.00 97.25 657 PHE A CA 1
ATOM 5131 C C . PHE A 1 657 ? 4.497 13.561 12.528 1.00 97.25 657 PHE A C 1
ATOM 5133 O O . PHE A 1 657 ? 5.264 12.675 12.913 1.00 97.25 657 PHE A O 1
ATOM 5140 N N . PRO A 1 658 ? 4.336 14.702 13.226 1.00 96.44 658 PRO A N 1
ATOM 5141 C CA . PRO A 1 658 ? 5.073 14.981 14.454 1.00 96.44 658 PRO A CA 1
ATOM 5142 C C . PRO A 1 658 ? 4.586 14.093 15.612 1.00 96.44 658 PRO A C 1
ATOM 5144 O O . PRO A 1 658 ? 3.452 13.605 15.617 1.00 96.44 658 PRO A O 1
ATOM 5147 N N . GLN A 1 659 ? 5.455 13.868 16.602 1.00 96.38 659 GLN A N 1
ATOM 5148 C CA . GLN A 1 659 ? 5.301 12.820 17.625 1.00 96.38 659 GLN A CA 1
ATOM 5149 C C . GLN A 1 659 ? 4.000 12.907 18.446 1.00 96.38 659 GLN A C 1
ATOM 5151 O O . GLN A 1 659 ? 3.472 11.880 18.859 1.00 96.38 659 GLN A O 1
ATOM 5156 N N . GLU A 1 660 ? 3.420 14.094 18.639 1.00 95.31 660 GLU A N 1
ATOM 5157 C CA . GLU A 1 660 ? 2.130 14.283 19.320 1.00 95.31 660 GLU A CA 1
ATOM 5158 C C . GLU A 1 660 ? 0.909 13.718 18.563 1.00 95.31 660 GLU A C 1
ATOM 5160 O O . GLU A 1 660 ? -0.183 13.630 19.136 1.00 95.31 660 GLU A O 1
ATOM 5165 N N . CYS A 1 661 ? 1.094 13.340 17.295 1.00 97.25 661 CYS A N 1
ATOM 5166 C CA . CYS A 1 661 ? 0.116 12.656 16.447 1.00 97.25 661 CYS A CA 1
ATOM 5167 C C . CYS A 1 661 ? 0.316 11.125 16.428 1.00 97.25 661 CYS A C 1
ATOM 5169 O O . CYS A 1 661 ? -0.430 10.417 15.747 1.00 97.25 661 CYS A O 1
ATOM 5171 N N . LEU A 1 662 ? 1.332 10.608 17.132 1.00 98.31 662 LEU A N 1
ATOM 5172 C CA . LEU A 1 662 ? 1.751 9.208 17.069 1.00 98.31 662 LEU A CA 1
ATOM 5173 C C . LEU A 1 662 ? 1.431 8.447 18.363 1.00 98.31 662 LEU A C 1
ATOM 5175 O O . LEU A 1 662 ? 1.615 8.955 19.469 1.00 98.31 662 LEU A O 1
ATOM 5179 N N . TYR A 1 663 ? 1.002 7.190 18.235 1.00 98.31 663 TYR A N 1
ATOM 5180 C CA . TYR A 1 663 ? 0.774 6.286 19.366 1.00 98.31 663 TYR A CA 1
ATOM 5181 C C . TYR A 1 663 ? 1.592 4.991 19.245 1.00 98.31 663 TYR A C 1
ATOM 5183 O O . TYR A 1 663 ? 1.857 4.489 18.157 1.00 98.31 663 TYR A O 1
ATOM 5191 N N . ASN A 1 664 ? 1.988 4.421 20.382 1.00 97.50 664 ASN A N 1
ATOM 5192 C CA . ASN A 1 664 ? 2.852 3.238 20.458 1.00 97.50 664 ASN A CA 1
ATOM 5193 C C . ASN A 1 664 ? 2.085 1.964 20.849 1.00 97.50 664 ASN A C 1
ATOM 5195 O O . ASN A 1 664 ? 2.561 0.860 20.603 1.00 97.50 664 ASN A O 1
ATOM 5199 N N . THR A 1 665 ? 0.905 2.093 21.469 1.00 97.56 665 THR A N 1
ATOM 5200 C CA . THR A 1 665 ? 0.070 0.956 21.896 1.00 97.56 665 THR A CA 1
ATOM 5201 C C . THR A 1 665 ? -1.419 1.238 21.703 1.00 97.56 665 THR A C 1
ATOM 5203 O O . THR A 1 665 ? -1.859 2.385 21.784 1.00 97.56 665 THR A O 1
ATOM 5206 N N . THR A 1 666 ? -2.226 0.186 21.545 1.00 97.12 666 THR A N 1
ATOM 5207 C CA . THR A 1 666 ? -3.698 0.273 21.475 1.00 97.12 666 THR A CA 1
ATOM 5208 C C . THR A 1 666 ? -4.304 0.988 22.689 1.00 97.12 666 THR A C 1
ATOM 5210 O O . THR A 1 666 ? -5.297 1.693 22.563 1.00 97.12 666 THR A O 1
ATOM 5213 N N . ASN A 1 667 ? -3.669 0.887 23.864 1.00 97.62 667 ASN A N 1
ATOM 5214 C CA . ASN A 1 667 ? -4.089 1.599 25.073 1.00 97.62 667 ASN A CA 1
ATOM 5215 C C . ASN A 1 667 ? -3.877 3.125 24.972 1.00 97.62 667 ASN A C 1
ATOM 5217 O O . ASN A 1 667 ? -4.674 3.885 25.513 1.00 97.62 667 ASN A O 1
ATOM 5221 N N . GLN A 1 668 ? -2.835 3.586 24.266 1.00 98.06 668 GLN A N 1
ATOM 5222 C CA . GLN A 1 668 ? -2.643 5.013 23.975 1.00 98.06 668 GLN A CA 1
ATOM 5223 C C . GLN A 1 668 ? -3.694 5.514 22.971 1.00 98.06 668 GLN A C 1
ATOM 5225 O O . GLN A 1 668 ? -4.349 6.513 23.252 1.00 98.06 668 GLN A O 1
ATOM 5230 N N . LEU A 1 669 ? -3.930 4.775 21.878 1.00 98.25 669 LEU A N 1
ATOM 5231 C CA . LEU A 1 669 ? -5.004 5.047 20.908 1.00 98.25 669 LEU A CA 1
ATOM 5232 C C . LEU A 1 669 ? -6.378 5.170 21.598 1.00 98.25 669 LEU A C 1
ATOM 5234 O O . LEU A 1 669 ? -7.067 6.179 21.444 1.00 98.25 669 LEU A O 1
ATOM 5238 N N . GLN A 1 670 ? -6.740 4.178 22.416 1.00 98.06 670 GLN A N 1
ATOM 5239 C CA . GLN A 1 670 ? -8.006 4.131 23.151 1.00 98.06 670 GLN A CA 1
ATOM 5240 C C . GLN A 1 670 ? -8.156 5.298 24.136 1.00 98.06 670 GLN A C 1
ATOM 5242 O O . GLN A 1 670 ? -9.208 5.934 24.161 1.00 98.06 670 GLN A O 1
ATOM 5247 N N . LYS A 1 671 ? -7.103 5.654 24.885 1.00 98.00 671 LYS A N 1
ATOM 5248 C CA . LYS A 1 671 ? -7.119 6.814 25.795 1.00 98.00 671 LYS A CA 1
ATOM 5249 C C . LYS A 1 671 ? -7.248 8.149 25.065 1.00 98.00 671 LYS A C 1
ATOM 5251 O O . LYS A 1 671 ? -8.018 8.995 25.516 1.00 98.00 671 LYS A O 1
ATOM 5256 N N . SER A 1 672 ? -6.537 8.343 23.953 1.00 97.69 672 SER A N 1
ATOM 5257 C CA . SER A 1 672 ? -6.644 9.563 23.143 1.00 97.69 672 SER A CA 1
ATOM 5258 C C . SER A 1 672 ? -8.059 9.742 22.597 1.00 97.69 672 SER A C 1
ATOM 5260 O O . SER A 1 672 ? -8.659 10.798 22.796 1.00 97.69 672 SER A O 1
ATOM 5262 N N . LEU A 1 673 ? -8.638 8.697 21.994 1.00 98.25 673 LEU A N 1
ATOM 5263 C CA . LEU A 1 673 ? -10.008 8.758 21.484 1.00 98.25 673 LEU A CA 1
ATOM 5264 C C . LEU A 1 673 ? -11.036 8.920 22.612 1.00 98.25 673 LEU A C 1
ATOM 5266 O O . LEU A 1 673 ? -11.919 9.763 22.485 1.00 98.25 673 LEU A O 1
ATOM 5270 N N . ALA A 1 674 ? -10.901 8.222 23.745 1.00 98.00 674 ALA A N 1
ATOM 5271 C CA . ALA A 1 674 ? -11.800 8.391 24.891 1.00 98.00 674 ALA A CA 1
ATOM 5272 C C . ALA A 1 674 ? -11.788 9.832 25.436 1.00 98.00 674 ALA A C 1
ATOM 5274 O O . ALA A 1 674 ? -12.847 10.418 25.692 1.00 98.00 674 ALA A O 1
ATOM 5275 N N . GLN A 1 675 ? -10.599 10.439 25.549 1.00 97.19 675 GLN A N 1
ATOM 5276 C CA . GLN A 1 675 ? -10.440 11.829 25.980 1.00 97.19 675 GLN A CA 1
ATOM 5277 C C . GLN A 1 675 ? -11.121 12.801 25.008 1.00 97.19 675 GLN A C 1
ATOM 5279 O O . GLN A 1 675 ? -11.755 13.760 25.448 1.00 97.19 675 GLN A O 1
ATOM 5284 N N . TRP A 1 676 ? -11.005 12.566 23.698 1.00 96.94 676 TRP A N 1
ATOM 5285 C CA . TRP A 1 676 ? -11.559 13.452 22.672 1.00 96.94 676 TRP A CA 1
ATOM 5286 C C . TRP A 1 676 ? -13.053 13.225 22.421 1.00 96.94 676 TRP A C 1
ATOM 5288 O O . TRP A 1 676 ? -13.741 14.190 22.121 1.00 96.94 676 TRP A O 1
ATOM 5298 N N . CYS A 1 677 ? -13.597 12.021 22.629 1.00 97.00 677 CYS A N 1
ATOM 5299 C CA . CYS A 1 677 ? -15.052 11.808 22.648 1.00 97.00 677 CYS A CA 1
ATOM 5300 C C . CYS A 1 677 ? -15.685 12.522 23.853 1.00 97.00 677 CYS A C 1
ATOM 5302 O O . CYS A 1 677 ? -16.705 13.190 23.719 1.00 97.00 677 CYS A O 1
ATOM 5304 N N . SER A 1 678 ? -15.026 12.467 25.017 1.00 95.62 678 SER A N 1
ATOM 5305 C CA . SER A 1 678 ? -15.450 13.199 26.220 1.00 95.62 678 SER A CA 1
ATOM 5306 C C . SER A 1 678 ? -15.319 14.724 26.080 1.00 95.62 678 SER A C 1
ATOM 5308 O O . SER A 1 678 ? -16.028 15.470 26.754 1.00 95.62 678 SER A O 1
ATOM 5310 N N . ARG A 1 679 ? -14.357 15.203 25.276 1.00 94.88 679 ARG A N 1
ATOM 5311 C CA . ARG A 1 679 ? -14.028 16.630 25.108 1.00 94.88 679 ARG A CA 1
ATOM 5312 C C . ARG A 1 679 ? -13.584 16.955 23.663 1.00 94.88 679 ARG A C 1
ATOM 5314 O O . ARG A 1 679 ? -12.393 17.215 23.446 1.00 94.88 679 ARG A O 1
ATOM 5321 N N . PRO A 1 680 ? -14.501 16.991 22.672 1.00 94.94 680 PRO A N 1
ATOM 5322 C CA . PRO A 1 680 ? -14.157 17.192 21.256 1.00 94.94 680 PRO A CA 1
ATOM 5323 C C . PRO A 1 680 ? -13.420 18.509 20.972 1.00 94.94 680 PRO A C 1
ATOM 5325 O O . PRO A 1 680 ? -12.552 18.575 20.100 1.00 94.94 680 PRO A O 1
ATOM 5328 N N . GLN A 1 681 ? -13.687 19.553 21.763 1.00 92.81 681 GLN A N 1
ATOM 5329 C CA . GLN A 1 681 ? -13.013 20.849 21.676 1.00 92.81 681 GLN A CA 1
ATOM 5330 C C . GLN A 1 681 ? -11.490 20.779 21.912 1.00 92.81 681 GLN A C 1
ATOM 5332 O O . GLN A 1 681 ? -10.760 21.657 21.455 1.00 92.81 681 GLN A O 1
ATOM 5337 N N . VAL A 1 682 ? -10.988 19.741 22.595 1.00 92.88 682 VAL A N 1
ATOM 5338 C CA . VAL A 1 682 ? -9.543 19.535 22.809 1.00 92.88 682 VAL A CA 1
ATOM 5339 C C . VAL A 1 682 ? -8.828 19.208 21.500 1.00 92.88 682 VAL A C 1
ATOM 5341 O O . VAL A 1 682 ? -7.785 19.791 21.228 1.00 92.88 682 VAL A O 1
ATOM 5344 N N . VAL A 1 683 ? -9.374 18.316 20.668 1.00 93.69 683 VAL A N 1
ATOM 5345 C CA . VAL A 1 683 ? -8.754 17.990 19.372 1.00 93.69 683 VAL A CA 1
ATOM 5346 C C . VAL A 1 683 ? -9.099 19.025 18.299 1.00 93.69 683 VAL A C 1
ATOM 5348 O O . VAL A 1 683 ? -8.215 19.408 17.541 1.00 93.69 683 VAL A O 1
ATOM 5351 N N . ARG A 1 684 ? -10.315 19.598 18.313 1.00 92.50 684 ARG A N 1
ATOM 5352 C CA . ARG A 1 684 ? -10.710 20.701 17.407 1.00 92.50 684 ARG A CA 1
ATOM 5353 C C . ARG A 1 684 ? -9.868 21.977 17.575 1.00 92.50 684 ARG A C 1
ATOM 5355 O O . ARG A 1 684 ? -9.834 22.787 16.656 1.00 92.50 684 ARG A O 1
ATOM 5362 N N . SER A 1 685 ? -9.202 22.168 18.721 1.00 90.50 685 SER A N 1
ATOM 5363 C CA . SER A 1 685 ? -8.295 23.305 18.967 1.00 90.50 685 SER A CA 1
ATOM 5364 C C . SER A 1 685 ? -6.816 23.010 18.688 1.00 90.50 685 SER A C 1
ATOM 5366 O O . SER A 1 685 ? -6.013 23.946 18.645 1.00 90.50 685 SER A O 1
ATOM 5368 N N . LYS A 1 686 ? -6.431 21.745 18.461 1.00 91.12 686 LYS A N 1
ATOM 5369 C CA . LYS A 1 686 ? -5.061 21.408 18.061 1.00 91.12 686 LYS A CA 1
ATOM 5370 C C . LYS A 1 686 ? -4.785 21.886 16.634 1.00 91.12 686 LYS A C 1
ATOM 5372 O O . LYS A 1 686 ? -5.641 21.809 15.758 1.00 91.12 686 LYS A O 1
ATOM 5377 N N . LYS A 1 687 ? -3.540 22.289 16.385 1.00 86.50 687 LYS A N 1
ATOM 5378 C CA . LYS A 1 687 ? -2.979 22.425 15.035 1.00 86.50 687 LYS A CA 1
ATOM 5379 C C . LYS A 1 687 ? -1.985 21.293 14.802 1.00 86.50 687 LYS A C 1
ATOM 5381 O O . LYS A 1 687 ? -1.294 20.889 15.734 1.00 86.50 687 LYS A O 1
ATOM 5386 N N . VAL A 1 688 ? -1.917 20.795 13.573 1.00 89.38 688 VAL A N 1
ATOM 5387 C CA . VAL A 1 688 ? -0.869 19.863 13.137 1.00 89.38 688 VAL A CA 1
ATOM 5388 C C . VAL A 1 688 ? 0.309 20.704 12.655 1.00 89.38 688 VAL A C 1
ATOM 5390 O O . VAL A 1 688 ? 0.124 21.564 11.795 1.00 89.38 688 VAL A O 1
ATOM 5393 N N . ASN A 1 689 ? 1.504 20.494 13.206 1.00 89.06 689 ASN A N 1
ATOM 5394 C CA . ASN A 1 689 ? 2.701 21.206 12.762 1.00 89.06 689 ASN A CA 1
ATOM 5395 C C . ASN A 1 689 ? 3.317 20.506 11.537 1.00 89.06 689 ASN A C 1
ATOM 5397 O O . ASN A 1 689 ? 4.322 19.810 11.654 1.00 89.06 689 ASN A O 1
ATOM 5401 N N . LEU A 1 690 ? 2.657 20.634 10.383 1.00 89.94 690 LEU A N 1
ATOM 5402 C CA . LEU A 1 690 ? 3.042 19.988 9.128 1.00 89.94 690 LEU A CA 1
ATOM 5403 C C . LEU A 1 690 ? 2.759 20.909 7.935 1.00 89.94 690 LEU A C 1
ATOM 5405 O O . LEU A 1 690 ? 1.607 21.272 7.698 1.00 89.94 690 LEU A O 1
ATOM 5409 N N . ASP A 1 691 ? 3.789 21.247 7.152 1.00 90.69 691 ASP A N 1
ATOM 5410 C CA . ASP A 1 691 ? 3.592 21.959 5.887 1.00 90.69 691 ASP A CA 1
ATOM 5411 C C . ASP A 1 691 ? 3.233 20.987 4.757 1.00 90.69 691 ASP A C 1
ATOM 5413 O O . ASP A 1 691 ? 4.096 20.438 4.067 1.00 90.69 691 ASP A O 1
ATOM 5417 N N . LEU A 1 692 ? 1.929 20.814 4.542 1.00 90.19 692 LEU A N 1
ATOM 5418 C CA . LEU A 1 692 ? 1.378 19.980 3.475 1.00 90.19 692 LEU A CA 1
ATOM 5419 C C . LEU A 1 692 ? 1.762 20.451 2.059 1.00 90.19 692 LEU A C 1
ATOM 5421 O O . LEU A 1 692 ? 1.692 19.648 1.125 1.00 90.19 692 LEU A O 1
ATOM 5425 N N . ASN A 1 693 ? 2.217 21.700 1.870 1.00 89.69 693 ASN A N 1
ATOM 5426 C CA . ASN A 1 693 ? 2.723 22.149 0.568 1.00 89.69 693 ASN A CA 1
ATOM 5427 C C . ASN A 1 693 ? 3.943 21.328 0.122 1.00 89.69 693 ASN A C 1
ATOM 5429 O O . ASN A 1 693 ? 4.143 21.178 -1.086 1.00 89.69 693 ASN A O 1
ATOM 5433 N N . THR A 1 694 ? 4.699 20.746 1.060 1.00 92.06 694 THR A N 1
ATOM 5434 C CA . THR A 1 694 ? 5.830 19.829 0.814 1.00 92.06 694 THR A CA 1
ATOM 5435 C C . THR A 1 694 ? 5.444 18.634 -0.066 1.00 92.06 694 THR A C 1
ATOM 5437 O O . THR A 1 694 ? 6.242 18.189 -0.887 1.00 92.06 694 THR A O 1
ATOM 5440 N N . PHE A 1 695 ? 4.207 18.144 0.054 1.00 93.62 695 PHE A N 1
ATOM 5441 C CA . PHE A 1 695 ? 3.689 17.006 -0.716 1.00 93.62 695 PHE A CA 1
ATOM 5442 C C . PHE A 1 695 ? 2.863 17.429 -1.943 1.00 93.62 695 PHE A C 1
ATOM 5444 O O . PHE A 1 695 ? 2.390 16.582 -2.699 1.00 93.62 695 PHE A O 1
ATOM 5451 N N . SER A 1 696 ? 2.647 18.732 -2.147 1.00 91.94 696 SER A N 1
ATOM 5452 C CA . SER A 1 696 ? 1.830 19.234 -3.253 1.00 91.94 696 SER A CA 1
ATOM 5453 C C . SER A 1 696 ? 2.569 19.149 -4.591 1.00 91.94 696 SER A C 1
ATOM 5455 O O . SER A 1 696 ? 3.775 19.404 -4.670 1.00 91.94 696 SER A O 1
ATOM 5457 N N . TRP A 1 697 ? 1.833 18.891 -5.679 1.00 91.12 697 TRP A N 1
ATOM 5458 C CA . TRP A 1 697 ? 2.400 18.926 -7.035 1.00 91.12 697 TRP A CA 1
ATOM 5459 C C . TRP A 1 697 ? 3.136 20.242 -7.335 1.00 91.12 697 TRP A C 1
ATOM 5461 O O . TRP A 1 697 ? 4.225 20.230 -7.901 1.00 91.12 697 TRP A O 1
ATOM 5471 N N . LYS A 1 698 ? 2.593 21.379 -6.876 1.00 88.94 698 LYS A N 1
ATOM 5472 C CA . LYS A 1 698 ? 3.166 22.719 -7.080 1.00 88.94 698 LYS A CA 1
ATOM 5473 C C . LYS A 1 698 ? 4.614 22.841 -6.583 1.00 88.94 698 LYS A C 1
ATOM 5475 O O . LYS A 1 698 ? 5.414 23.495 -7.248 1.00 88.94 698 LYS A O 1
ATOM 5480 N N . SER A 1 699 ? 4.943 22.220 -5.450 1.00 91.25 699 SER A N 1
ATOM 5481 C CA . SER A 1 699 ? 6.300 22.214 -4.879 1.00 91.25 699 SER A CA 1
ATOM 5482 C C . SER A 1 699 ? 7.175 21.113 -5.480 1.00 91.25 699 SER A C 1
ATOM 5484 O O . SER A 1 699 ? 8.366 21.307 -5.727 1.00 91.25 699 SER A O 1
ATOM 5486 N N . LEU A 1 700 ? 6.588 19.943 -5.736 1.00 93.38 700 LEU A N 1
ATOM 5487 C CA . LEU A 1 700 ? 7.321 18.774 -6.213 1.00 93.38 700 LEU A CA 1
ATOM 5488 C C . LEU A 1 700 ? 7.692 18.862 -7.698 1.00 93.38 700 LEU A C 1
ATOM 5490 O O . LEU A 1 700 ? 8.703 18.284 -8.092 1.00 93.38 700 LEU A O 1
ATOM 5494 N N . LYS A 1 701 ? 6.937 19.592 -8.528 1.00 90.88 701 LYS A N 1
ATOM 5495 C CA . LYS A 1 701 ? 7.080 19.504 -9.988 1.00 90.88 701 LYS A CA 1
ATOM 5496 C C . LYS A 1 701 ? 8.468 19.845 -10.529 1.00 90.88 701 LYS A C 1
ATOM 5498 O O . LYS A 1 701 ? 8.912 19.184 -11.453 1.00 90.88 701 LYS A O 1
ATOM 5503 N N . GLN A 1 702 ? 9.198 20.790 -9.930 1.00 90.00 702 GLN A N 1
ATOM 5504 C CA . GLN A 1 702 ? 10.570 21.114 -10.362 1.00 90.00 702 GLN A CA 1
ATOM 5505 C C . GLN A 1 702 ? 11.561 19.965 -10.099 1.00 90.00 702 GLN A C 1
ATOM 5507 O O . GLN A 1 702 ? 12.516 19.770 -10.847 1.00 90.00 702 GLN A O 1
ATOM 5512 N N . HIS A 1 703 ? 11.300 19.149 -9.076 1.00 93.00 703 HIS A N 1
ATOM 5513 C CA . HIS A 1 703 ? 12.070 17.939 -8.803 1.00 93.00 703 HIS A CA 1
ATOM 5514 C C . HIS A 1 703 ? 11.716 16.818 -9.793 1.00 93.00 703 HIS A C 1
ATOM 5516 O O . HIS A 1 703 ? 12.609 16.095 -10.226 1.00 93.00 703 HIS A O 1
ATOM 5522 N N . TYR A 1 704 ? 10.447 16.713 -10.215 1.00 93.25 704 TYR A N 1
ATOM 5523 C CA . TYR A 1 704 ? 10.047 15.832 -11.321 1.00 93.25 704 TYR A CA 1
ATOM 5524 C C . TYR A 1 704 ? 10.591 16.318 -12.681 1.00 93.25 704 TYR A C 1
ATOM 5526 O O . TYR A 1 704 ? 11.010 15.485 -13.479 1.00 93.25 704 TYR A O 1
ATOM 5534 N N . ALA A 1 705 ? 10.700 17.633 -12.919 1.00 89.62 705 ALA A N 1
ATOM 5535 C CA . ALA A 1 705 ? 11.372 18.205 -14.092 1.00 89.62 705 ALA A CA 1
ATOM 5536 C C . ALA A 1 705 ? 12.830 17.728 -14.166 1.00 89.62 705 ALA A C 1
ATOM 5538 O O . ALA A 1 705 ? 13.199 16.996 -15.077 1.00 89.62 705 ALA A O 1
ATOM 5539 N N . SER A 1 706 ? 13.622 18.029 -13.128 1.00 89.62 706 SER A N 1
ATOM 5540 C CA . SER A 1 706 ? 15.033 17.624 -13.015 1.00 89.62 706 SER A CA 1
ATOM 5541 C C . SER A 1 706 ? 15.249 16.104 -12.936 1.00 89.62 706 SER A C 1
ATOM 5543 O O . SER A 1 706 ? 16.388 15.642 -13.033 1.00 89.62 706 SER A O 1
ATOM 5545 N N . LEU A 1 707 ? 14.192 15.317 -12.720 1.00 91.06 707 LEU A N 1
ATOM 5546 C CA . LEU A 1 707 ? 14.236 13.861 -12.793 1.00 91.06 707 LEU A CA 1
ATOM 5547 C C . LEU A 1 707 ? 14.085 13.371 -14.239 1.00 91.06 707 LEU A C 1
ATOM 5549 O O . LEU A 1 707 ? 14.762 12.412 -14.607 1.00 91.06 707 LEU A O 1
ATOM 5553 N N . LEU A 1 708 ? 13.229 14.017 -15.035 1.00 89.12 708 LEU A N 1
ATOM 5554 C CA . LEU A 1 708 ? 12.866 13.621 -16.399 1.00 89.12 708 LEU A CA 1
ATOM 5555 C C . LEU A 1 708 ? 13.722 14.291 -17.490 1.00 89.12 708 LEU A C 1
ATOM 5557 O O . LEU A 1 708 ? 13.765 13.775 -18.603 1.00 89.12 708 LEU A O 1
ATOM 5561 N N . THR A 1 709 ? 14.435 15.376 -17.165 1.00 77.12 709 THR A N 1
ATOM 5562 C CA . THR A 1 709 ? 15.535 15.957 -17.963 1.00 77.12 709 THR A CA 1
ATOM 5563 C C . THR A 1 709 ? 16.890 15.441 -17.498 1.00 77.12 709 THR A C 1
ATOM 5565 O O . THR A 1 709 ? 17.679 14.952 -18.329 1.00 77.12 709 THR A O 1
#

Nearest PDB structures (foldseek):
  1up1-assembly1_A  TM=9.054E-01  e=5.129E-22  Homo sapiens
  9f4g-assembly1_A  TM=8.911E-01  e=1.154E-21  Homo sapiens
  8hni-assembly4_D  TM=9.327E-01  e=4.634E-21  Homo sapiens
  8hni-assembly5_K  TM=9.165E-01  e=3.271E-17  Homo sapiens
  2kxf-assembly1_A  TM=4.101E-01  e=2.147E-10  Homo sapiens